Protein AF-A0A3M2BSC8-F1 (afdb_monomer_lite)

Secondary structure (DSSP, 8-state):
-EEES-EE-S-SEEEEEEEE-TT-EEES-EE-SEEEEEEEEEEE---EES---EE--STT-EEEEEEEEE--TT-GGGSGGGS-EEES--STTTS-SSEES-SSSEEE--S----TTS-TT--PPPHHHHHHHTT-S--TT--HHHHHHHHHHHHHHHHH-GGGS-TT-HHHHHHHHHTTSHHHHHHHHHHHHHHHHSPPHHHHHHHHHHHHHHHHHHHHHHHHHHT----SSHHHHHTSHHHHHHHHHHHHHHHHHHHHHHHHHHHHHHHHHHHHHHHHHHHH----SHHHHHHHHHHHHHHHHHTTPPP-HHHHHHHHHHHTS-HHHH-THHHHHHHHS-HHHHGGG----TTSPS-----TTSS------EEEEETTTTEEEEE-SS---EEEEEE-TTS-EEEEEEE-----

Foldseek 3Di:
DEQALEEAAAEQAGAEDEDEQAPYANANYEQFQYQESYEYQLYANAEHELRNYFYDPDVNSHVHFPEEQDHDPLDPCSDLQGYAYAHQDPPCGGNTDHYVVPPSNYHHDHDDHQHSPRPRQPDARTPQLLCVLQVNHPPPNAFPQRNLQVLLVLLLSCVSPVVNQDPPGSSVVSNVVCPPPLSNLLSVLVVLLVVLLDDDPVLVVLLVVLVVLLVVLVVVLVVLVVPDDDDPDPVCVVPDPSVVVNVVSVVVNVVSVVSNVVSVVVSLVSSLVSLVVSLVSLVPRDDDAQQSVLSSVLSNQVSCVSNPNPDDPVNLVSLVVLLQADCSRNNCSNVVSLVVDDPQSNVVSPDSDPPDDRRDDPDPVSPPPCFDFDWDQDPVVRDIDTDHRDQDFDKDFDADPVRHTPDIDTRHGDDD

Sequence (416 aa):
IIVCSNTTEDASRGFHFIFNSDGSTFSENQMNPSMWGLLLHWARIGDQVRTANRWSTSIGAFQMFAAQLVSNPQDPTTSSNFSQFLIHSPQPQFFPSNINPPMGWFNPDYGAANGCFGNIFTGSLTEGEQQLVSGSLNLSGLSGADLWDLERRMLLKLMRNPELMPPGSDAEAFYNARLGTVMYQLASVEQDWEQTMLPGAADQSAIDNYQNSIFGLLDQLAAIDANTPQPASFQEALDSLQVGARAAVLSQLRSTRNSLDAVLAGMYAQRTADLAAVQSTLDGINPSTVYETNRKQLFQMLSDWGAGQEPDSADLAFVRSLAAQCPSEGGDAVDFARNLLPVCEQGQYLSDDPSEPCNRSFSAAEVESPGKVSVHPNPTTSQLQVDFPAATSGTLRLLSISGVVLRSWQVKESLR

Structure (mmCIF, N/CA/C/O backbone):
data_AF-A0A3M2BSC8-F1
#
_entry.id   AF-A0A3M2BSC8-F1
#
loop_
_atom_site.group_PDB
_atom_site.id
_atom_site.type_symbol
_atom_site.label_atom_id
_atom_site.label_alt_id
_atom_site.label_comp_id
_atom_site.label_asym_id
_atom_site.label_entity_id
_atom_site.label_seq_id
_atom_site.pdbx_PDB_ins_code
_atom_site.Cartn_x
_atom_site.Cartn_y
_atom_site.Cartn_z
_atom_site.occupancy
_atom_site.B_iso_or_equiv
_atom_site.auth_seq_id
_atom_site.auth_comp_id
_atom_site.auth_asym_id
_atom_site.auth_atom_id
_atom_site.pdbx_PDB_model_num
ATOM 1 N N . ILE A 1 1 ? -0.300 2.431 0.089 1.00 64.62 1 ILE A N 1
ATOM 2 C CA . ILE A 1 1 ? -0.441 3.111 1.411 1.00 64.62 1 ILE A CA 1
ATOM 3 C C . ILE A 1 1 ? -1.825 3.745 1.460 1.00 64.62 1 ILE A C 1
ATOM 5 O O . ILE A 1 1 ? -2.168 4.437 0.517 1.00 64.62 1 ILE A O 1
ATOM 9 N N . ILE A 1 2 ? -2.634 3.523 2.499 1.00 73.12 2 ILE A N 1
ATOM 10 C CA . ILE A 1 2 ? -3.946 4.186 2.624 1.00 73.12 2 ILE A CA 1
ATOM 11 C C . ILE A 1 2 ? -3.833 5.291 3.675 1.00 73.12 2 ILE A C 1
ATOM 13 O O . ILE A 1 2 ? -3.663 5.016 4.859 1.00 73.12 2 ILE A O 1
ATOM 17 N N . VAL A 1 3 ? -3.918 6.543 3.236 1.00 82.50 3 VAL A N 1
ATOM 18 C CA . VAL A 1 3 ? -3.994 7.735 4.083 1.00 82.50 3 VAL A CA 1
ATOM 19 C C . VAL A 1 3 ? -5.435 8.219 4.030 1.00 82.50 3 VAL A C 1
ATOM 21 O O . VAL A 1 3 ? -5.836 8.872 3.061 1.00 82.50 3 VAL A O 1
ATOM 24 N N . CYS A 1 4 ? -6.225 7.854 5.043 1.00 85.50 4 CYS A N 1
ATOM 25 C CA . CYS A 1 4 ? -7.655 8.136 5.036 1.00 85.50 4 CYS A CA 1
ATOM 26 C C . CYS A 1 4 ? -8.237 8.713 6.325 1.00 85.50 4 CYS A C 1
ATOM 28 O O . CYS A 1 4 ? -7.816 8.334 7.416 1.00 85.50 4 CYS A O 1
ATOM 30 N N . SER A 1 5 ? -9.214 9.614 6.170 1.00 86.81 5 SER A N 1
ATOM 31 C CA . SER A 1 5 ? -9.931 10.302 7.257 1.00 86.81 5 SER A CA 1
ATOM 32 C C . SER A 1 5 ? -9.013 10.988 8.279 1.00 86.81 5 SER A C 1
ATOM 34 O O . SER A 1 5 ? -9.340 11.068 9.463 1.00 86.81 5 SER A O 1
ATOM 36 N N . ASN A 1 6 ? -7.856 11.489 7.838 1.00 88.31 6 ASN A N 1
ATOM 37 C CA . ASN A 1 6 ? -6.927 12.223 8.696 1.00 88.31 6 ASN A CA 1
ATOM 38 C C . ASN A 1 6 ? -7.187 13.728 8.634 1.00 88.31 6 ASN A C 1
ATOM 40 O O . ASN A 1 6 ? -7.681 14.242 7.633 1.00 88.31 6 ASN A O 1
ATOM 44 N N . THR A 1 7 ? -6.759 14.446 9.671 1.00 91.38 7 THR A N 1
ATOM 45 C CA . THR A 1 7 ? -6.824 15.911 9.727 1.00 91.38 7 THR A CA 1
ATOM 46 C C . THR A 1 7 ? -5.446 16.482 10.029 1.00 91.38 7 THR A C 1
ATOM 48 O O . THR A 1 7 ? -4.773 16.009 10.943 1.00 91.38 7 THR A O 1
ATOM 51 N N . THR A 1 8 ? -5.039 17.518 9.294 1.00 92.94 8 THR A N 1
ATOM 52 C CA . THR A 1 8 ? -3.775 18.242 9.515 1.00 92.94 8 THR A CA 1
ATOM 53 C C . THR A 1 8 ? -4.043 19.720 9.745 1.00 92.94 8 THR A C 1
ATOM 55 O O . THR A 1 8 ? -4.752 20.322 8.940 1.00 92.94 8 THR A O 1
ATOM 58 N N . GLU A 1 9 ? -3.444 20.314 10.776 1.00 91.94 9 GLU A N 1
ATOM 59 C CA . GLU A 1 9 ? -3.586 21.730 11.146 1.00 91.94 9 GLU A CA 1
ATOM 60 C C . GLU A 1 9 ? -2.279 22.263 11.751 1.00 91.94 9 GLU A C 1
ATOM 62 O O . GLU A 1 9 ? -1.529 21.499 12.358 1.00 91.94 9 GLU A O 1
ATOM 67 N N . ASP A 1 10 ? -1.994 23.552 11.549 1.00 87.94 10 ASP A N 1
ATOM 68 C CA . ASP A 1 10 ? -0.842 24.299 12.081 1.00 87.94 10 ASP A CA 1
ATOM 69 C C . ASP A 1 10 ? 0.533 23.653 11.815 1.00 87.94 10 ASP A C 1
ATOM 71 O O . ASP A 1 10 ? 1.520 23.890 12.515 1.00 87.94 10 ASP A O 1
ATOM 75 N N . ALA A 1 11 ? 0.620 22.850 10.756 1.00 83.62 11 ALA A N 1
ATOM 76 C CA . ALA A 1 11 ? 1.841 22.169 10.353 1.00 83.62 11 ALA A CA 1
ATOM 77 C C . ALA A 1 11 ? 2.659 23.002 9.355 1.00 83.62 11 ALA A C 1
ATOM 79 O O . ALA A 1 11 ? 2.115 23.736 8.523 1.00 83.62 11 ALA A O 1
ATOM 80 N N . SER A 1 12 ? 3.987 22.827 9.375 1.00 87.12 12 SER A N 1
ATOM 81 C CA . SER A 1 12 ? 4.833 23.303 8.274 1.00 87.12 12 SER A CA 1
ATOM 82 C C . SER A 1 12 ? 4.471 22.555 6.987 1.00 87.12 12 SER A C 1
ATOM 84 O O . SER A 1 12 ? 4.116 23.171 5.992 1.00 87.12 12 SER A O 1
ATOM 86 N N . ARG A 1 13 ? 4.441 21.222 7.018 1.00 88.00 13 ARG A N 1
ATOM 87 C CA . ARG A 1 13 ? 3.981 20.387 5.902 1.00 88.00 13 ARG A CA 1
ATOM 88 C C . ARG A 1 13 ? 2.780 19.580 6.408 1.00 88.00 13 ARG A C 1
ATOM 90 O O . ARG A 1 13 ? 2.963 18.806 7.340 1.00 88.00 13 ARG A O 1
ATOM 97 N N . GLY A 1 14 ? 1.580 19.815 5.869 1.00 92.38 14 GLY A N 1
ATOM 98 C CA . GLY A 1 14 ? 0.343 19.125 6.256 1.00 92.38 14 GLY A CA 1
ATOM 99 C C . GLY A 1 14 ? 0.422 17.639 5.923 1.00 92.38 14 GLY A C 1
ATOM 100 O O . GLY A 1 14 ? 0.785 16.829 6.770 1.00 92.38 14 GLY A O 1
ATOM 101 N N . PHE A 1 15 ? 0.151 17.288 4.669 1.00 93.62 15 PHE A N 1
ATOM 102 C CA . PHE A 1 15 ? 0.493 15.979 4.116 1.00 93.62 15 PHE A CA 1
ATOM 103 C C . PHE A 1 15 ? 1.732 16.099 3.239 1.00 93.62 15 PHE A C 1
ATOM 105 O O . PHE A 1 15 ? 1.804 16.972 2.375 1.00 93.62 15 PHE A O 1
ATOM 112 N N . HIS A 1 16 ? 2.711 15.225 3.460 1.00 92.12 16 HIS A N 1
ATOM 113 C CA . HIS A 1 16 ? 3.976 15.252 2.739 1.00 92.12 16 HIS A CA 1
ATOM 114 C C . HIS A 1 16 ? 4.312 13.863 2.218 1.00 92.12 16 HIS A C 1
ATOM 116 O O . HIS A 1 16 ? 4.537 12.945 3.003 1.00 92.12 16 HIS A O 1
ATOM 122 N N . PHE A 1 17 ? 4.357 13.733 0.898 1.00 88.75 17 PHE A N 1
ATOM 123 C CA . PHE A 1 17 ? 4.850 12.539 0.232 1.00 88.75 17 PHE A CA 1
ATOM 124 C C . PHE A 1 17 ? 6.218 12.844 -0.357 1.00 88.75 17 PHE A C 1
ATOM 126 O O . PHE A 1 17 ? 6.405 13.875 -1.010 1.00 88.75 17 PHE A O 1
ATOM 133 N N . ILE A 1 18 ? 7.152 11.932 -0.119 1.00 81.50 18 ILE A N 1
ATOM 134 C CA . ILE A 1 18 ? 8.508 11.963 -0.656 1.00 81.50 18 ILE A CA 1
ATOM 135 C C . ILE A 1 18 ? 8.716 10.652 -1.402 1.00 81.50 18 ILE A C 1
ATOM 137 O O . ILE A 1 18 ? 8.161 9.623 -1.004 1.00 81.50 18 ILE A O 1
ATOM 141 N N . PHE A 1 19 ? 9.518 10.692 -2.461 1.00 76.25 19 PHE A N 1
ATOM 142 C CA . PHE A 1 19 ? 9.871 9.515 -3.247 1.00 76.25 19 PHE A CA 1
ATOM 143 C C . PHE A 1 19 ? 8.644 8.793 -3.815 1.00 76.25 19 PHE A C 1
ATOM 145 O O . PHE A 1 19 ? 7.550 9.333 -4.005 1.00 76.25 19 PHE A O 1
ATOM 152 N N . ASN A 1 20 ? 8.835 7.529 -4.139 1.00 70.00 20 ASN A N 1
ATOM 153 C CA . ASN A 1 20 ? 7.878 6.769 -4.882 1.00 70.00 20 ASN A CA 1
ATOM 154 C C . ASN A 1 20 ? 6.788 6.180 -3.970 1.00 70.00 20 ASN A C 1
ATOM 156 O O . ASN A 1 20 ? 6.938 5.105 -3.400 1.00 70.00 20 ASN A O 1
ATOM 160 N N . SER A 1 21 ? 5.668 6.888 -3.870 1.00 74.31 21 SER A N 1
ATOM 161 C CA . SER A 1 21 ? 4.485 6.515 -3.085 1.00 74.31 21 SER A CA 1
ATOM 162 C C . SER A 1 21 ? 3.306 6.092 -3.973 1.00 74.31 21 SER A C 1
ATOM 164 O O . SER A 1 21 ? 2.151 6.189 -3.569 1.00 74.31 21 SER A O 1
ATOM 166 N N . ASP A 1 22 ? 3.568 5.672 -5.206 1.00 70.94 22 ASP A N 1
ATOM 167 C CA . ASP A 1 22 ? 2.539 5.271 -6.166 1.00 70.94 22 ASP A CA 1
ATOM 168 C C . ASP A 1 22 ? 1.701 4.091 -5.645 1.00 70.94 22 ASP A C 1
ATOM 170 O O . ASP A 1 22 ? 2.202 3.236 -4.912 1.00 70.94 22 ASP A O 1
ATOM 174 N N . GLY A 1 23 ? 0.415 4.048 -5.994 1.00 63.88 23 GLY A N 1
ATOM 175 C CA . GLY A 1 23 ? -0.541 3.125 -5.366 1.00 63.88 23 GLY A CA 1
ATOM 176 C C . GLY A 1 23 ? -0.952 3.542 -3.946 1.00 63.88 23 GLY A C 1
ATOM 177 O O . GLY A 1 23 ? -1.459 2.732 -3.162 1.00 63.88 23 GLY A O 1
ATOM 178 N N . SER A 1 24 ? -0.726 4.806 -3.580 1.00 75.44 24 SER A N 1
ATOM 179 C CA . SER A 1 24 ? -1.302 5.372 -2.366 1.00 75.44 24 SER A CA 1
ATOM 180 C C . SER A 1 24 ? -2.746 5.795 -2.594 1.00 75.44 24 SER A C 1
ATOM 182 O O . SER A 1 24 ? -3.083 6.380 -3.618 1.00 75.44 24 SER A O 1
ATOM 184 N N . THR A 1 25 ? -3.598 5.565 -1.603 1.00 79.25 25 THR A N 1
ATOM 185 C CA . THR A 1 25 ? -4.943 6.135 -1.546 1.00 79.25 25 THR A CA 1
ATOM 186 C C . THR A 1 25 ? -4.925 7.275 -0.548 1.00 79.25 25 THR A C 1
ATOM 188 O O . THR A 1 25 ? -4.817 7.045 0.654 1.00 79.25 25 THR A O 1
ATOM 191 N N . PHE A 1 26 ? -5.021 8.505 -1.035 1.00 89.19 26 PHE A N 1
ATOM 192 C CA . PHE A 1 26 ? -5.149 9.703 -0.219 1.00 89.19 26 PHE A CA 1
ATOM 193 C C . PHE A 1 26 ? -6.604 10.164 -0.286 1.00 89.19 26 PHE A C 1
ATOM 195 O O . PHE A 1 26 ? -6.993 10.815 -1.256 1.00 89.19 26 PHE A O 1
ATOM 202 N N . SER A 1 27 ? -7.423 9.784 0.704 1.00 88.00 27 SER A N 1
ATOM 203 C CA . SER A 1 27 ? -8.881 9.970 0.662 1.00 88.00 27 SER A CA 1
ATOM 204 C C . SER A 1 27 ? -9.504 10.494 1.953 1.00 88.00 27 SER A C 1
ATOM 206 O O . SER A 1 27 ? -9.012 10.259 3.043 1.00 88.00 27 SER A O 1
ATOM 208 N N . GLU A 1 28 ? -10.601 11.237 1.838 1.00 89.38 28 GLU A N 1
ATOM 209 C CA . GLU A 1 28 ? -11.368 11.839 2.936 1.00 89.38 28 GLU A CA 1
ATOM 210 C C . GLU A 1 28 ? -10.539 12.628 3.964 1.00 89.38 28 GLU A C 1
ATOM 212 O O . GLU A 1 28 ? -10.963 12.812 5.103 1.00 89.38 28 GLU A O 1
ATOM 217 N N . ASN A 1 29 ? -9.359 13.117 3.586 1.00 93.69 29 ASN A N 1
ATOM 218 C CA . ASN A 1 29 ? -8.507 13.861 4.502 1.00 93.69 29 ASN A CA 1
ATOM 219 C C . ASN A 1 29 ? -8.933 15.327 4.568 1.00 93.69 29 ASN A C 1
ATOM 221 O O . ASN A 1 29 ? -9.388 15.896 3.576 1.00 93.69 29 ASN A O 1
ATOM 225 N N . GLN A 1 30 ? -8.743 15.959 5.722 1.00 93.69 30 GLN A N 1
ATOM 226 C CA . GLN A 1 30 ? -9.036 17.365 5.949 1.00 93.69 30 GLN A CA 1
ATOM 227 C C . GLN A 1 30 ? -7.744 18.170 6.142 1.00 93.69 30 GLN A C 1
ATOM 229 O O . GLN A 1 30 ? -7.010 18.000 7.114 1.00 93.69 30 GLN A O 1
ATOM 234 N N . MET A 1 31 ? -7.488 19.085 5.211 1.00 95.69 31 MET A N 1
ATOM 235 C CA . MET A 1 31 ? -6.341 19.991 5.212 1.00 95.69 31 MET A CA 1
ATOM 236 C C . MET A 1 31 ? -6.767 21.357 5.758 1.00 95.69 31 MET A C 1
ATOM 238 O O . MET A 1 31 ? -7.305 22.193 5.027 1.00 95.69 31 MET A O 1
ATOM 242 N N . ASN A 1 32 ? -6.544 21.567 7.057 1.00 93.56 32 ASN A N 1
ATOM 243 C CA . ASN A 1 32 ? -6.751 22.839 7.753 1.00 93.56 32 ASN A CA 1
ATOM 244 C C . ASN A 1 32 ? -5.533 23.778 7.548 1.00 93.56 32 ASN A C 1
ATOM 246 O O . ASN A 1 32 ? -4.574 23.400 6.858 1.00 93.56 32 ASN A O 1
ATOM 250 N N . PRO A 1 33 ? -5.567 25.025 8.071 1.00 94.31 33 PRO A N 1
ATOM 251 C CA . PRO A 1 33 ? -4.486 25.981 7.863 1.00 94.31 33 PRO A CA 1
ATOM 252 C C . PRO A 1 33 ? -3.095 25.428 8.198 1.00 94.31 33 PRO A C 1
ATOM 254 O O . PRO A 1 33 ? -2.916 24.739 9.196 1.00 94.31 33 PRO A O 1
ATOM 257 N N . SER A 1 34 ? -2.125 25.685 7.323 1.00 93.62 34 SER A N 1
ATOM 258 C CA . SER A 1 34 ? -0.756 25.142 7.367 1.00 93.62 34 SER A CA 1
ATOM 259 C C . SER A 1 34 ? 0.159 25.934 6.422 1.00 93.62 34 SER A C 1
ATOM 261 O O . SER A 1 34 ? -0.299 26.818 5.697 1.00 93.62 34 SER A O 1
ATOM 263 N N . MET A 1 35 ? 1.470 25.676 6.406 1.00 93.06 35 MET A N 1
ATOM 264 C CA . MET A 1 35 ? 2.340 26.313 5.405 1.00 93.06 35 MET A CA 1
ATOM 265 C C . MET A 1 35 ? 2.158 25.666 4.019 1.00 93.06 35 MET A C 1
ATOM 267 O O . MET A 1 35 ? 1.913 26.393 3.054 1.00 93.06 35 MET A O 1
ATOM 271 N N . TRP A 1 36 ? 2.142 24.331 3.943 1.00 96.19 36 TRP A N 1
ATOM 272 C CA . TRP A 1 36 ? 1.654 23.557 2.791 1.00 96.19 36 TRP A CA 1
ATOM 273 C C . TRP A 1 36 ? 0.536 22.602 3.207 1.00 96.19 36 TRP A C 1
ATOM 275 O O . TRP A 1 36 ? 0.724 21.856 4.165 1.00 96.19 36 TRP A O 1
ATOM 285 N N . GLY A 1 37 ? -0.578 22.564 2.469 1.00 95.44 37 GLY A N 1
ATOM 286 C CA . GLY A 1 37 ? -1.652 21.590 2.723 1.00 95.44 37 GLY A CA 1
ATOM 287 C C . GLY A 1 37 ? -1.268 20.171 2.291 1.00 95.44 37 GLY A C 1
ATOM 288 O O . GLY A 1 37 ? -1.287 19.241 3.093 1.00 95.44 37 GLY A O 1
ATOM 289 N N . LEU A 1 38 ? -0.851 20.028 1.035 1.00 96.25 38 LEU A N 1
ATOM 290 C CA . LEU A 1 38 ? -0.298 18.824 0.424 1.00 96.25 38 LEU A CA 1
ATOM 291 C C . LEU A 1 38 ? 1.000 19.186 -0.297 1.00 96.25 38 LEU A C 1
ATOM 293 O O . LEU A 1 38 ? 1.018 20.088 -1.136 1.00 96.25 38 LEU A O 1
ATOM 297 N N . LEU A 1 39 ? 2.069 18.456 -0.006 1.00 94.94 39 LEU A N 1
ATOM 298 C CA . LEU A 1 39 ? 3.351 18.570 -0.683 1.00 94.94 39 LEU A CA 1
ATOM 299 C C . LEU A 1 39 ? 3.750 17.205 -1.253 1.00 94.94 39 LEU A C 1
ATOM 301 O O . LEU A 1 39 ? 3.908 16.243 -0.505 1.00 94.94 39 LEU A O 1
ATOM 305 N N . LEU A 1 40 ? 3.922 17.132 -2.572 1.00 93.25 40 LEU A N 1
ATOM 306 C CA . LEU A 1 40 ? 4.581 16.021 -3.256 1.00 93.25 40 LEU A CA 1
ATOM 307 C C . LEU A 1 40 ? 6.000 16.473 -3.603 1.00 93.25 40 LEU A C 1
ATOM 309 O O . LEU A 1 40 ? 6.185 17.265 -4.528 1.00 93.25 40 LEU A O 1
ATOM 313 N N . HIS A 1 41 ? 6.995 16.023 -2.843 1.00 88.94 41 HIS A N 1
ATOM 314 C CA . HIS A 1 41 ? 8.392 16.394 -3.052 1.00 88.94 41 HIS A CA 1
ATOM 315 C C . HIS A 1 41 ? 9.150 15.238 -3.700 1.00 88.94 41 HIS A C 1
ATOM 317 O O . HIS A 1 41 ? 9.401 14.221 -3.060 1.00 88.94 41 HIS A O 1
ATOM 323 N N . TRP A 1 42 ? 9.466 15.377 -4.992 1.00 84.44 42 TRP A N 1
ATOM 324 C CA . TRP A 1 42 ? 10.066 14.313 -5.813 1.00 84.44 42 TRP A CA 1
ATOM 325 C C . TRP A 1 42 ? 9.306 13.000 -5.693 1.00 84.44 42 TRP A C 1
ATOM 327 O O . TRP A 1 42 ? 9.886 11.918 -5.634 1.00 84.44 42 TRP A O 1
ATOM 337 N N . ALA A 1 43 ? 7.986 13.135 -5.615 1.00 83.62 43 ALA A N 1
ATOM 338 C CA . ALA A 1 43 ? 7.099 12.045 -5.315 1.00 83.62 43 ALA A CA 1
ATOM 339 C C . ALA A 1 43 ? 6.091 11.823 -6.428 1.00 83.62 43 ALA A C 1
ATOM 341 O O . ALA A 1 43 ? 5.660 12.762 -7.098 1.00 83.62 43 ALA A O 1
ATOM 342 N N . ARG A 1 44 ? 5.684 10.564 -6.558 1.00 84.50 44 ARG A N 1
ATOM 343 C CA . ARG A 1 44 ? 4.467 10.158 -7.259 1.00 84.50 44 ARG A CA 1
ATOM 344 C C . ARG A 1 44 ? 3.607 9.370 -6.287 1.00 84.50 44 ARG A C 1
ATOM 346 O O . ARG A 1 44 ? 4.148 8.551 -5.554 1.00 84.50 44 ARG A O 1
ATOM 353 N N . ILE A 1 45 ? 2.305 9.636 -6.244 1.00 84.75 45 ILE A N 1
ATOM 354 C CA . ILE A 1 45 ? 1.352 8.941 -5.359 1.00 84.75 45 ILE A CA 1
ATOM 355 C C . ILE A 1 45 ? 0.308 8.121 -6.118 1.00 84.75 45 ILE A C 1
ATOM 357 O O . ILE A 1 45 ? -0.537 7.478 -5.496 1.00 84.75 45 ILE A O 1
ATOM 361 N N . GLY A 1 46 ? 0.380 8.119 -7.449 1.00 81.62 46 GLY A N 1
ATOM 362 C CA . GLY A 1 46 ? -0.667 7.577 -8.303 1.00 81.62 46 GLY A CA 1
ATOM 363 C C . GLY A 1 46 ? -1.900 8.474 -8.320 1.00 81.62 46 GLY A C 1
ATOM 364 O O . GLY A 1 46 ? -1.998 9.462 -7.580 1.00 81.62 46 GLY A O 1
ATOM 365 N N . ASP A 1 47 ? -2.855 8.149 -9.181 1.00 82.56 47 ASP A N 1
ATOM 366 C CA . ASP A 1 47 ? -4.038 8.987 -9.338 1.00 82.56 47 ASP A CA 1
ATOM 367 C C . ASP A 1 47 ? -4.997 8.873 -8.163 1.00 82.56 47 ASP A C 1
ATOM 369 O O . ASP A 1 47 ? -5.251 7.808 -7.603 1.00 82.56 47 ASP A O 1
ATOM 373 N N . GLN A 1 48 ? -5.587 10.011 -7.834 1.00 86.31 48 GLN A N 1
ATOM 374 C CA . GLN A 1 48 ? -6.507 10.180 -6.730 1.00 86.31 48 GLN A CA 1
ATOM 375 C C . GLN A 1 48 ? -7.887 10.471 -7.309 1.00 86.31 48 GLN A C 1
ATOM 377 O O . GLN A 1 48 ? -8.247 11.617 -7.597 1.00 86.31 48 GLN A O 1
ATOM 382 N N . VAL A 1 49 ? -8.663 9.408 -7.518 1.00 84.69 49 VAL A N 1
ATOM 383 C CA . VAL A 1 49 ? -9.973 9.494 -8.169 1.00 84.69 49 VAL A CA 1
ATOM 384 C C . VAL A 1 49 ? -11.072 9.711 -7.143 1.00 84.69 49 VAL A C 1
ATOM 386 O O . VAL A 1 49 ? -11.386 8.832 -6.344 1.00 84.69 49 VAL A O 1
ATOM 389 N N . ARG A 1 50 ? -11.682 10.897 -7.190 1.00 84.19 50 ARG A N 1
ATOM 390 C CA . ARG A 1 50 ? -12.875 11.304 -6.433 1.00 84.19 50 ARG A CA 1
ATOM 391 C C . ARG A 1 50 ? -12.758 11.107 -4.927 1.00 84.19 50 ARG A C 1
ATOM 393 O O . ARG A 1 50 ? -13.768 10.979 -4.247 1.00 84.19 50 ARG A O 1
ATOM 400 N N . THR A 1 51 ? -11.548 11.187 -4.398 1.00 85.25 51 THR A N 1
ATOM 401 C CA . THR A 1 51 ? -11.162 10.808 -3.034 1.00 85.25 51 THR A CA 1
ATOM 402 C C . THR A 1 51 ? -11.716 11.697 -1.909 1.00 85.25 51 THR A C 1
ATOM 404 O O . THR A 1 51 ? -11.220 11.665 -0.796 1.00 85.25 51 THR A O 1
ATOM 407 N N . ALA A 1 52 ? -12.711 12.554 -2.155 1.00 88.44 52 ALA A N 1
ATOM 408 C CA . ALA A 1 52 ? -13.385 13.374 -1.133 1.00 88.44 52 ALA A CA 1
ATOM 409 C C . ALA A 1 52 ? -12.503 14.204 -0.168 1.00 88.44 52 ALA A C 1
ATOM 411 O O . ALA A 1 52 ? -13.003 14.682 0.853 1.00 88.44 52 ALA A O 1
ATOM 412 N N . ASN A 1 53 ? -11.229 14.436 -0.493 1.00 92.56 53 ASN A N 1
ATOM 413 C CA . ASN A 1 53 ? -10.342 15.272 0.311 1.00 92.56 53 ASN A CA 1
ATOM 414 C C . ASN A 1 53 ? -10.890 16.698 0.434 1.00 92.56 53 ASN A C 1
ATOM 416 O O . ASN A 1 53 ? -11.413 17.259 -0.534 1.00 92.56 53 ASN A O 1
ATOM 420 N N . ARG A 1 54 ? -10.759 17.278 1.629 1.00 93.88 54 ARG A N 1
ATOM 421 C CA . ARG A 1 54 ? -11.306 18.584 1.984 1.00 93.88 54 ARG A CA 1
ATOM 422 C C . ARG A 1 54 ? -10.226 19.600 2.302 1.00 93.88 54 ARG A C 1
ATOM 424 O O . ARG A 1 54 ? -9.361 19.351 3.132 1.00 93.88 54 ARG A O 1
ATOM 431 N N . TRP A 1 55 ? -10.338 20.778 1.712 1.00 95.44 55 TRP A N 1
ATOM 432 C CA . TRP A 1 55 ? -9.404 21.884 1.872 1.00 95.44 55 TRP A CA 1
ATOM 433 C C . TRP A 1 55 ? -10.041 23.005 2.679 1.00 95.44 55 TRP A C 1
ATOM 435 O O . TRP A 1 55 ? -11.225 23.312 2.517 1.00 95.44 55 TRP A O 1
ATOM 445 N N . SER A 1 56 ? -9.244 23.647 3.529 1.00 94.06 56 SER A N 1
ATOM 446 C CA . SER A 1 56 ? -9.659 24.865 4.210 1.00 94.06 56 SER A CA 1
ATOM 447 C C . SER A 1 56 ? -10.053 25.937 3.197 1.00 94.06 56 SER A C 1
ATOM 449 O O . SER A 1 56 ? -9.289 26.285 2.296 1.00 94.06 56 SER A O 1
ATOM 451 N N . THR A 1 57 ? -11.254 26.485 3.368 1.00 91.81 57 THR A N 1
ATOM 452 C CA . THR A 1 57 ? -11.783 27.576 2.540 1.00 91.81 57 THR A CA 1
ATOM 453 C C . THR A 1 57 ? -11.427 28.955 3.092 1.00 91.81 57 THR A C 1
ATOM 455 O O . THR A 1 57 ? -11.821 29.972 2.519 1.00 91.81 57 THR A O 1
ATOM 458 N N . SER A 1 58 ? -10.730 29.014 4.229 1.00 91.25 58 SER A N 1
ATOM 459 C CA . SER A 1 58 ? -10.318 30.274 4.840 1.00 91.25 58 SER A CA 1
ATOM 460 C C . SER A 1 58 ? -9.271 30.967 3.969 1.00 91.25 58 SER A C 1
ATOM 462 O O . SER A 1 58 ? -8.298 30.359 3.523 1.00 91.25 58 SER A O 1
ATOM 464 N N . ILE A 1 59 ? -9.453 32.266 3.735 1.00 85.12 59 ILE A N 1
ATOM 465 C CA . ILE A 1 59 ? -8.476 33.076 2.999 1.00 85.12 59 ILE A CA 1
ATOM 466 C C . ILE A 1 59 ? -7.150 33.056 3.762 1.00 85.12 59 ILE A C 1
ATOM 468 O O . ILE A 1 59 ? -7.123 33.317 4.962 1.00 85.12 59 ILE A O 1
ATOM 472 N N . GLY A 1 60 ? -6.055 32.754 3.063 1.00 86.06 60 GLY A N 1
ATOM 473 C CA . GLY A 1 60 ? -4.732 32.663 3.681 1.00 86.06 60 GLY A CA 1
ATOM 474 C C . GLY A 1 60 ? -4.554 31.452 4.598 1.00 86.06 60 GLY A C 1
ATOM 475 O O . GLY A 1 60 ? -3.610 31.439 5.380 1.00 86.06 60 GLY A O 1
ATOM 476 N N . ALA A 1 61 ? -5.427 30.438 4.507 1.00 89.81 61 ALA A N 1
ATOM 477 C CA . ALA A 1 61 ? -5.250 29.181 5.234 1.00 89.81 61 ALA A CA 1
ATOM 478 C C . ALA A 1 61 ? -3.886 28.539 4.952 1.00 89.81 61 ALA A C 1
ATOM 480 O O . ALA A 1 61 ? -3.298 27.940 5.844 1.00 89.81 61 ALA A O 1
ATOM 481 N N . PHE A 1 62 ? -3.378 28.689 3.729 1.00 94.00 62 PHE A N 1
ATOM 482 C CA . PHE A 1 62 ? -2.094 28.135 3.325 1.00 94.00 62 PHE A CA 1
ATOM 483 C C . PHE A 1 62 ? -1.080 29.252 3.104 1.00 94.00 62 PHE A C 1
ATOM 485 O O . PHE A 1 62 ? -1.294 30.110 2.245 1.00 94.00 62 PHE A O 1
ATOM 492 N N . GLN A 1 63 ? 0.010 29.253 3.880 1.00 92.44 63 GLN A N 1
ATOM 493 C CA . GLN A 1 63 ? 1.026 30.313 3.789 1.00 92.44 63 GLN A CA 1
ATOM 494 C C . GLN A 1 63 ? 1.783 30.269 2.456 1.00 92.44 63 GLN A C 1
ATOM 496 O O . GLN A 1 63 ? 2.141 31.319 1.930 1.00 92.44 63 GLN A O 1
ATOM 501 N N . MET A 1 64 ? 2.012 29.065 1.917 1.00 94.38 64 MET A N 1
ATOM 502 C CA . MET A 1 64 ? 2.709 28.849 0.647 1.00 94.38 64 MET A CA 1
ATOM 503 C C . MET A 1 64 ? 1.750 28.344 -0.431 1.00 94.38 64 MET A C 1
ATOM 505 O O . MET A 1 64 ? 1.415 29.102 -1.337 1.00 94.38 64 MET A O 1
ATOM 509 N N . PHE A 1 65 ? 1.279 27.097 -0.334 1.00 95.62 65 PHE A N 1
ATOM 510 C CA . PHE A 1 65 ? 0.359 26.482 -1.303 1.00 95.62 65 PHE A CA 1
ATOM 511 C C . PHE A 1 65 ? -0.627 25.557 -0.591 1.00 95.62 65 PHE A C 1
ATOM 513 O O . PHE A 1 65 ? -0.240 24.876 0.360 1.00 95.62 65 PHE A O 1
ATOM 520 N N . ALA A 1 66 ? -1.877 25.466 -1.063 1.00 95.94 66 ALA A N 1
ATOM 521 C CA . ALA A 1 66 ? -2.720 24.364 -0.597 1.00 95.94 66 ALA A CA 1
ATOM 522 C C . ALA A 1 66 ? -2.162 23.049 -1.127 1.00 95.94 66 ALA A C 1
ATOM 524 O O . ALA A 1 66 ? -1.976 22.130 -0.348 1.00 95.94 66 ALA A O 1
ATOM 525 N N . ALA A 1 67 ? -1.800 22.984 -2.409 1.00 96.44 67 ALA A N 1
ATOM 526 C CA . ALA A 1 67 ? -1.162 21.814 -2.996 1.00 96.44 67 ALA A CA 1
ATOM 527 C C . ALA A 1 67 ? 0.070 22.223 -3.809 1.00 96.44 67 ALA A C 1
ATOM 529 O O . ALA A 1 67 ? -0.020 23.087 -4.685 1.00 96.44 67 ALA A O 1
ATOM 530 N N . GLN A 1 68 ? 1.212 21.588 -3.545 1.00 96.38 68 GLN A N 1
ATOM 531 C CA . GLN A 1 68 ? 2.431 21.754 -4.330 1.00 96.38 68 GLN A CA 1
ATOM 532 C C . GLN A 1 68 ? 3.036 20.406 -4.731 1.00 96.38 68 GLN A C 1
ATOM 534 O O . GLN A 1 68 ? 3.212 19.525 -3.897 1.00 96.38 68 GLN A O 1
ATOM 539 N N . LEU A 1 69 ? 3.407 20.287 -6.001 1.00 94.00 69 LEU A N 1
ATOM 540 C CA . LEU A 1 69 ? 4.204 19.208 -6.559 1.00 94.00 69 LEU A CA 1
ATOM 541 C C . LEU A 1 69 ? 5.538 19.790 -7.020 1.00 94.00 69 LEU A C 1
ATOM 543 O O . LEU A 1 69 ? 5.595 20.730 -7.815 1.00 94.00 69 LEU A O 1
ATOM 547 N N . VAL A 1 70 ? 6.618 19.228 -6.492 1.00 91.69 70 VAL A N 1
ATOM 548 C CA . VAL A 1 70 ? 7.995 19.526 -6.875 1.00 91.69 70 VAL A CA 1
ATOM 549 C C . VAL A 1 70 ? 8.528 18.296 -7.597 1.00 91.69 70 VAL A C 1
ATOM 551 O O . VAL A 1 70 ? 8.851 17.295 -6.964 1.00 91.69 70 VAL A O 1
ATOM 554 N N . SER A 1 71 ? 8.592 18.357 -8.925 1.00 84.69 71 SER A N 1
ATOM 555 C CA . SER A 1 71 ? 9.077 17.256 -9.760 1.00 84.69 71 SER A CA 1
ATOM 556 C C . SER A 1 71 ? 10.594 17.110 -9.655 1.00 84.69 71 SER A C 1
ATOM 558 O O . SER A 1 71 ? 11.318 18.108 -9.611 1.00 84.69 71 SER A O 1
ATOM 560 N N . ASN A 1 72 ? 11.076 15.872 -9.649 1.00 79.88 72 ASN A N 1
ATOM 561 C CA . ASN A 1 72 ? 12.484 15.539 -9.793 1.00 79.88 72 ASN A CA 1
ATOM 562 C C . ASN A 1 72 ? 12.883 15.675 -11.275 1.00 79.88 72 ASN A C 1
ATOM 564 O O . ASN A 1 72 ? 12.364 14.937 -12.111 1.00 79.88 72 ASN A O 1
ATOM 568 N N . PRO A 1 73 ? 13.820 16.571 -11.633 1.00 74.44 73 PRO A N 1
ATOM 569 C CA . P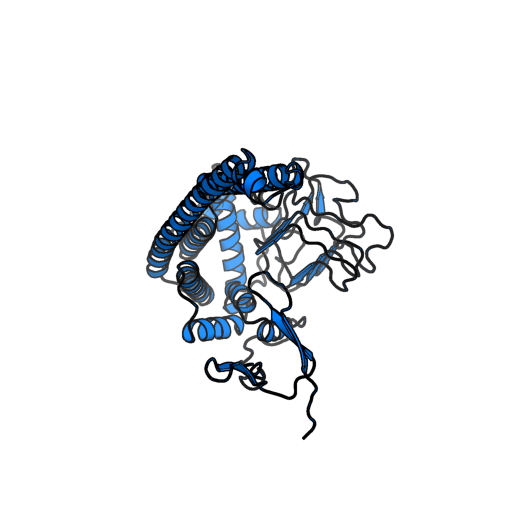RO A 1 73 ? 14.259 16.746 -13.019 1.00 74.44 73 PRO A CA 1
ATOM 570 C C . PRO A 1 73 ? 14.871 15.489 -13.651 1.00 74.44 73 PRO A C 1
ATOM 572 O O . PRO A 1 73 ? 14.947 15.405 -14.874 1.00 74.44 73 PRO A O 1
ATOM 575 N N . GLN A 1 74 ? 15.344 14.546 -12.833 1.00 71.62 74 GLN A N 1
ATOM 576 C CA . GLN A 1 74 ? 15.938 13.288 -13.286 1.00 71.62 74 GLN A CA 1
ATOM 577 C C . GLN A 1 74 ? 14.904 12.168 -13.467 1.00 71.62 74 GLN A C 1
ATOM 579 O O . GLN A 1 74 ? 15.219 11.164 -14.097 1.00 71.62 74 GLN A O 1
ATOM 584 N N . ASP A 1 75 ? 13.680 12.344 -12.962 1.00 70.38 75 ASP A N 1
ATOM 585 C CA . ASP A 1 75 ? 12.610 11.351 -13.045 1.00 70.38 75 ASP A CA 1
ATOM 586 C C . ASP A 1 75 ? 11.331 11.977 -13.643 1.00 70.38 75 ASP A C 1
ATOM 588 O O . ASP A 1 75 ? 10.564 12.634 -12.923 1.00 70.38 75 ASP A O 1
ATOM 592 N N . PRO A 1 76 ? 11.047 11.758 -14.947 1.00 78.06 76 PRO A N 1
ATOM 593 C CA . PRO A 1 76 ? 9.850 12.288 -15.604 1.00 78.06 76 PRO A CA 1
ATOM 594 C C . PRO A 1 76 ? 8.530 11.777 -14.995 1.00 78.06 76 PRO A C 1
ATOM 596 O O . PRO A 1 76 ? 7.474 12.381 -15.223 1.00 78.06 76 PRO A O 1
ATOM 599 N N . THR A 1 77 ? 8.570 10.701 -14.200 1.00 76.56 77 THR A N 1
ATOM 600 C CA . THR A 1 77 ? 7.397 10.113 -13.540 1.00 76.56 77 THR A CA 1
ATOM 601 C C . THR A 1 77 ? 6.980 10.849 -12.268 1.00 76.56 77 THR A C 1
ATOM 603 O O . THR A 1 77 ? 5.893 10.618 -11.757 1.00 76.56 77 THR A O 1
ATOM 606 N N . THR A 1 78 ? 7.777 11.805 -11.787 1.00 79.56 78 THR A N 1
ATOM 607 C CA . THR A 1 78 ? 7.408 12.693 -10.665 1.00 79.56 78 THR A CA 1
ATOM 608 C C . THR A 1 78 ? 6.643 13.946 -11.112 1.00 79.56 78 THR A C 1
ATOM 610 O O . THR A 1 78 ? 6.534 14.922 -10.371 1.00 79.56 78 THR A O 1
ATOM 613 N N . SER A 1 79 ? 6.143 13.960 -12.351 1.00 84.38 79 SER A N 1
ATOM 614 C CA . SER A 1 79 ? 5.315 15.042 -12.890 1.00 84.38 79 SER A CA 1
ATOM 615 C C . SER A 1 79 ? 3.842 14.897 -12.489 1.00 84.38 79 SER A C 1
ATOM 617 O O . SER A 1 79 ? 3.387 13.833 -12.068 1.00 84.38 79 SER A O 1
ATOM 619 N N . SER A 1 80 ? 3.056 15.963 -12.671 1.00 84.56 80 SER A N 1
ATOM 620 C CA . SER A 1 80 ? 1.613 15.964 -12.374 1.00 84.56 80 SER A CA 1
ATOM 621 C C . SER A 1 80 ? 0.825 14.867 -13.092 1.00 84.56 80 SER A C 1
ATOM 623 O O . SER A 1 80 ? -0.245 14.497 -12.621 1.00 84.56 80 SER A O 1
ATOM 625 N N . ASN A 1 81 ? 1.346 14.330 -14.199 1.00 82.56 81 ASN A N 1
ATOM 626 C CA . ASN A 1 81 ? 0.695 13.298 -15.008 1.00 82.56 81 ASN A CA 1
ATOM 627 C C . ASN A 1 81 ? 0.619 11.924 -14.323 1.00 82.56 81 ASN A C 1
ATOM 629 O O . ASN A 1 81 ? -0.152 11.084 -14.771 1.00 82.56 81 ASN A O 1
ATOM 633 N N . PHE A 1 82 ? 1.391 11.706 -13.256 1.00 80.44 82 PHE A N 1
ATOM 634 C CA . PHE A 1 82 ? 1.451 10.446 -12.500 1.00 80.44 82 PHE A CA 1
ATOM 635 C C . PHE A 1 82 ? 0.938 10.599 -11.060 1.00 80.44 82 PHE A C 1
ATOM 637 O O . PHE A 1 82 ? 1.236 9.795 -10.175 1.00 80.44 82 PHE A O 1
ATOM 644 N N . SER A 1 83 ? 0.243 11.696 -10.767 1.00 89.12 83 SER A N 1
ATOM 645 C CA . SER A 1 83 ? -0.355 11.973 -9.455 1.00 89.12 83 SER A CA 1
ATOM 646 C C . SER A 1 83 ? -1.587 12.858 -9.608 1.00 89.12 83 SER A C 1
ATOM 648 O O . SER A 1 83 ? -1.752 13.826 -8.862 1.00 89.12 83 SER A O 1
ATOM 650 N N . GLN A 1 84 ? -2.413 12.589 -10.625 1.00 88.81 84 GLN A N 1
ATOM 651 C CA . GLN A 1 84 ? -3.553 13.445 -10.934 1.00 88.81 84 GLN A CA 1
ATOM 652 C C . GLN A 1 84 ? -4.658 13.284 -9.893 1.00 88.81 84 GLN A C 1
ATOM 654 O O . GLN A 1 84 ? -4.999 12.182 -9.477 1.00 88.81 84 GLN A O 1
ATOM 659 N N . PHE A 1 85 ? -5.276 14.396 -9.511 1.00 89.94 85 PHE A N 1
ATOM 660 C CA . PHE A 1 85 ? -6.478 14.413 -8.691 1.00 89.94 85 PHE A CA 1
ATOM 661 C C . PHE A 1 85 ? -7.699 14.629 -9.580 1.00 89.94 85 PHE A C 1
ATOM 663 O O . PHE A 1 85 ? -7.892 15.719 -10.124 1.00 89.94 85 PHE A O 1
ATOM 670 N N . LEU A 1 86 ? -8.545 13.606 -9.695 1.00 87.56 86 LEU A N 1
ATOM 671 C CA . LEU A 1 86 ? -9.826 13.683 -10.395 1.00 87.56 86 LEU A CA 1
ATOM 672 C C . LEU A 1 86 ? -10.923 14.033 -9.384 1.00 87.56 86 LEU A C 1
ATOM 674 O O . LEU A 1 86 ? -11.428 13.175 -8.664 1.00 87.56 86 LEU A O 1
ATOM 678 N N . ILE A 1 87 ? -11.261 15.314 -9.251 1.00 88.38 87 ILE A N 1
ATOM 679 C CA . ILE A 1 87 ? -12.122 15.799 -8.167 1.00 88.38 87 ILE A CA 1
ATOM 680 C C . ILE A 1 87 ? -13.600 15.687 -8.549 1.00 88.38 87 ILE A C 1
ATOM 682 O O . ILE A 1 87 ? -14.051 16.278 -9.527 1.00 88.38 87 ILE A O 1
ATOM 686 N N . HIS A 1 88 ? -14.382 15.026 -7.695 1.00 82.38 88 HIS A N 1
ATOM 687 C CA . HIS A 1 88 ? -15.827 14.835 -7.871 1.00 82.38 88 HIS A CA 1
ATOM 688 C C . HIS A 1 88 ? -16.663 16.131 -7.891 1.00 82.38 88 HIS A C 1
ATOM 690 O O . HIS A 1 88 ? -17.791 16.136 -8.387 1.00 82.38 88 HIS A O 1
ATOM 696 N N . SER A 1 89 ? -16.138 17.228 -7.334 1.00 83.75 89 SER A N 1
ATOM 697 C CA . SER A 1 89 ? -16.821 18.516 -7.202 1.00 83.75 89 SER A CA 1
ATOM 698 C C . SER A 1 89 ? -15.827 19.682 -7.283 1.00 83.75 89 SER A C 1
ATOM 700 O O . SER A 1 89 ? -14.841 19.681 -6.548 1.00 83.75 89 SER A O 1
ATOM 702 N N . PRO A 1 90 ? -16.085 20.724 -8.098 1.00 85.94 90 PRO A N 1
ATOM 703 C CA . PRO A 1 90 ? -15.231 21.911 -8.180 1.00 85.94 90 PRO A CA 1
ATOM 704 C C . PRO A 1 90 ? -15.472 22.911 -7.034 1.00 85.94 90 PRO A C 1
ATOM 706 O O . PRO A 1 90 ? -15.017 24.051 -7.103 1.00 85.94 90 PRO A O 1
ATOM 709 N N . GLN A 1 91 ? -16.241 22.547 -6.000 1.00 88.38 91 GLN A N 1
ATOM 710 C CA . GLN A 1 91 ? -16.466 23.438 -4.862 1.00 88.38 91 GLN A CA 1
ATOM 711 C C . GLN A 1 91 ? -15.144 23.731 -4.128 1.00 88.38 91 GLN A C 1
ATOM 713 O O . GLN A 1 91 ? -14.323 22.824 -3.997 1.00 88.38 91 GLN A O 1
ATOM 718 N N . PRO A 1 92 ? -14.955 24.942 -3.564 1.00 86.50 92 PRO A N 1
ATOM 719 C CA . PRO A 1 92 ? -13.694 25.343 -2.923 1.00 86.50 92 PRO A CA 1
ATOM 720 C C . PRO A 1 92 ? -13.228 24.439 -1.777 1.00 86.50 92 PRO A C 1
ATOM 722 O O . PRO A 1 92 ? -12.050 24.403 -1.452 1.00 86.50 92 PRO A O 1
ATOM 725 N N . GLN A 1 93 ? -14.150 23.708 -1.151 1.00 90.31 93 GLN A N 1
ATOM 726 C CA . GLN A 1 93 ? -13.816 22.740 -0.110 1.00 90.31 93 GLN A CA 1
ATOM 727 C C . GLN A 1 93 ? -13.234 21.434 -0.662 1.00 90.31 93 GLN A C 1
ATOM 729 O O . GLN A 1 93 ? -12.621 20.712 0.098 1.00 90.31 93 GLN A O 1
ATOM 734 N N . PHE A 1 94 ? -13.423 21.102 -1.941 1.00 89.25 94 PHE A N 1
ATOM 735 C CA . PHE A 1 94 ? -12.913 19.873 -2.570 1.00 89.25 94 PHE A CA 1
ATOM 736 C C . PHE A 1 94 ? -11.836 20.161 -3.623 1.00 89.25 94 PHE A C 1
ATOM 738 O O . PHE A 1 94 ? -11.043 19.282 -3.952 1.00 89.25 94 PHE A O 1
ATOM 745 N N . PHE A 1 95 ? -11.780 21.400 -4.113 1.00 92.44 95 PHE A N 1
ATOM 746 C CA . PHE A 1 95 ? -10.783 21.886 -5.054 1.00 92.44 95 PHE A CA 1
ATOM 747 C C . PHE A 1 95 ? -9.827 22.859 -4.339 1.00 92.44 95 PHE A C 1
ATOM 749 O O . PHE A 1 95 ? -10.285 23.913 -3.892 1.00 92.44 95 PHE A O 1
ATOM 756 N N . PRO A 1 96 ? -8.523 22.540 -4.210 1.00 92.94 96 PRO A N 1
ATOM 757 C CA . PRO A 1 96 ? -7.592 23.357 -3.440 1.00 92.94 96 PRO A CA 1
ATOM 758 C C . PRO A 1 96 ? -7.464 24.777 -3.995 1.00 92.94 96 PRO A C 1
ATOM 760 O O . PRO A 1 96 ? -7.459 25.002 -5.206 1.00 92.94 96 PRO A O 1
ATOM 763 N N . SER A 1 97 ? -7.293 25.749 -3.101 1.00 87.25 97 SER A N 1
ATOM 764 C CA . SER A 1 97 ? -6.905 27.107 -3.494 1.00 87.25 97 SER A CA 1
ATOM 765 C C . SER A 1 97 ? -5.384 27.192 -3.658 1.00 87.25 97 SER A C 1
ATOM 767 O O . SER A 1 97 ? -4.660 26.594 -2.883 1.00 87.25 97 SER A O 1
ATOM 769 N N . ASN A 1 98 ? -4.865 27.945 -4.634 1.00 92.25 98 ASN A N 1
ATOM 770 C CA . ASN A 1 98 ? -3.413 28.139 -4.814 1.00 92.25 98 ASN A CA 1
ATOM 771 C C . ASN A 1 98 ? -2.615 26.816 -4.990 1.00 92.25 98 ASN A C 1
ATOM 773 O O . ASN A 1 98 ? -2.007 26.294 -4.051 1.00 92.25 98 ASN A O 1
ATOM 777 N N . ILE A 1 99 ? -2.645 26.283 -6.217 1.00 94.75 99 ILE A N 1
ATOM 778 C CA . ILE A 1 99 ? -2.068 24.991 -6.627 1.00 94.75 99 ILE A CA 1
ATOM 779 C C . ILE A 1 99 ? -0.816 25.220 -7.484 1.00 94.75 99 ILE A C 1
ATOM 781 O O . ILE A 1 99 ? -0.823 26.082 -8.366 1.00 94.75 99 ILE A O 1
ATOM 785 N N . ASN A 1 100 ? 0.225 24.409 -7.289 1.00 94.50 100 ASN A N 1
ATOM 786 C CA . ASN A 1 100 ? 1.407 24.381 -8.151 1.00 94.50 100 ASN A CA 1
ATOM 787 C C . ASN A 1 100 ? 1.810 22.932 -8.510 1.00 94.50 100 ASN A C 1
ATOM 789 O O . ASN A 1 100 ? 2.192 22.208 -7.597 1.00 94.50 100 ASN A O 1
ATOM 793 N N . PRO A 1 101 ? 1.779 22.498 -9.786 1.00 91.44 101 PRO A N 1
ATOM 794 C CA . PRO A 1 101 ? 1.464 23.285 -10.977 1.00 91.44 101 PRO A CA 1
ATOM 795 C C . PRO A 1 101 ? -0.037 23.620 -11.088 1.00 91.44 101 PRO A C 1
ATOM 797 O O . PRO A 1 101 ? -0.879 22.815 -10.695 1.00 91.44 101 PRO A O 1
ATOM 800 N N . PRO A 1 102 ? -0.398 24.792 -11.644 1.00 86.56 102 PRO A N 1
ATOM 801 C CA . PRO A 1 102 ? -1.782 25.278 -11.653 1.00 86.56 102 PRO A CA 1
ATOM 802 C C . PRO A 1 102 ? -2.697 24.574 -12.667 1.00 86.56 102 PRO A C 1
ATOM 804 O O . PRO A 1 102 ? -3.911 24.749 -12.607 1.00 86.56 102 PRO A O 1
ATOM 807 N N . MET A 1 103 ? -2.144 23.815 -13.619 1.00 83.94 103 MET A N 1
ATOM 808 C CA . MET A 1 103 ? -2.900 23.111 -14.661 1.00 83.94 103 MET A CA 1
ATOM 809 C C . MET A 1 103 ? -2.478 21.645 -14.740 1.00 83.94 103 MET A C 1
ATOM 811 O O . MET A 1 103 ? -1.318 21.321 -14.496 1.00 83.94 103 MET A O 1
ATOM 815 N N . GLY A 1 104 ? -3.420 20.770 -15.101 1.00 81.62 104 GLY A N 1
ATOM 816 C CA . GLY A 1 104 ? -3.168 19.352 -15.378 1.00 81.62 104 GLY A CA 1
ATOM 817 C C . GLY A 1 104 ? -3.003 18.457 -14.147 1.00 81.62 104 GLY A C 1
ATOM 818 O O . GLY A 1 104 ? -3.015 17.241 -14.298 1.00 81.62 104 GLY A O 1
ATOM 819 N N . TRP A 1 105 ? -2.893 19.028 -12.942 1.00 91.62 105 TRP A N 1
ATOM 820 C CA . TRP A 1 105 ? -2.736 18.254 -11.708 1.00 91.62 105 TRP A CA 1
ATOM 821 C C . TRP A 1 105 ? -4.063 17.955 -10.997 1.00 91.62 105 TRP A C 1
ATOM 823 O O . TRP A 1 105 ? -4.297 16.824 -10.587 1.00 91.62 105 TRP A O 1
ATOM 833 N N . PHE A 1 106 ? -4.956 18.942 -10.906 1.00 93.25 106 PHE A N 1
ATOM 834 C CA . PHE A 1 106 ? -6.300 18.799 -10.342 1.00 93.25 106 PHE A CA 1
ATOM 835 C C . PHE A 1 106 ? -7.336 19.048 -11.438 1.00 93.25 106 PHE A C 1
ATOM 837 O O . PHE A 1 106 ? -7.457 20.169 -11.932 1.00 93.25 106 PHE A O 1
ATOM 844 N N . ASN A 1 107 ? -8.090 18.014 -11.810 1.00 89.00 107 ASN A N 1
ATOM 845 C CA . ASN A 1 107 ? -9.079 18.062 -12.884 1.00 89.00 107 ASN A CA 1
ATOM 846 C C . ASN A 1 107 ? -10.463 17.664 -12.348 1.00 89.00 107 ASN A C 1
ATOM 848 O O . ASN A 1 107 ? -10.559 16.726 -11.558 1.00 89.00 107 ASN A O 1
ATOM 852 N N . PRO A 1 108 ? -11.552 18.348 -12.736 1.00 85.50 108 PRO A N 1
ATOM 853 C CA . PRO A 1 108 ? -12.893 17.935 -12.345 1.00 85.50 108 PRO A CA 1
ATOM 854 C C . PRO A 1 108 ? -13.295 16.641 -13.067 1.00 85.50 108 PRO A C 1
ATOM 856 O O . PRO A 1 108 ? -13.180 16.542 -14.286 1.00 85.50 108 PRO A O 1
ATOM 859 N N . ASP A 1 109 ? -13.827 15.684 -12.315 1.00 82.88 109 ASP A N 1
ATOM 860 C CA . ASP A 1 109 ? -14.401 14.437 -12.818 1.00 82.88 109 ASP A CA 1
ATOM 861 C C . ASP A 1 109 ? -15.675 14.114 -12.029 1.00 82.88 109 ASP A C 1
ATOM 863 O O . ASP A 1 109 ? -15.633 13.582 -10.919 1.00 82.88 109 ASP A O 1
ATOM 867 N N . TYR A 1 110 ? -16.824 14.500 -12.580 1.00 77.50 110 TYR A N 1
ATOM 868 C CA . TYR A 1 110 ? -18.097 14.472 -11.866 1.00 77.50 110 TYR A CA 1
ATOM 869 C C . TYR A 1 110 ? -18.577 13.048 -11.565 1.00 77.50 110 TYR A C 1
ATOM 871 O O . TYR A 1 110 ? -18.742 12.219 -12.460 1.00 77.50 110 TYR A O 1
ATOM 879 N N . GLY A 1 111 ? -18.924 12.797 -10.303 1.00 70.88 111 GLY A N 1
ATOM 880 C CA . GLY A 1 111 ? -19.613 11.580 -9.885 1.00 70.88 111 GLY A CA 1
ATOM 881 C C . GLY A 1 111 ? -19.624 11.399 -8.373 1.00 70.88 111 GLY A C 1
ATOM 882 O O . GLY A 1 111 ? -19.399 12.352 -7.627 1.00 70.88 111 GLY A O 1
ATOM 883 N N . ALA A 1 112 ? -19.927 10.184 -7.913 1.00 72.25 112 ALA A N 1
ATOM 884 C CA . ALA A 1 112 ? -19.890 9.875 -6.488 1.00 72.25 112 ALA A CA 1
ATOM 885 C C . ALA A 1 112 ? -18.455 9.984 -5.959 1.00 72.25 112 ALA A C 1
ATOM 887 O O . ALA A 1 112 ? -17.509 9.571 -6.630 1.00 72.25 112 ALA A O 1
ATOM 888 N N . ALA A 1 113 ? -18.311 10.546 -4.761 1.00 76.50 113 ALA A N 1
ATOM 889 C CA . ALA A 1 113 ? -17.047 10.511 -4.054 1.00 76.50 113 ALA A CA 1
ATOM 890 C C . ALA A 1 113 ? -16.668 9.063 -3.713 1.00 76.50 113 ALA A C 1
ATOM 892 O O . ALA A 1 113 ? -17.507 8.295 -3.239 1.00 76.50 113 ALA A O 1
ATOM 893 N N . ASN A 1 114 ? -15.399 8.730 -3.912 1.00 71.25 114 ASN A N 1
ATOM 894 C CA . ASN A 1 114 ? -14.797 7.524 -3.379 1.00 71.25 114 ASN A CA 1
ATOM 895 C C . ASN A 1 114 ? -14.367 7.828 -1.947 1.00 71.25 114 ASN A C 1
ATOM 897 O O . ASN A 1 114 ? -13.547 8.716 -1.713 1.00 71.25 114 ASN A O 1
ATOM 901 N N . GLY A 1 115 ? -14.985 7.136 -0.993 1.00 65.94 115 GLY A N 1
ATOM 902 C CA . GLY A 1 115 ? -14.556 7.193 0.397 1.00 65.94 115 GLY A CA 1
ATOM 903 C C . GLY A 1 115 ? -13.334 6.320 0.654 1.00 65.94 115 GLY A C 1
ATOM 904 O O . GLY A 1 115 ? -12.815 5.696 -0.270 1.00 65.94 115 GLY A O 1
ATOM 905 N N . CYS A 1 116 ? -12.918 6.200 1.917 1.00 65.31 116 CYS A N 1
ATOM 906 C CA . CYS A 1 116 ? -11.769 5.367 2.320 1.00 65.31 116 CYS A CA 1
ATOM 907 C C . CYS A 1 116 ? -11.776 3.937 1.776 1.00 65.31 116 CYS A C 1
ATOM 909 O O . CYS A 1 116 ? -10.722 3.323 1.634 1.00 65.31 116 CYS A O 1
ATOM 911 N N . PHE A 1 117 ? -12.969 3.420 1.491 1.00 59.28 117 PHE A N 1
ATOM 912 C CA . PHE A 1 117 ? -13.205 2.053 1.047 1.00 59.28 117 PHE A CA 1
ATOM 913 C C . PHE A 1 117 ? -14.066 1.997 -0.227 1.00 59.28 117 PHE A C 1
ATOM 915 O O . PHE A 1 117 ? -14.557 0.934 -0.599 1.00 59.28 117 PHE A O 1
ATOM 922 N N . GLY A 1 118 ? -14.291 3.139 -0.892 1.00 50.94 118 GLY A N 1
ATOM 923 C CA . GLY A 1 118 ? -14.960 3.177 -2.194 1.00 50.94 118 GLY A CA 1
ATOM 924 C C . GLY A 1 118 ? -14.008 2.696 -3.284 1.00 50.94 118 GLY A C 1
ATOM 925 O O . GLY A 1 118 ? -12.835 3.047 -3.227 1.00 50.94 118 GLY A O 1
ATOM 926 N N . ASN A 1 119 ? -14.509 1.895 -4.238 1.00 46.59 119 ASN A N 1
ATOM 927 C CA . ASN A 1 119 ? -13.761 1.277 -5.345 1.00 46.59 119 ASN A CA 1
ATOM 928 C C . ASN A 1 119 ? -12.553 2.119 -5.791 1.00 46.59 119 ASN A C 1
ATOM 930 O O . ASN A 1 119 ? -12.679 3.070 -6.561 1.00 46.59 119 ASN A O 1
ATOM 934 N N . ILE A 1 120 ? -11.379 1.725 -5.297 1.00 50.16 120 ILE A N 1
ATOM 935 C CA . ILE A 1 120 ? -10.121 2.488 -5.334 1.00 50.16 120 ILE A CA 1
ATOM 936 C C . ILE A 1 120 ? -9.540 2.546 -6.764 1.00 50.16 120 ILE A C 1
ATOM 938 O O . ILE A 1 120 ? -8.524 3.184 -7.010 1.00 50.16 120 ILE A O 1
ATOM 942 N N . PHE A 1 121 ? -10.199 1.913 -7.740 1.00 50.97 121 PHE A N 1
ATOM 943 C CA . PHE A 1 121 ? -9.601 1.633 -9.039 1.00 50.97 121 PHE A CA 1
ATOM 944 C C . PHE A 1 121 ? -10.499 1.870 -10.260 1.00 50.97 121 PHE A C 1
ATOM 946 O O . PHE A 1 121 ? -10.059 1.582 -11.362 1.00 50.97 121 PHE A O 1
ATOM 953 N N . THR A 1 122 ? -11.688 2.478 -10.152 1.00 53.97 122 THR A N 1
ATOM 954 C CA . THR A 1 122 ? -12.411 2.888 -11.377 1.00 53.97 122 THR A CA 1
ATOM 955 C C . THR A 1 122 ? -11.715 4.106 -11.994 1.00 53.97 122 THR A C 1
ATOM 957 O O . THR A 1 122 ? -12.068 5.247 -11.695 1.00 53.97 122 THR A O 1
ATOM 960 N N . GLY A 1 123 ? -10.677 3.882 -12.792 1.00 59.97 123 GLY A N 1
ATOM 961 C CA . GLY A 1 123 ? -9.824 4.941 -13.317 1.00 59.97 123 GLY A CA 1
ATOM 962 C C . GLY A 1 123 ? -9.511 4.703 -14.779 1.00 59.97 123 GLY A C 1
ATOM 963 O O . GLY A 1 123 ? -8.953 3.675 -15.131 1.00 59.97 123 GLY A O 1
ATOM 964 N N . SER A 1 124 ? -9.834 5.670 -15.631 1.00 70.69 124 SER A N 1
ATOM 965 C CA . SER A 1 124 ? -9.272 5.755 -16.978 1.00 70.69 124 SER A CA 1
ATOM 966 C C . SER A 1 124 ? -7.739 5.757 -16.942 1.00 70.69 124 SER A C 1
ATOM 968 O O . SER A 1 124 ? -7.131 6.114 -15.931 1.00 70.69 124 SER A O 1
ATOM 970 N N . LEU A 1 125 ? -7.108 5.430 -18.069 1.00 79.31 125 LEU A N 1
ATOM 971 C CA . LEU A 1 125 ? -5.673 5.657 -18.241 1.00 79.31 125 LEU A CA 1
ATOM 972 C C . LEU A 1 125 ? -5.386 7.159 -18.329 1.00 79.31 125 LEU A C 1
ATOM 974 O O . LEU A 1 125 ? -6.049 7.855 -19.105 1.00 79.31 125 LEU A O 1
ATOM 978 N N . THR A 1 126 ? -4.405 7.652 -17.575 1.00 74.56 126 THR A N 1
ATOM 979 C CA . THR A 1 126 ? -3.918 9.033 -17.703 1.00 74.56 126 THR A CA 1
ATOM 980 C C . THR A 1 126 ? -3.201 9.236 -19.024 1.00 74.56 126 THR A C 1
ATOM 982 O O . THR A 1 126 ? -2.860 8.286 -19.722 1.00 74.56 126 THR A O 1
ATOM 985 N N . GLU A 1 127 ? -2.908 10.487 -19.365 1.00 76.94 127 GLU A N 1
ATOM 986 C CA . GLU A 1 127 ? -2.083 10.785 -20.533 1.00 76.94 127 GLU A CA 1
ATOM 987 C C . GLU A 1 127 ? -0.701 10.111 -20.448 1.00 76.94 127 GLU A C 1
ATOM 989 O O . GLU A 1 127 ? -0.247 9.529 -21.430 1.00 76.94 127 GLU A O 1
ATOM 994 N N . GLY A 1 128 ? -0.056 10.116 -19.275 1.00 78.44 128 GLY A N 1
ATOM 995 C CA . GLY A 1 128 ? 1.244 9.464 -19.084 1.00 78.44 128 GLY A CA 1
ATOM 996 C C . GLY A 1 128 ? 1.172 7.944 -19.249 1.00 78.44 128 GLY A C 1
ATOM 997 O O . GLY A 1 128 ? 2.028 7.347 -19.896 1.00 78.44 128 GLY A O 1
ATOM 998 N N . GLU A 1 129 ? 0.118 7.318 -18.730 1.00 85.12 129 GLU A N 1
ATOM 999 C CA . GLU A 1 129 ? -0.111 5.876 -18.865 1.00 85.12 129 GLU A CA 1
ATOM 1000 C C . GLU A 1 129 ? -0.512 5.481 -20.288 1.00 85.12 129 GLU A C 1
ATOM 1002 O O . GLU A 1 129 ? -0.047 4.463 -20.790 1.00 85.12 129 GLU A O 1
ATOM 1007 N N . GLN A 1 130 ? -1.322 6.295 -20.972 1.00 87.69 130 GLN A N 1
ATOM 1008 C CA . GLN A 1 130 ? -1.647 6.111 -22.389 1.00 87.69 130 GLN A CA 1
ATOM 1009 C C . GLN A 1 130 ? -0.380 6.169 -23.246 1.00 87.69 130 GLN A C 1
ATOM 1011 O O . GLN A 1 130 ? -0.178 5.329 -24.124 1.00 87.69 130 GLN A O 1
ATOM 1016 N N . GLN A 1 131 ? 0.508 7.125 -22.968 1.00 86.88 131 GLN A N 1
ATOM 1017 C CA . GLN A 1 131 ? 1.802 7.227 -23.638 1.00 86.88 131 GLN A CA 1
ATOM 1018 C C . GLN A 1 131 ? 2.720 6.043 -23.300 1.00 86.88 131 GLN A C 1
ATOM 1020 O O . GLN A 1 131 ? 3.469 5.588 -24.162 1.00 86.88 131 GLN A O 1
ATOM 1025 N N . LEU A 1 132 ? 2.662 5.519 -22.072 1.00 90.69 132 LEU A N 1
ATOM 1026 C CA . LEU A 1 132 ? 3.411 4.328 -21.672 1.00 90.69 132 LEU A CA 1
ATOM 1027 C C . LEU A 1 132 ? 2.936 3.086 -22.439 1.00 90.69 132 LEU A C 1
ATOM 1029 O O . LEU A 1 132 ? 3.760 2.405 -23.048 1.00 90.69 132 LEU A O 1
ATOM 1033 N N . VAL A 1 133 ? 1.627 2.804 -22.462 1.00 93.44 133 VAL A N 1
ATOM 1034 C CA . VAL A 1 133 ? 1.095 1.600 -23.132 1.00 93.44 133 VAL A CA 1
ATOM 1035 C C . VAL A 1 133 ? 1.205 1.665 -24.654 1.00 93.44 133 VAL A C 1
ATOM 1037 O O . VAL A 1 133 ? 1.440 0.638 -25.283 1.00 93.44 133 VAL A O 1
ATOM 1040 N N . SER A 1 134 ? 1.106 2.860 -25.246 1.00 92.31 134 SER A N 1
ATOM 1041 C CA . SER A 1 134 ? 1.321 3.072 -26.688 1.00 92.31 134 SER A CA 1
ATOM 1042 C C . SER A 1 134 ? 2.803 3.130 -27.084 1.00 92.31 134 SER A C 1
ATOM 1044 O O . SER A 1 134 ? 3.132 3.145 -28.270 1.00 92.31 134 SER A O 1
ATOM 1046 N N . GLY A 1 135 ? 3.718 3.168 -26.107 1.00 90.00 135 GLY A N 1
ATOM 1047 C CA . GLY A 1 135 ? 5.161 3.265 -26.336 1.00 90.00 135 GLY A CA 1
ATOM 1048 C C . GLY A 1 135 ? 5.641 4.642 -26.810 1.00 90.00 135 GLY A C 1
ATOM 1049 O O . GLY A 1 135 ? 6.760 4.756 -27.308 1.00 90.00 135 GLY A O 1
ATOM 1050 N N . SER A 1 136 ? 4.821 5.690 -26.680 1.00 89.56 136 SER A N 1
ATOM 1051 C CA . SER A 1 136 ? 5.178 7.061 -27.065 1.00 89.56 136 SER A CA 1
ATOM 1052 C C . SER A 1 136 ? 5.817 7.879 -25.936 1.00 89.56 136 SER A C 1
ATOM 1054 O O . SER A 1 136 ? 6.276 8.995 -26.182 1.00 89.56 136 SER A O 1
ATOM 1056 N N . LEU A 1 137 ? 5.814 7.374 -24.698 1.00 87.00 137 LEU A N 1
ATOM 1057 C CA . LEU A 1 137 ? 6.417 8.054 -23.551 1.00 87.00 137 LEU A CA 1
ATOM 1058 C C . LEU A 1 137 ? 7.944 8.105 -23.704 1.00 87.00 137 LEU A C 1
ATOM 1060 O O . LEU A 1 137 ? 8.587 7.086 -23.958 1.00 87.00 137 LEU A O 1
ATOM 1064 N N . ASN A 1 138 ? 8.546 9.285 -23.522 1.00 85.00 138 ASN A N 1
ATOM 1065 C CA . ASN A 1 138 ? 10.001 9.384 -23.501 1.00 85.00 138 ASN A CA 1
ATOM 1066 C C . ASN A 1 138 ? 10.548 8.873 -22.163 1.00 85.00 138 ASN A C 1
ATOM 1068 O O . ASN A 1 138 ? 10.461 9.547 -21.140 1.00 85.00 138 ASN A O 1
ATOM 1072 N N . LEU A 1 139 ? 11.146 7.690 -22.213 1.00 85.69 139 LEU A N 1
ATOM 1073 C CA . LEU A 1 139 ? 11.708 6.982 -21.069 1.00 85.69 139 LEU A CA 1
ATOM 1074 C C . LEU A 1 139 ? 13.223 7.224 -20.900 1.00 85.69 139 LEU A C 1
ATOM 1076 O O . LEU A 1 139 ? 13.870 6.593 -20.064 1.00 85.69 139 LEU A O 1
ATOM 1080 N N . SER A 1 140 ? 13.816 8.129 -21.692 1.00 83.50 140 SER A N 1
ATOM 1081 C CA . SER A 1 140 ? 15.241 8.458 -21.602 1.00 83.50 140 SER A CA 1
ATOM 1082 C C . SER A 1 140 ? 15.586 9.066 -20.239 1.00 83.50 140 SER A C 1
ATOM 1084 O O . SER A 1 140 ? 15.018 10.093 -19.872 1.00 83.50 140 SER A O 1
ATOM 1086 N N . GLY A 1 141 ? 16.557 8.482 -19.535 1.00 78.44 141 GLY A N 1
ATOM 1087 C CA . GLY A 1 141 ? 17.040 8.973 -18.238 1.00 78.44 141 GLY A CA 1
ATOM 1088 C C . GLY A 1 141 ? 16.594 8.137 -17.039 1.00 78.44 141 GLY A C 1
ATOM 1089 O O . GLY A 1 141 ? 17.215 8.245 -15.988 1.00 78.44 141 GLY A O 1
ATOM 1090 N N . LEU A 1 142 ? 15.598 7.262 -17.209 1.00 82.75 142 LEU A N 1
ATOM 1091 C CA . LEU A 1 142 ? 15.196 6.307 -16.178 1.00 82.75 142 LEU A CA 1
ATOM 1092 C C . LEU A 1 142 ? 16.190 5.145 -16.075 1.00 82.75 142 LEU A C 1
ATOM 1094 O O . LEU A 1 142 ? 16.719 4.667 -17.085 1.00 82.75 142 LEU A O 1
ATOM 1098 N N . SER A 1 143 ? 16.436 4.679 -14.849 1.00 87.38 143 SER A N 1
ATOM 1099 C CA . SER A 1 143 ? 17.216 3.464 -14.624 1.00 87.38 143 SER A CA 1
ATOM 1100 C C . SER A 1 143 ? 16.427 2.216 -15.037 1.00 87.38 143 SER A C 1
ATOM 1102 O O . SER A 1 143 ? 15.212 2.253 -15.240 1.00 87.38 143 SER A O 1
ATOM 1104 N N . GLY A 1 144 ? 17.111 1.072 -15.136 1.00 90.00 144 GLY A N 1
ATOM 1105 C CA . GLY A 1 144 ? 16.439 -0.201 -15.403 1.00 90.00 144 GLY A CA 1
ATOM 1106 C C . GLY A 1 144 ? 15.412 -0.572 -14.327 1.00 90.00 144 GLY A C 1
ATOM 1107 O O . GLY A 1 144 ? 14.379 -1.144 -14.664 1.00 90.00 144 GLY A O 1
ATOM 1108 N N . ALA A 1 145 ? 15.673 -0.219 -13.064 1.00 88.44 145 ALA A N 1
ATOM 1109 C CA . ALA A 1 145 ? 14.740 -0.443 -11.964 1.00 88.44 145 ALA A CA 1
ATOM 1110 C C . ALA A 1 145 ? 13.502 0.463 -12.087 1.00 88.44 145 ALA A C 1
ATOM 1112 O O . ALA A 1 145 ? 12.380 -0.032 -12.022 1.00 88.44 145 ALA A O 1
ATOM 1113 N N . ASP A 1 146 ? 13.695 1.755 -12.382 1.00 82.19 146 ASP A N 1
ATOM 1114 C CA . ASP A 1 146 ? 12.586 2.712 -12.523 1.00 82.19 146 ASP A CA 1
ATOM 1115 C C . ASP A 1 146 ? 11.633 2.326 -13.662 1.00 82.19 146 ASP A C 1
ATOM 1117 O O . ASP A 1 146 ? 10.411 2.425 -13.524 1.00 82.19 146 ASP A O 1
ATOM 1121 N N . LEU A 1 147 ? 12.194 1.868 -14.789 1.00 90.31 147 LEU A N 1
ATOM 1122 C CA . LEU A 1 147 ? 11.422 1.373 -15.929 1.00 90.31 147 LEU A CA 1
ATOM 1123 C C . LEU A 1 147 ? 10.627 0.126 -15.565 1.00 90.31 147 LEU A C 1
ATOM 1125 O O . LEU A 1 147 ? 9.438 0.042 -15.873 1.00 90.31 147 LEU A O 1
ATOM 1129 N N . TRP A 1 148 ? 11.276 -0.827 -14.898 1.00 93.75 148 TRP A N 1
ATOM 1130 C CA . TRP A 1 148 ? 10.629 -2.062 -14.484 1.00 93.75 148 TRP A CA 1
ATOM 1131 C C . TRP A 1 148 ? 9.484 -1.793 -13.501 1.00 93.75 148 TRP A C 1
ATOM 1133 O O . TRP A 1 148 ? 8.389 -2.322 -13.686 1.00 93.75 148 TRP A O 1
ATOM 1143 N N . ASP A 1 149 ? 9.682 -0.911 -12.519 1.00 88.31 149 ASP A N 1
ATOM 1144 C CA . ASP A 1 149 ? 8.641 -0.529 -11.560 1.00 88.31 149 ASP A CA 1
ATOM 1145 C C . ASP A 1 149 ? 7.473 0.204 -12.222 1.00 88.31 149 ASP A C 1
ATOM 1147 O O . ASP A 1 149 ? 6.312 -0.047 -11.889 1.00 88.31 149 ASP A O 1
ATOM 1151 N N . LEU A 1 150 ? 7.762 1.098 -13.173 1.00 86.25 150 LEU A N 1
ATOM 1152 C CA . LEU A 1 150 ? 6.740 1.809 -13.938 1.00 86.25 150 LEU A CA 1
ATOM 1153 C C . LEU A 1 150 ? 5.861 0.829 -14.734 1.00 86.25 150 LEU A C 1
ATOM 1155 O O . LEU A 1 150 ? 4.633 0.891 -14.652 1.00 86.25 150 LEU A O 1
ATOM 1159 N N . GLU A 1 151 ? 6.475 -0.099 -15.469 1.00 92.88 151 GLU A N 1
ATOM 1160 C CA . GLU A 1 151 ? 5.742 -1.096 -16.253 1.00 92.88 151 GLU A CA 1
ATOM 1161 C C . GLU A 1 151 ? 4.968 -2.085 -15.370 1.00 92.88 151 GLU A C 1
ATOM 1163 O O . GLU A 1 151 ? 3.806 -2.386 -15.658 1.00 92.88 151 GLU A O 1
ATOM 1168 N N . ARG A 1 152 ? 5.568 -2.553 -14.267 1.00 93.38 152 ARG A N 1
ATOM 1169 C CA . ARG A 1 152 ? 4.935 -3.464 -13.300 1.00 93.38 152 ARG A CA 1
ATOM 1170 C C . ARG A 1 152 ? 3.649 -2.876 -12.720 1.00 93.38 152 ARG A C 1
ATOM 1172 O O . ARG A 1 152 ? 2.654 -3.583 -12.566 1.00 93.38 152 ARG A O 1
ATOM 1179 N N . ARG A 1 153 ? 3.641 -1.585 -12.393 1.00 85.75 153 ARG A N 1
ATOM 1180 C CA . ARG A 1 153 ? 2.455 -0.911 -11.838 1.00 85.75 153 ARG A CA 1
ATOM 1181 C C . ARG A 1 153 ? 1.368 -0.704 -12.863 1.00 85.75 153 ARG A C 1
ATOM 1183 O O . ARG A 1 153 ? 0.199 -0.905 -12.547 1.00 85.75 153 ARG A O 1
ATOM 1190 N N . MET A 1 154 ? 1.753 -0.361 -14.090 1.00 89.88 154 MET A N 1
ATOM 1191 C CA . MET A 1 154 ? 0.811 -0.321 -15.199 1.00 89.88 154 MET A CA 1
ATOM 1192 C C . MET A 1 154 ? 0.139 -1.691 -15.367 1.00 89.88 154 MET A C 1
ATOM 1194 O O . MET A 1 154 ? -1.082 -1.780 -15.455 1.00 89.88 154 MET A O 1
ATOM 1198 N N . LEU A 1 155 ? 0.924 -2.770 -15.297 1.00 93.38 155 LEU A N 1
ATOM 1199 C CA . LEU A 1 155 ? 0.427 -4.145 -15.258 1.00 93.38 155 LEU A CA 1
ATOM 1200 C C . LEU A 1 155 ? -0.576 -4.376 -14.125 1.00 93.38 155 LEU A C 1
ATOM 1202 O O . LEU A 1 155 ? -1.684 -4.825 -14.400 1.00 93.38 155 LEU A O 1
ATOM 1206 N N . LEU A 1 156 ? -0.242 -4.021 -12.882 1.00 89.31 156 LEU A N 1
ATOM 1207 C CA . LEU A 1 156 ? -1.164 -4.141 -11.747 1.00 89.31 156 LEU A CA 1
ATOM 1208 C C . LEU A 1 156 ? -2.468 -3.365 -11.952 1.00 89.31 156 LEU A C 1
ATOM 1210 O O . LEU A 1 156 ? -3.541 -3.883 -11.641 1.00 89.31 156 LEU A O 1
ATOM 1214 N N . LYS A 1 157 ? -2.397 -2.141 -12.489 1.00 86.31 157 LYS A N 1
ATOM 1215 C CA . LYS A 1 157 ? -3.582 -1.330 -12.796 1.00 86.31 157 LYS A CA 1
ATOM 1216 C C . LYS A 1 157 ? -4.474 -2.036 -13.814 1.00 86.31 157 LYS A C 1
ATOM 1218 O O . LYS A 1 157 ? -5.682 -2.105 -13.604 1.00 86.31 157 LYS A O 1
ATOM 1223 N N . LEU A 1 158 ? -3.891 -2.601 -14.870 1.00 91.19 158 LEU A N 1
ATOM 1224 C CA . LEU A 1 158 ? -4.628 -3.361 -15.880 1.00 91.19 158 LEU A CA 1
ATOM 1225 C C . LEU A 1 158 ? -5.200 -4.677 -15.323 1.00 91.19 158 LEU A C 1
ATOM 1227 O O . LEU A 1 158 ? -6.337 -5.021 -15.628 1.00 91.19 158 LEU A O 1
ATOM 1231 N N . MET A 1 159 ? -4.468 -5.384 -14.454 1.00 90.19 159 MET A N 1
ATOM 1232 C CA . MET A 1 159 ? -4.950 -6.609 -13.794 1.00 90.19 159 MET A CA 1
ATOM 1233 C C . MET A 1 159 ? -6.161 -6.357 -12.890 1.00 90.19 159 MET A C 1
ATOM 1235 O O . MET A 1 159 ? -7.041 -7.209 -12.777 1.00 90.19 159 MET A O 1
ATOM 1239 N N . ARG A 1 160 ? -6.208 -5.192 -12.237 1.00 85.00 160 ARG A N 1
ATOM 1240 C CA . ARG A 1 160 ? -7.310 -4.794 -11.348 1.00 85.00 160 ARG A CA 1
ATOM 1241 C C . ARG A 1 160 ? -8.522 -4.258 -12.109 1.00 85.00 160 ARG A C 1
ATOM 1243 O O . ARG A 1 160 ? -9.625 -4.349 -11.584 1.00 85.00 160 ARG A O 1
ATOM 1250 N N . ASN A 1 161 ? -8.318 -3.750 -13.328 1.00 84.69 161 ASN A N 1
ATOM 1251 C CA . ASN A 1 161 ? -9.342 -3.069 -14.126 1.00 84.69 161 ASN A CA 1
ATOM 1252 C C . ASN A 1 161 ? -9.363 -3.589 -15.573 1.00 84.69 161 ASN A C 1
ATOM 1254 O O . ASN A 1 161 ? -8.868 -2.916 -16.488 1.00 84.69 161 ASN A O 1
ATOM 1258 N N . PRO A 1 162 ? -9.919 -4.792 -15.814 1.00 89.38 162 PRO A N 1
ATOM 1259 C CA . PRO A 1 162 ? -9.963 -5.391 -17.147 1.00 89.38 162 PRO A CA 1
ATOM 1260 C C . PRO A 1 162 ? -10.672 -4.529 -18.202 1.00 89.38 162 PRO A C 1
ATOM 1262 O O . PRO A 1 162 ? -10.383 -4.644 -19.390 1.00 89.38 162 PRO A O 1
ATOM 1265 N N . GLU A 1 163 ? -11.575 -3.636 -17.795 1.00 86.62 163 GLU A N 1
ATOM 1266 C CA . GLU A 1 163 ? -12.262 -2.689 -18.674 1.00 86.62 163 GLU A CA 1
ATOM 1267 C C . GLU A 1 163 ? -11.326 -1.673 -19.348 1.00 86.62 163 GLU A C 1
ATOM 1269 O O . GLU A 1 163 ? -11.693 -1.093 -20.370 1.00 86.62 163 GLU A O 1
ATOM 1274 N N . LEU A 1 164 ? -10.115 -1.478 -18.814 1.00 88.50 164 LEU A N 1
ATOM 1275 C CA . LEU A 1 164 ? -9.077 -0.632 -19.413 1.00 88.50 164 LEU A CA 1
ATOM 1276 C C . LEU A 1 164 ? -8.338 -1.318 -20.563 1.00 88.50 164 LEU A C 1
ATOM 1278 O O . LEU A 1 164 ? -7.553 -0.669 -21.250 1.00 88.50 164 LEU A O 1
ATOM 1282 N N . MET A 1 165 ? -8.610 -2.604 -20.797 1.00 93.69 165 MET A N 1
ATOM 1283 C CA . MET A 1 165 ? -8.068 -3.397 -21.898 1.00 93.69 165 MET A CA 1
ATOM 1284 C C . MET A 1 165 ? -9.177 -3.809 -22.877 1.00 93.69 165 MET A C 1
ATOM 1286 O O . MET A 1 165 ? -9.431 -5.003 -23.055 1.00 93.69 165 MET A O 1
ATOM 1290 N N . PRO A 1 166 ? -9.881 -2.863 -23.531 1.00 92.88 166 PRO A N 1
ATOM 1291 C CA . PRO A 1 166 ? -10.825 -3.241 -24.569 1.00 92.88 166 PRO A CA 1
ATOM 1292 C C . PRO A 1 166 ? -10.080 -3.961 -25.711 1.00 92.88 166 PRO A C 1
ATOM 1294 O O . PRO A 1 166 ? -8.934 -3.597 -26.007 1.00 92.88 166 PRO A O 1
ATOM 1297 N N . PRO A 1 167 ? -10.713 -4.947 -26.374 1.00 95.06 167 PRO A N 1
ATOM 1298 C CA . PRO A 1 167 ? -10.069 -5.713 -27.436 1.00 95.06 167 PRO A CA 1
ATOM 1299 C C . PRO A 1 167 ? -9.471 -4.826 -28.536 1.00 95.06 167 PRO A C 1
ATOM 1301 O O . PRO A 1 167 ? -10.149 -3.951 -29.078 1.00 95.06 167 PRO A O 1
ATOM 1304 N N . GLY A 1 168 ? -8.211 -5.076 -28.884 1.00 93.56 168 GLY A N 1
ATOM 1305 C CA . GLY A 1 168 ? -7.429 -4.341 -29.875 1.00 93.56 168 GLY A CA 1
ATOM 1306 C C . GLY A 1 168 ? -6.786 -3.044 -29.375 1.00 93.56 168 GLY A C 1
ATOM 1307 O O . GLY A 1 168 ? -6.232 -2.312 -30.191 1.00 93.56 168 GLY A O 1
ATOM 1308 N N . SER A 1 169 ? -6.867 -2.728 -28.079 1.00 95.38 169 SER A N 1
ATOM 1309 C CA . SER A 1 169 ? -6.235 -1.529 -27.512 1.00 95.38 169 SER A CA 1
ATOM 1310 C C . SER A 1 169 ? -4.735 -1.695 -27.258 1.00 95.38 169 SER A C 1
ATOM 1312 O O . SER A 1 169 ? -4.243 -2.801 -27.030 1.00 95.38 169 SER A O 1
ATOM 1314 N N . ASP A 1 170 ? -4.016 -0.570 -27.202 1.00 96.19 170 ASP A N 1
ATOM 1315 C CA . ASP A 1 170 ? -2.601 -0.541 -26.808 1.00 96.19 170 ASP A CA 1
ATOM 1316 C C . ASP A 1 170 ? -2.394 -1.097 -25.391 1.00 96.19 170 ASP A C 1
ATOM 1318 O O . ASP A 1 170 ? -1.396 -1.758 -25.121 1.00 96.19 170 ASP A O 1
ATOM 1322 N N . ALA A 1 171 ? -3.366 -0.896 -24.494 1.00 94.94 171 ALA A N 1
ATOM 1323 C CA . ALA A 1 171 ? -3.343 -1.453 -23.144 1.00 94.94 171 ALA A CA 1
ATOM 1324 C C . ALA A 1 171 ? -3.424 -2.989 -23.141 1.00 94.94 171 ALA A C 1
ATOM 1326 O O . ALA A 1 171 ? -2.649 -3.642 -22.442 1.00 94.94 171 ALA A O 1
ATOM 1327 N N . GLU A 1 172 ? -4.309 -3.578 -23.956 1.00 96.19 172 GLU A N 1
ATOM 1328 C CA . GLU A 1 172 ? -4.378 -5.035 -24.128 1.00 96.19 172 GLU A CA 1
ATOM 1329 C C . GLU A 1 172 ? -3.073 -5.581 -24.735 1.00 96.19 172 GLU A C 1
ATOM 1331 O O . GLU A 1 172 ? -2.534 -6.587 -24.265 1.00 96.19 172 GLU A O 1
ATOM 1336 N N . ALA A 1 173 ? -2.519 -4.905 -25.747 1.00 97.25 173 ALA A N 1
ATOM 1337 C CA . ALA A 1 173 ? -1.250 -5.291 -26.361 1.00 97.25 173 ALA A CA 1
ATOM 1338 C C . ALA A 1 173 ? -0.076 -5.206 -25.368 1.00 97.25 173 ALA A C 1
ATOM 1340 O O . ALA A 1 173 ? 0.743 -6.129 -25.297 1.00 97.25 173 ALA A O 1
ATOM 1341 N N . PHE A 1 174 ? -0.018 -4.134 -24.570 1.00 96.88 174 PHE A N 1
ATOM 1342 C CA . PHE A 1 174 ? 0.963 -3.951 -23.505 1.00 96.88 174 PHE A CA 1
ATOM 1343 C C . PHE A 1 174 ? 0.897 -5.103 -22.500 1.00 96.88 174 PHE A C 1
ATOM 1345 O O . PHE A 1 174 ? 1.927 -5.729 -22.245 1.00 96.88 174 PHE A O 1
ATOM 1352 N N . TYR A 1 175 ? -0.298 -5.423 -21.993 1.00 97.00 175 TYR A N 1
ATOM 1353 C CA . TYR A 1 175 ? -0.531 -6.514 -21.043 1.00 97.00 175 TYR A CA 1
ATOM 1354 C C . TYR A 1 175 ? -0.105 -7.874 -21.607 1.00 97.00 175 TYR A C 1
ATOM 1356 O O . TYR A 1 175 ? 0.708 -8.579 -21.005 1.00 97.00 175 TYR A O 1
ATOM 1364 N N . ASN A 1 176 ? -0.592 -8.215 -22.804 1.00 96.75 176 ASN A N 1
ATOM 1365 C CA . ASN A 1 176 ? -0.324 -9.500 -23.447 1.00 96.75 176 ASN A CA 1
ATOM 1366 C C . ASN A 1 176 ? 1.169 -9.725 -23.712 1.00 96.75 176 ASN A C 1
ATOM 1368 O O . ASN A 1 176 ? 1.654 -10.849 -23.587 1.00 96.75 176 ASN A O 1
ATOM 1372 N N . ALA A 1 177 ? 1.918 -8.665 -24.025 1.00 96.69 177 ALA A N 1
ATOM 1373 C CA . ALA A 1 177 ? 3.358 -8.746 -24.255 1.00 96.69 177 ALA A CA 1
ATOM 1374 C C . ALA A 1 177 ? 4.173 -9.096 -22.995 1.00 96.69 177 ALA A C 1
ATOM 1376 O O . ALA A 1 177 ? 5.318 -9.528 -23.124 1.00 96.69 177 ALA A O 1
ATOM 1377 N N . ARG A 1 178 ? 3.614 -8.925 -21.788 1.00 96.31 178 ARG A N 1
ATOM 1378 C CA . ARG A 1 178 ? 4.292 -9.262 -20.526 1.00 96.31 178 ARG A CA 1
ATOM 1379 C C . ARG A 1 178 ? 3.844 -10.595 -19.930 1.00 96.31 178 ARG A C 1
ATOM 1381 O O . ARG A 1 178 ? 4.455 -11.040 -18.957 1.00 96.31 178 ARG A O 1
ATOM 1388 N N . LEU A 1 179 ? 2.844 -11.268 -20.501 1.00 95.25 179 LEU A N 1
ATOM 1389 C CA . LEU A 1 179 ? 2.405 -12.582 -20.026 1.00 95.25 179 LEU A CA 1
ATOM 1390 C C . LEU A 1 179 ? 3.577 -13.572 -19.964 1.00 95.25 179 LEU A C 1
ATOM 1392 O O . LEU A 1 179 ? 4.355 -13.709 -20.905 1.00 95.25 179 LEU A O 1
ATOM 1396 N N . GLY A 1 180 ? 3.704 -14.267 -18.832 1.00 91.94 180 GLY A N 1
ATOM 1397 C CA . GLY A 1 180 ? 4.760 -15.258 -18.602 1.00 91.94 180 GLY A CA 1
ATOM 1398 C C . GLY A 1 180 ? 6.146 -14.687 -18.271 1.00 91.94 180 GLY A C 1
ATOM 1399 O O . GLY A 1 180 ? 7.060 -15.465 -18.012 1.00 91.94 180 GLY A O 1
ATOM 1400 N N . THR A 1 181 ? 6.320 -13.362 -18.245 1.00 96.50 181 THR A N 1
ATOM 1401 C CA . THR A 1 181 ? 7.559 -12.734 -17.754 1.00 96.50 181 THR A CA 1
ATOM 1402 C C . THR A 1 181 ? 7.640 -12.778 -16.225 1.00 96.50 181 THR A C 1
ATOM 1404 O O . THR A 1 181 ? 6.620 -12.888 -15.542 1.00 96.50 181 THR A O 1
ATOM 1407 N N . VAL A 1 182 ? 8.848 -12.624 -15.670 1.00 97.00 182 VAL A N 1
ATOM 1408 C CA . VAL A 1 182 ? 9.057 -12.491 -14.214 1.00 97.00 182 VAL A CA 1
ATOM 1409 C C . VAL A 1 182 ? 8.299 -11.282 -13.655 1.00 97.00 182 VAL A C 1
ATOM 1411 O O . VAL A 1 182 ? 7.698 -11.380 -12.588 1.00 97.00 182 VAL A O 1
ATOM 1414 N N . MET A 1 183 ? 8.249 -10.171 -14.399 1.00 96.50 183 MET A N 1
ATOM 1415 C CA . MET A 1 183 ? 7.464 -8.986 -14.037 1.00 96.50 183 MET A CA 1
ATOM 1416 C C . MET A 1 183 ? 5.982 -9.321 -13.849 1.00 96.50 183 MET A C 1
ATOM 1418 O O . MET A 1 183 ? 5.395 -8.943 -12.839 1.00 96.50 183 MET A O 1
ATOM 1422 N N . TYR A 1 184 ? 5.384 -10.061 -14.789 1.00 96.56 184 TYR A N 1
ATOM 1423 C CA . TYR A 1 184 ? 3.989 -10.486 -14.678 1.00 96.56 184 TYR A CA 1
ATOM 1424 C C . TYR A 1 184 ? 3.766 -11.419 -13.488 1.00 96.56 184 TYR A C 1
ATOM 1426 O O . TYR A 1 184 ? 2.800 -11.252 -12.751 1.00 96.56 184 TYR A O 1
ATOM 1434 N N . GLN A 1 185 ? 4.670 -12.377 -13.271 1.00 96.81 185 GLN A N 1
ATOM 1435 C CA . GLN A 1 185 ? 4.581 -13.298 -12.138 1.00 96.81 185 GLN A CA 1
ATOM 1436 C C . GLN A 1 185 ? 4.634 -12.550 -10.798 1.00 96.81 185 GLN A C 1
ATOM 1438 O O . GLN A 1 185 ? 3.796 -12.794 -9.935 1.00 96.81 185 GLN A O 1
ATOM 1443 N N . LEU A 1 186 ? 5.565 -11.603 -10.639 1.00 96.56 186 LEU A N 1
ATOM 1444 C CA . LEU A 1 186 ? 5.673 -10.784 -9.428 1.00 96.56 186 LEU A CA 1
ATOM 1445 C C . LEU A 1 186 ? 4.486 -9.823 -9.263 1.00 96.56 186 LEU A C 1
ATOM 1447 O O . LEU A 1 186 ? 4.013 -9.643 -8.146 1.00 96.56 186 LEU A O 1
ATOM 1451 N N . ALA A 1 187 ? 3.965 -9.246 -10.350 1.00 94.81 187 ALA A N 1
ATOM 1452 C CA . ALA A 1 187 ? 2.748 -8.434 -10.303 1.00 94.81 187 ALA A CA 1
ATOM 1453 C C . ALA A 1 187 ? 1.519 -9.264 -9.885 1.00 94.81 187 ALA A C 1
ATOM 1455 O O . ALA A 1 187 ? 0.730 -8.810 -9.062 1.00 94.81 187 ALA A O 1
ATOM 1456 N N . SER A 1 188 ? 1.379 -10.495 -10.385 1.00 94.25 188 SER A N 1
ATOM 1457 C CA . SER A 1 188 ? 0.308 -11.411 -9.967 1.00 94.25 188 SER A CA 1
ATOM 1458 C C . SER A 1 188 ? 0.394 -11.730 -8.481 1.00 94.25 188 SER A C 1
ATOM 1460 O O . SER A 1 188 ? -0.591 -11.582 -7.769 1.00 94.25 188 SER A O 1
ATOM 1462 N N . VAL A 1 189 ? 1.589 -12.080 -8.000 1.00 95.31 189 VAL A N 1
ATOM 1463 C CA . VAL A 1 189 ? 1.838 -12.336 -6.576 1.00 95.31 189 VAL A CA 1
ATOM 1464 C C . VAL A 1 189 ? 1.457 -11.133 -5.715 1.00 95.31 189 VAL A C 1
ATOM 1466 O O . VAL A 1 189 ? 0.852 -11.302 -4.663 1.00 95.31 189 VAL A O 1
ATOM 1469 N N . GLU A 1 190 ? 1.792 -9.918 -6.145 1.00 93.38 190 GLU A N 1
ATOM 1470 C CA . GLU A 1 190 ? 1.441 -8.696 -5.419 1.00 93.38 190 GLU A CA 1
ATOM 1471 C C . GLU A 1 190 ? -0.069 -8.457 -5.374 1.00 93.38 190 GLU A C 1
ATOM 1473 O O . GLU A 1 190 ? -0.598 -8.090 -4.326 1.00 93.38 190 GLU A O 1
ATOM 1478 N N . GLN A 1 191 ? -0.781 -8.711 -6.474 1.00 90.25 191 GLN A N 1
ATOM 1479 C CA . GLN A 1 191 ? -2.241 -8.657 -6.480 1.00 90.25 191 GLN A CA 1
ATOM 1480 C C . GLN A 1 191 ? -2.848 -9.695 -5.526 1.00 90.25 191 GLN A C 1
ATOM 1482 O O . GLN A 1 191 ? -3.729 -9.342 -4.741 1.00 90.25 191 GLN A O 1
ATOM 1487 N N . ASP A 1 192 ? -2.371 -10.938 -5.567 1.00 90.38 192 ASP A N 1
ATOM 1488 C CA . ASP A 1 192 ? -2.861 -12.024 -4.715 1.00 90.38 192 ASP A CA 1
ATOM 1489 C C . ASP A 1 192 ? -2.581 -11.730 -3.232 1.00 90.38 192 ASP A C 1
ATOM 1491 O O . ASP A 1 192 ? -3.456 -11.886 -2.375 1.00 90.38 192 ASP A O 1
ATOM 1495 N N . TRP A 1 193 ? -1.384 -11.222 -2.921 1.00 92.25 193 TRP A N 1
ATOM 1496 C CA . TRP A 1 193 ? -1.002 -10.809 -1.572 1.00 92.25 193 TRP A CA 1
ATOM 1497 C C . TRP A 1 193 ? -1.882 -9.662 -1.063 1.00 92.25 193 TRP A C 1
ATOM 1499 O O . TRP A 1 193 ? -2.410 -9.740 0.045 1.00 92.25 193 TRP A O 1
ATOM 1509 N N . GLU A 1 194 ? -2.107 -8.618 -1.868 1.00 85.38 194 GLU A N 1
ATOM 1510 C CA . GLU A 1 194 ? -2.974 -7.499 -1.481 1.00 85.38 194 GLU A CA 1
ATOM 1511 C C . GLU A 1 194 ? -4.417 -7.950 -1.226 1.00 85.38 194 GLU A C 1
ATOM 1513 O O . GLU A 1 194 ? -5.017 -7.544 -0.229 1.00 85.38 194 GLU A O 1
ATOM 1518 N N . GLN A 1 195 ? -4.966 -8.816 -2.083 1.00 82.62 195 GLN A N 1
ATOM 1519 C CA . GLN A 1 195 ? -6.308 -9.374 -1.893 1.00 82.62 195 GLN A CA 1
ATOM 1520 C C . GLN A 1 195 ? -6.402 -10.204 -0.610 1.00 82.62 195 GLN A C 1
ATOM 1522 O O . GLN A 1 195 ? -7.392 -10.102 0.109 1.00 82.62 195 GLN A O 1
ATOM 1527 N N . THR A 1 196 ? -5.350 -10.954 -0.282 1.00 85.62 196 THR A N 1
ATOM 1528 C CA . THR A 1 196 ? -5.263 -11.777 0.934 1.00 85.62 196 THR A CA 1
ATOM 1529 C C . THR A 1 196 ? -5.232 -10.941 2.222 1.00 85.62 196 THR A C 1
ATOM 1531 O O . THR A 1 196 ? -5.687 -11.373 3.288 1.00 85.62 196 THR A O 1
ATOM 1534 N N . MET A 1 197 ? -4.701 -9.718 2.153 1.00 80.94 197 MET A N 1
ATOM 1535 C CA . MET A 1 197 ? -4.635 -8.821 3.310 1.00 80.94 197 MET A CA 1
ATOM 1536 C C . MET A 1 197 ? -5.962 -8.123 3.613 1.00 80.94 197 MET A C 1
ATOM 1538 O O . MET A 1 197 ? -6.160 -7.661 4.743 1.00 80.94 197 MET A O 1
ATOM 1542 N N . LEU A 1 198 ? -6.887 -8.077 2.653 1.00 77.31 198 LEU A N 1
ATOM 1543 C CA . LEU A 1 198 ? -8.186 -7.431 2.804 1.00 77.31 198 LEU A CA 1
ATOM 1544 C C . LEU A 1 198 ? -9.275 -8.436 3.220 1.00 77.31 198 LEU A C 1
ATOM 1546 O O . LEU A 1 198 ? -9.278 -9.579 2.767 1.00 77.31 198 LEU A O 1
ATOM 1550 N N . PRO A 1 199 ? -10.230 -8.037 4.078 1.00 68.75 199 PRO A N 1
ATOM 1551 C CA . PRO A 1 199 ? -11.396 -8.861 4.363 1.00 68.75 199 PRO A CA 1
ATOM 1552 C C . PRO A 1 199 ? -12.262 -9.016 3.108 1.00 68.75 199 PRO A C 1
ATOM 1554 O O . PRO A 1 199 ? -12.551 -8.042 2.410 1.00 68.75 199 PRO A O 1
ATOM 1557 N N . GLY A 1 200 ? -12.733 -10.237 2.848 1.00 73.94 200 GLY A N 1
ATOM 1558 C CA . GLY A 1 200 ? -13.727 -10.474 1.806 1.00 73.94 200 GLY A CA 1
ATOM 1559 C C . GLY A 1 200 ? -15.035 -9.736 2.112 1.00 73.94 200 GLY A C 1
ATOM 1560 O O . GLY A 1 200 ? -15.390 -9.527 3.271 1.00 73.94 200 GLY A O 1
ATOM 1561 N N . ALA A 1 201 ? -15.801 -9.369 1.079 1.00 74.75 201 ALA A N 1
ATOM 1562 C CA . ALA A 1 201 ? -17.033 -8.586 1.249 1.00 74.75 201 ALA A CA 1
ATOM 1563 C C . ALA A 1 201 ? -18.061 -9.249 2.190 1.00 74.75 201 ALA A C 1
ATOM 1565 O O . ALA A 1 201 ? -18.762 -8.562 2.935 1.00 74.75 201 ALA A O 1
ATOM 1566 N N . ALA A 1 202 ? -18.141 -10.584 2.176 1.00 77.75 202 ALA A N 1
ATOM 1567 C CA . ALA A 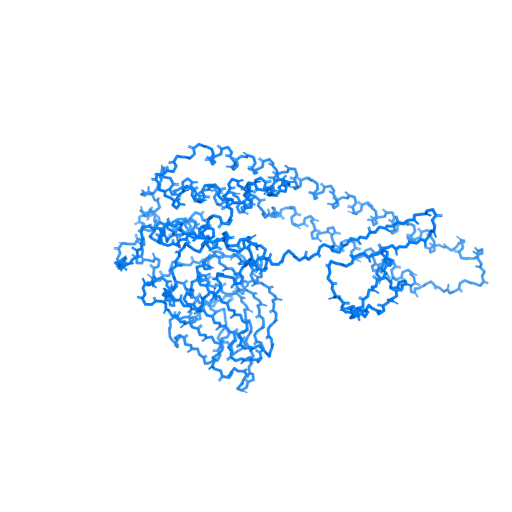1 202 ? -19.017 -11.340 3.068 1.00 77.75 202 ALA A CA 1
ATOM 1568 C C . ALA A 1 202 ? -18.561 -11.254 4.535 1.00 77.75 202 ALA A C 1
ATOM 1570 O O . ALA A 1 202 ? -19.385 -10.994 5.413 1.00 77.75 202 ALA A O 1
ATOM 1571 N N . ASP A 1 203 ? -17.260 -11.411 4.787 1.00 77.75 203 ASP A N 1
ATOM 1572 C CA . ASP A 1 203 ? -16.683 -11.327 6.129 1.00 77.75 203 ASP A CA 1
ATOM 1573 C C . ASP A 1 203 ? -16.769 -9.905 6.681 1.00 77.75 203 ASP A C 1
ATOM 1575 O O . ASP A 1 203 ? -17.179 -9.717 7.824 1.00 77.75 203 ASP A O 1
ATOM 1579 N N . GLN A 1 204 ? -16.478 -8.893 5.856 1.00 78.19 204 GLN A N 1
ATOM 1580 C CA . GLN A 1 204 ? -16.634 -7.493 6.243 1.00 78.19 204 GLN A CA 1
ATOM 1581 C C . GLN A 1 204 ? -18.089 -7.183 6.612 1.00 78.19 204 GLN A C 1
ATOM 1583 O O . GLN A 1 204 ? -18.350 -6.625 7.674 1.00 78.19 204 GLN A O 1
ATOM 1588 N N . SER A 1 205 ? -19.055 -7.622 5.794 1.00 76.00 205 SER A N 1
ATOM 1589 C CA . SER A 1 205 ? -20.476 -7.455 6.113 1.00 76.00 205 SER A CA 1
ATOM 1590 C C . SER A 1 205 ? -20.858 -8.163 7.418 1.00 76.00 205 SER A C 1
ATOM 1592 O O . SER A 1 205 ? -21.627 -7.622 8.215 1.00 76.00 205 SER A O 1
ATOM 1594 N N . ALA A 1 206 ? -20.313 -9.354 7.676 1.00 80.25 206 ALA A N 1
ATOM 1595 C CA . ALA A 1 206 ? -20.530 -10.063 8.932 1.00 80.25 206 ALA A CA 1
ATOM 1596 C C . ALA A 1 206 ? -19.944 -9.299 10.133 1.00 80.25 206 ALA A C 1
ATOM 1598 O O . ALA A 1 206 ? -20.637 -9.142 11.141 1.00 80.25 206 ALA A O 1
ATOM 1599 N N . ILE A 1 207 ? -18.717 -8.780 10.021 1.00 75.75 207 ILE A N 1
ATOM 1600 C CA . ILE A 1 207 ? -18.075 -7.948 11.049 1.00 75.75 207 ILE A CA 1
ATOM 1601 C C . ILE A 1 207 ? -18.935 -6.721 11.351 1.00 75.75 207 ILE A C 1
ATOM 1603 O O . ILE A 1 207 ? -19.284 -6.508 12.514 1.00 75.75 207 ILE A O 1
ATOM 1607 N N . ASP A 1 208 ? -19.332 -5.964 10.328 1.00 74.19 208 ASP A N 1
ATOM 1608 C CA . ASP A 1 208 ? -20.137 -4.749 10.485 1.00 74.19 208 ASP A CA 1
ATOM 1609 C C . ASP A 1 208 ? -21.472 -5.063 11.177 1.00 74.19 208 ASP A C 1
ATOM 1611 O O . ASP A 1 208 ? -21.882 -4.384 12.122 1.00 74.19 208 ASP A O 1
ATOM 1615 N N . ASN A 1 209 ? -22.141 -6.146 10.766 1.00 78.56 209 ASN A N 1
ATOM 1616 C CA . ASN A 1 209 ? -23.397 -6.592 11.367 1.00 78.56 209 ASN A CA 1
ATOM 1617 C C . ASN A 1 209 ? -23.235 -6.973 12.847 1.00 78.56 209 ASN A C 1
ATOM 1619 O O . ASN A 1 209 ? -24.070 -6.596 13.681 1.00 78.56 209 ASN A O 1
ATOM 1623 N N . TYR A 1 210 ? -22.170 -7.698 13.203 1.00 83.62 210 TYR A N 1
ATOM 1624 C CA . TYR A 1 210 ? -21.907 -8.075 14.591 1.00 83.62 210 TYR A CA 1
ATOM 1625 C C . TYR A 1 210 ? -21.487 -6.881 15.447 1.00 83.62 210 TYR A C 1
ATOM 1627 O O . TYR A 1 210 ? -21.952 -6.771 16.581 1.00 83.62 210 TYR A O 1
ATOM 1635 N N . GLN A 1 211 ? -20.677 -5.961 14.921 1.00 77.06 211 GLN A N 1
ATOM 1636 C CA . GLN A 1 211 ? -20.309 -4.727 15.615 1.00 77.06 211 GLN A CA 1
ATOM 1637 C C . GLN A 1 211 ? -21.540 -3.854 15.882 1.00 77.06 211 GLN A C 1
ATOM 1639 O O . GLN A 1 211 ? -21.774 -3.471 17.028 1.00 77.06 211 GLN A O 1
ATOM 1644 N N . ASN A 1 212 ? -22.391 -3.636 14.876 1.00 75.94 212 ASN A N 1
ATOM 1645 C CA . ASN A 1 212 ? -23.653 -2.907 15.036 1.00 75.94 212 ASN A CA 1
ATOM 1646 C C . ASN A 1 212 ? -24.576 -3.575 16.066 1.00 75.94 212 ASN A C 1
ATOM 1648 O O . ASN A 1 212 ? -25.178 -2.899 16.901 1.00 75.94 212 ASN A O 1
ATOM 1652 N N . SER A 1 213 ? -24.641 -4.909 16.066 1.00 82.62 213 SER A N 1
ATOM 1653 C CA . SER A 1 213 ? -25.407 -5.667 17.063 1.00 82.62 213 SER A CA 1
ATOM 1654 C C . SER A 1 213 ? -24.831 -5.516 18.474 1.00 82.62 213 SER A C 1
ATOM 1656 O O . SER A 1 213 ? -25.586 -5.381 19.433 1.00 82.62 213 SER A O 1
ATOM 1658 N N . ILE A 1 214 ? -23.502 -5.513 18.621 1.00 80.81 214 ILE A N 1
ATOM 1659 C CA . ILE A 1 214 ? -22.820 -5.267 19.899 1.00 80.81 214 ILE A CA 1
ATOM 1660 C C . ILE A 1 214 ? -23.153 -3.866 20.418 1.00 80.81 214 ILE A C 1
ATOM 1662 O O . ILE A 1 214 ? -23.540 -3.745 21.578 1.00 80.81 214 ILE A O 1
ATOM 1666 N N . PHE A 1 215 ? -23.055 -2.831 19.579 1.00 76.25 215 PHE A N 1
ATOM 1667 C CA . PHE A 1 215 ? -23.408 -1.464 19.973 1.00 76.25 215 PHE A CA 1
ATOM 1668 C C . PHE A 1 215 ? -24.877 -1.356 20.384 1.00 76.25 215 PHE A C 1
ATOM 1670 O O . PHE A 1 215 ? -25.163 -0.876 21.478 1.00 76.25 215 PHE A O 1
ATOM 1677 N N . GLY A 1 216 ? -25.798 -1.921 19.598 1.00 77.69 216 GLY A N 1
ATOM 1678 C CA . GLY A 1 216 ? -27.219 -1.940 19.950 1.00 77.69 216 GLY A CA 1
ATOM 1679 C C . GLY A 1 216 ? -27.514 -2.659 21.274 1.00 77.69 216 GLY A C 1
ATOM 1680 O O . GLY A 1 216 ? -28.376 -2.223 22.036 1.00 77.69 216 GLY A O 1
ATOM 1681 N N . LEU A 1 217 ? -26.787 -3.735 21.597 1.00 83.50 217 LEU A N 1
ATOM 1682 C CA . LEU A 1 217 ? -26.917 -4.435 22.883 1.00 83.50 217 LEU A CA 1
ATOM 1683 C C . LEU A 1 217 ? -26.339 -3.627 24.053 1.00 83.50 217 LEU A C 1
ATOM 1685 O O . LEU A 1 217 ? -26.893 -3.665 25.152 1.00 83.50 217 LEU A O 1
ATOM 1689 N N . LEU A 1 218 ? -25.250 -2.885 23.836 1.00 81.12 218 LEU A N 1
ATOM 1690 C CA . LEU A 1 218 ? -24.692 -1.975 24.839 1.00 81.12 218 LEU A CA 1
ATOM 1691 C C . LEU A 1 218 ? -25.638 -0.797 25.114 1.00 81.12 218 LEU A C 1
ATOM 1693 O O . LEU A 1 218 ? -25.840 -0.451 26.278 1.00 81.12 218 LEU A O 1
ATOM 1697 N N . ASP A 1 219 ? -26.286 -0.253 24.084 1.00 82.94 219 ASP A N 1
ATOM 1698 C CA . ASP A 1 219 ? -27.304 0.793 24.232 1.00 82.94 219 ASP A CA 1
ATOM 1699 C C . ASP A 1 219 ? -28.535 0.282 24.990 1.00 82.94 219 ASP A C 1
ATOM 1701 O O . ASP A 1 219 ? -29.056 0.965 25.873 1.00 82.94 219 ASP A O 1
ATOM 1705 N N . GLN A 1 220 ? -28.979 -0.949 24.714 1.00 83.94 220 GLN A N 1
ATOM 1706 C CA . GLN A 1 220 ? -30.050 -1.590 25.485 1.00 83.94 220 GLN A CA 1
ATOM 1707 C C . GLN A 1 220 ? -29.666 -1.774 26.954 1.00 83.94 220 GLN A C 1
ATOM 1709 O O . GLN A 1 220 ? -30.488 -1.529 27.837 1.00 83.94 220 GLN A O 1
ATOM 1714 N N . LEU A 1 221 ? -28.422 -2.175 27.232 1.00 85.31 221 LEU A N 1
ATOM 1715 C CA . LEU A 1 221 ? -27.924 -2.308 28.598 1.00 85.31 221 LEU A CA 1
ATOM 1716 C C . LEU A 1 221 ? -27.914 -0.952 29.321 1.00 85.31 221 LEU A C 1
ATOM 1718 O O . LEU A 1 221 ? -28.401 -0.857 30.446 1.00 85.31 221 LEU A O 1
ATOM 1722 N N . ALA A 1 222 ? -27.438 0.102 28.653 1.00 81.06 222 ALA A N 1
ATOM 1723 C CA . ALA A 1 222 ? -27.456 1.462 29.181 1.00 81.06 222 ALA A CA 1
ATOM 1724 C C . ALA A 1 222 ? -28.887 1.972 29.420 1.00 81.06 222 ALA A C 1
ATOM 1726 O O . ALA A 1 222 ? -29.154 2.610 30.436 1.00 81.06 222 ALA A O 1
ATOM 1727 N N . ALA A 1 223 ? -29.828 1.655 28.528 1.00 83.94 223 ALA A N 1
ATOM 1728 C CA . ALA A 1 223 ? -31.234 2.005 28.690 1.00 83.94 223 ALA A CA 1
ATOM 1729 C C . ALA A 1 223 ? -31.888 1.263 29.867 1.00 83.94 223 ALA A C 1
ATOM 1731 O O . ALA A 1 223 ? -32.694 1.859 30.583 1.00 83.94 223 ALA A O 1
ATOM 1732 N N . ILE A 1 224 ? -31.547 -0.011 30.097 1.00 84.19 224 ILE A N 1
ATOM 1733 C CA . ILE A 1 224 ? -31.988 -0.751 31.289 1.00 84.19 224 ILE A CA 1
ATOM 1734 C C . ILE A 1 224 ? -31.454 -0.055 32.543 1.00 84.19 224 ILE A C 1
ATOM 1736 O O . ILE A 1 224 ? -32.234 0.242 33.447 1.00 84.19 224 ILE A O 1
ATOM 1740 N N . ASP A 1 225 ? -30.162 0.273 32.573 1.00 81.00 225 ASP A N 1
ATOM 1741 C CA . ASP A 1 225 ? -29.523 0.917 33.723 1.00 81.00 225 ASP A CA 1
ATOM 1742 C C . ASP A 1 225 ? -30.109 2.314 34.006 1.00 81.00 225 ASP A C 1
ATOM 1744 O O . ASP A 1 225 ? -30.394 2.644 35.155 1.00 81.00 225 ASP A O 1
ATOM 1748 N N . ALA A 1 226 ? -30.367 3.115 32.968 1.00 80.62 226 ALA A N 1
ATOM 1749 C CA . ALA A 1 226 ? -30.947 4.453 33.096 1.00 80.62 226 ALA A CA 1
ATOM 1750 C C . ALA A 1 226 ? -32.412 4.440 33.570 1.00 80.62 226 ALA A C 1
ATOM 1752 O O . ALA A 1 226 ? -32.845 5.357 34.265 1.00 80.62 226 ALA A O 1
ATOM 1753 N N . ASN A 1 227 ? -33.172 3.403 33.208 1.00 75.81 227 ASN A N 1
ATOM 1754 C CA . ASN A 1 227 ? -34.573 3.234 33.601 1.00 75.81 227 ASN A CA 1
ATOM 1755 C C . ASN A 1 227 ? -34.742 2.363 34.856 1.00 75.81 227 ASN A C 1
ATOM 1757 O O . ASN A 1 227 ? -35.864 1.973 35.187 1.00 75.81 227 ASN A O 1
ATOM 1761 N N . THR A 1 228 ? -33.650 2.030 35.550 1.00 69.81 228 THR A N 1
ATOM 1762 C CA . THR A 1 228 ? -33.692 1.296 36.818 1.00 69.81 228 THR A CA 1
ATOM 1763 C C . THR A 1 228 ? -33.863 2.293 37.968 1.00 69.81 228 THR A C 1
ATOM 1765 O O . THR A 1 228 ? -32.906 2.991 38.314 1.00 69.81 228 THR A O 1
ATOM 1768 N N . PRO A 1 229 ? -35.063 2.420 38.572 1.00 66.06 229 PRO A N 1
ATOM 1769 C CA . PRO A 1 229 ? -35.216 3.219 39.781 1.00 66.06 229 PRO A CA 1
ATOM 1770 C C . PRO A 1 229 ? -34.335 2.639 40.894 1.00 66.06 229 PRO A C 1
ATOM 1772 O O . PRO A 1 229 ? -34.203 1.422 41.005 1.00 66.06 229 PRO A O 1
ATOM 1775 N N . GLN A 1 230 ? -33.738 3.503 41.722 1.00 67.81 230 GLN A N 1
ATOM 1776 C CA . GLN A 1 230 ? -32.954 3.070 42.883 1.00 67.81 230 GLN A CA 1
ATOM 1777 C C . GLN A 1 230 ? -33.843 2.207 43.794 1.00 67.81 230 GLN A C 1
ATOM 1779 O O . GLN A 1 230 ? -34.813 2.732 44.350 1.00 67.81 230 GLN A O 1
ATOM 1784 N N . PRO A 1 231 ? -33.564 0.899 43.927 1.00 68.94 231 PRO A N 1
ATOM 1785 C CA . PRO A 1 231 ? -34.403 0.019 44.723 1.00 68.94 231 PRO A CA 1
ATOM 1786 C C . PRO A 1 231 ? -34.293 0.410 46.201 1.00 68.94 231 PRO A C 1
ATOM 1788 O O . PRO A 1 231 ? -33.205 0.725 46.687 1.00 68.94 231 PRO A O 1
ATOM 1791 N N . ALA A 1 232 ? -35.411 0.393 46.934 1.00 73.56 232 ALA A N 1
ATOM 1792 C CA . ALA A 1 232 ? -35.427 0.793 48.344 1.00 73.56 232 ALA A CA 1
ATOM 1793 C C . ALA A 1 232 ? -34.754 -0.253 49.254 1.00 73.56 232 ALA A C 1
ATOM 1795 O O . ALA A 1 232 ? -34.407 0.040 50.400 1.00 73.56 232 ALA A O 1
ATOM 1796 N N . SER A 1 233 ? -34.533 -1.469 48.742 1.00 75.06 233 SER A N 1
ATOM 1797 C CA . SER A 1 233 ? -33.791 -2.537 49.408 1.00 75.06 233 SER A CA 1
ATOM 1798 C C . SER A 1 233 ? -33.049 -3.441 48.414 1.00 75.06 233 SER A C 1
ATOM 1800 O O . SER A 1 233 ? -33.398 -3.536 47.239 1.00 75.06 233 SER A O 1
ATOM 1802 N N . PHE A 1 234 ? -32.042 -4.171 48.900 1.00 68.81 234 PHE A N 1
ATOM 1803 C CA . PHE A 1 234 ? -31.311 -5.170 48.109 1.00 68.81 234 PHE A CA 1
ATOM 1804 C C . PHE A 1 234 ? -32.208 -6.323 47.614 1.00 68.81 234 PHE A C 1
ATOM 1806 O O . PHE A 1 234 ? -31.983 -6.856 46.531 1.00 68.81 234 PHE A O 1
ATOM 1813 N N . GLN A 1 235 ? -33.247 -6.684 48.376 1.00 68.88 235 GLN A N 1
ATOM 1814 C CA . GLN A 1 235 ? -34.180 -7.752 48.006 1.00 68.88 235 GLN A CA 1
ATOM 1815 C C . GLN A 1 235 ? -35.086 -7.334 46.834 1.00 68.88 235 GLN A C 1
ATOM 1817 O O . GLN A 1 235 ? -35.239 -8.093 45.885 1.00 68.88 235 GLN A O 1
ATOM 1822 N N . GLU A 1 236 ? -35.594 -6.096 46.833 1.00 68.81 236 GLU A N 1
ATOM 1823 C CA . GLU A 1 236 ? -36.330 -5.537 45.684 1.00 68.81 236 GLU A CA 1
ATOM 1824 C C . GLU A 1 236 ? -35.445 -5.381 44.441 1.00 68.81 236 GLU A C 1
ATOM 1826 O O . GLU A 1 236 ? -35.926 -5.527 43.319 1.00 68.81 236 GLU A O 1
ATOM 1831 N N . ALA A 1 237 ? -34.146 -5.120 44.628 1.00 66.56 237 ALA A N 1
ATOM 1832 C CA . ALA A 1 237 ? -33.188 -5.095 43.529 1.00 66.56 237 ALA A CA 1
ATOM 1833 C C . ALA A 1 237 ? -33.073 -6.473 42.852 1.00 66.56 237 ALA A C 1
ATOM 1835 O O . ALA A 1 237 ? -33.086 -6.555 41.623 1.00 66.56 237 ALA A O 1
ATOM 1836 N N . LEU A 1 238 ? -32.991 -7.545 43.651 1.00 63.78 238 LEU A N 1
ATOM 1837 C CA . LEU A 1 238 ? -32.858 -8.930 43.186 1.00 63.78 238 LEU A CA 1
ATOM 1838 C C . LEU A 1 238 ? -34.130 -9.478 42.527 1.00 63.78 238 LEU A C 1
ATOM 1840 O O . LEU A 1 238 ? -34.024 -10.174 41.520 1.00 63.78 238 LEU A O 1
ATOM 1844 N N . ASP A 1 239 ? -35.307 -9.143 43.058 1.00 63.81 239 ASP A N 1
ATOM 1845 C CA . ASP A 1 239 ? -36.602 -9.605 42.533 1.00 63.81 239 ASP A CA 1
ATOM 1846 C C . ASP A 1 239 ? -37.093 -8.781 41.325 1.00 63.81 239 ASP A C 1
ATOM 1848 O O . ASP A 1 239 ? -38.130 -9.080 40.724 1.00 63.81 239 ASP A O 1
ATOM 1852 N N . SER A 1 240 ? -36.352 -7.740 40.930 1.00 67.06 240 SER A N 1
ATOM 1853 C CA . SER A 1 240 ? -36.726 -6.905 39.793 1.00 67.06 240 SER A CA 1
ATOM 1854 C C . SER A 1 240 ? -36.593 -7.665 38.463 1.00 67.06 240 SER A C 1
ATOM 1856 O O . SER A 1 240 ? -35.558 -8.251 38.137 1.00 67.06 240 SER A O 1
ATOM 1858 N N . LEU A 1 241 ? -37.627 -7.569 37.616 1.00 66.06 241 LEU A N 1
ATOM 1859 C CA . LEU A 1 241 ? -37.609 -7.994 36.202 1.00 66.06 241 LEU A CA 1
ATOM 1860 C C . LEU A 1 241 ? -36.391 -7.449 35.424 1.00 66.06 241 LEU A C 1
ATOM 1862 O O . LEU A 1 241 ? -35.992 -8.015 34.404 1.00 66.06 241 LEU A O 1
ATOM 1866 N N . GLN A 1 242 ? -35.780 -6.370 35.918 1.00 71.50 242 GLN A N 1
ATOM 1867 C CA . GLN A 1 242 ? -34.616 -5.723 35.329 1.00 71.50 242 GLN A CA 1
ATOM 1868 C C . GLN A 1 242 ? -33.333 -6.551 35.479 1.00 71.50 242 GLN A C 1
ATOM 1870 O O . GLN A 1 242 ? -32.542 -6.563 34.541 1.00 71.50 242 GLN A O 1
ATOM 1875 N N . VAL A 1 243 ? -33.148 -7.333 36.555 1.00 75.69 243 VAL A N 1
ATOM 1876 C CA . VAL A 1 243 ? -32.003 -8.266 36.675 1.00 75.69 243 VAL A CA 1
ATOM 1877 C C . VAL A 1 243 ? -32.068 -9.357 35.600 1.00 75.69 243 VAL A C 1
ATOM 1879 O O . VAL A 1 243 ? -31.060 -9.655 34.957 1.00 75.69 243 VAL A O 1
ATOM 1882 N N . GLY A 1 244 ? -33.261 -9.906 35.346 1.00 80.88 244 GLY A N 1
ATOM 1883 C CA . GLY A 1 244 ? -33.489 -10.887 34.279 1.00 80.88 244 GLY A CA 1
ATOM 1884 C C . GLY A 1 244 ? -33.263 -10.305 32.878 1.00 80.88 244 GLY A C 1
ATOM 1885 O O . GLY A 1 244 ? -32.576 -10.920 32.061 1.00 80.88 244 GLY A O 1
ATOM 1886 N N . ALA A 1 245 ? -33.768 -9.093 32.618 1.00 83.06 245 ALA A N 1
ATOM 1887 C CA . ALA A 1 245 ? -33.538 -8.382 31.357 1.00 83.06 245 ALA A CA 1
ATOM 1888 C C . ALA A 1 245 ? -32.043 -8.108 31.119 1.00 83.06 245 ALA A C 1
ATOM 1890 O O . ALA A 1 245 ? -31.530 -8.338 30.023 1.00 83.06 245 ALA A O 1
ATOM 1891 N N . ARG A 1 246 ? -31.315 -7.700 32.166 1.00 86.88 246 ARG A N 1
ATOM 1892 C CA . ARG A 1 246 ? -29.867 -7.460 32.115 1.00 86.88 246 ARG A CA 1
ATOM 1893 C C . ARG A 1 246 ? -29.096 -8.741 31.806 1.00 86.88 246 ARG A C 1
ATOM 1895 O O . ARG A 1 246 ? -28.228 -8.746 30.936 1.00 86.88 246 ARG A O 1
ATOM 1902 N N . ALA A 1 247 ? -29.437 -9.839 32.481 1.00 88.38 247 ALA A N 1
ATOM 1903 C CA . ALA A 1 247 ? -28.828 -11.143 32.238 1.00 88.38 247 ALA A CA 1
ATOM 1904 C C . ALA A 1 247 ? -29.063 -11.629 30.796 1.00 88.38 247 ALA A C 1
ATOM 1906 O O . ALA A 1 247 ? -28.138 -12.153 30.173 1.00 88.38 247 ALA A O 1
ATOM 1907 N N . ALA A 1 248 ? -30.260 -11.404 30.242 1.00 90.69 248 ALA A N 1
ATOM 1908 C CA . ALA A 1 248 ? -30.581 -11.749 28.859 1.00 90.69 248 ALA A CA 1
ATOM 1909 C C . ALA A 1 248 ? -29.735 -10.951 27.850 1.00 90.69 248 ALA A C 1
ATOM 1911 O O . ALA A 1 248 ? -29.109 -11.552 26.976 1.00 90.69 248 ALA A O 1
ATOM 1912 N N . VAL A 1 249 ? -29.638 -9.623 28.010 1.00 91.88 249 VAL A N 1
ATOM 1913 C CA . VAL A 1 249 ? -28.811 -8.764 27.139 1.00 91.88 249 VAL A CA 1
ATOM 1914 C C . VAL A 1 249 ? -27.332 -9.144 27.230 1.00 91.88 249 VAL A C 1
ATOM 1916 O O . VAL A 1 249 ? -26.669 -9.275 26.205 1.00 91.88 249 VAL A O 1
ATOM 1919 N N . LEU A 1 250 ? -26.808 -9.402 28.434 1.00 93.62 250 LEU A N 1
ATOM 1920 C CA . LEU A 1 250 ? -25.417 -9.837 28.619 1.00 93.62 250 LEU A CA 1
ATOM 1921 C C . LEU A 1 250 ? -25.143 -11.216 27.997 1.00 93.62 250 LEU A C 1
ATOM 1923 O O . LEU A 1 250 ? -24.069 -11.436 27.435 1.00 93.62 250 LEU A O 1
ATOM 1927 N N . SER A 1 251 ? -26.104 -12.141 28.071 1.00 96.12 251 SER A N 1
ATOM 1928 C CA . SER A 1 251 ? -26.010 -13.444 27.405 1.00 96.12 251 SER A CA 1
ATOM 1929 C C . SER A 1 251 ? -25.981 -13.287 25.884 1.00 96.12 251 SER A C 1
ATOM 1931 O O . SER A 1 251 ? -25.144 -13.901 25.220 1.00 96.12 251 SER A O 1
ATOM 1933 N N . GLN A 1 252 ? -26.844 -12.427 25.334 1.00 94.94 252 GLN A N 1
ATOM 1934 C CA . GLN A 1 252 ? -26.863 -12.126 23.905 1.00 94.94 252 GLN A CA 1
ATOM 1935 C C . GLN A 1 252 ? -25.551 -11.470 23.464 1.00 94.94 252 GLN A C 1
ATOM 1937 O O . GLN A 1 252 ? -24.958 -11.900 22.482 1.00 94.94 252 GLN A O 1
ATOM 1942 N N . LEU A 1 253 ? -25.042 -10.503 24.232 1.00 93.44 253 LEU A N 1
ATOM 1943 C CA . LEU A 1 253 ? -23.769 -9.834 23.964 1.00 93.44 253 LEU A CA 1
ATOM 1944 C C . LEU A 1 253 ? -22.608 -10.832 23.901 1.00 93.44 253 LEU A C 1
ATOM 1946 O O . LEU A 1 253 ? -21.783 -10.763 22.991 1.00 93.44 253 LEU A O 1
ATOM 1950 N N . ARG A 1 254 ? -22.565 -11.790 24.835 1.00 96.38 254 ARG A N 1
ATOM 1951 C CA . ARG A 1 254 ? -21.571 -12.870 24.823 1.00 96.38 254 ARG A CA 1
ATOM 1952 C C . ARG A 1 254 ? -21.698 -13.734 23.568 1.00 96.38 254 ARG A C 1
ATOM 1954 O O . ARG A 1 254 ? -20.689 -14.008 22.931 1.00 96.38 254 ARG A O 1
ATOM 1961 N N . SER A 1 255 ? -22.912 -14.141 23.195 1.00 96.56 255 SER A N 1
ATOM 1962 C CA . SER A 1 255 ? -23.143 -14.949 21.989 1.00 96.56 255 SER A CA 1
ATOM 1963 C C . SER A 1 255 ? -22.734 -14.214 20.709 1.00 96.56 255 SER A C 1
ATOM 1965 O O . SER A 1 255 ? -22.096 -14.802 19.836 1.00 96.56 255 SER A O 1
ATOM 1967 N N . THR A 1 256 ? -23.065 -12.924 20.604 1.00 91.94 256 THR A N 1
ATOM 1968 C CA . THR A 1 256 ? -22.684 -12.076 19.468 1.00 91.94 256 THR A CA 1
ATOM 1969 C C . THR A 1 256 ? -21.167 -11.923 19.386 1.00 91.94 256 THR A C 1
ATOM 1971 O O . THR A 1 256 ? -20.606 -12.071 18.305 1.00 91.94 256 THR A O 1
ATOM 1974 N N . ARG A 1 257 ? -20.478 -11.712 20.519 1.00 93.94 257 ARG A N 1
ATOM 1975 C CA . ARG A 1 257 ? -19.007 -11.676 20.543 1.00 93.94 257 ARG A CA 1
ATOM 1976 C C . ARG A 1 257 ? -18.376 -12.996 20.127 1.00 93.94 257 ARG A C 1
ATOM 1978 O O . ARG A 1 257 ? -17.514 -12.979 19.266 1.00 93.94 257 ARG A O 1
ATOM 1985 N N . ASN A 1 258 ? -18.855 -14.124 20.646 1.00 96.00 258 ASN A N 1
ATOM 1986 C CA . ASN A 1 258 ? -18.346 -15.434 20.232 1.00 96.00 258 ASN A CA 1
ATOM 1987 C C . ASN A 1 258 ? -18.512 -15.664 18.718 1.00 96.00 258 ASN A C 1
ATOM 1989 O O . ASN A 1 258 ? -17.678 -16.316 18.098 1.00 96.00 258 ASN A O 1
ATOM 1993 N N . SER A 1 259 ? -19.587 -15.134 18.126 1.00 95.19 259 SER A N 1
ATOM 1994 C CA . SER A 1 259 ? -19.827 -15.224 16.680 1.00 95.19 259 SER A CA 1
ATOM 1995 C C . SER A 1 259 ? -18.865 -14.333 15.888 1.00 95.19 259 SER A C 1
ATOM 1997 O O . SER A 1 259 ? -18.334 -14.773 14.873 1.00 95.19 259 SER A O 1
ATOM 1999 N N . LEU A 1 260 ? -18.589 -13.118 16.377 1.00 89.62 260 LEU A N 1
ATOM 2000 C CA . LEU A 1 260 ? -17.559 -12.241 15.813 1.00 89.62 260 LEU A CA 1
ATOM 2001 C C . LEU A 1 260 ? -16.169 -12.888 15.895 1.00 89.62 260 LEU A C 1
ATOM 2003 O O . LEU A 1 260 ? -15.465 -12.940 14.892 1.00 89.62 260 LEU A O 1
ATOM 2007 N N . ASP A 1 261 ? -15.803 -13.433 17.055 1.00 93.31 261 ASP A N 1
ATOM 2008 C CA . ASP A 1 261 ? -14.518 -14.106 17.263 1.00 93.31 261 ASP A CA 1
ATOM 2009 C C . ASP A 1 261 ? -14.357 -15.312 16.324 1.00 93.31 261 ASP A C 1
ATOM 2011 O O . ASP A 1 261 ? -13.270 -15.549 15.802 1.00 93.31 261 ASP A O 1
ATOM 2015 N N . ALA A 1 262 ? -15.440 -16.051 16.054 1.00 93.88 262 ALA A N 1
ATOM 2016 C CA . ALA A 1 262 ? -15.430 -17.158 15.101 1.00 93.88 262 ALA A CA 1
ATOM 2017 C C . ALA A 1 262 ? -15.189 -16.694 13.653 1.00 93.88 262 ALA A C 1
ATOM 2019 O O . ALA A 1 262 ? -14.429 -17.343 12.936 1.00 93.88 262 ALA A O 1
ATOM 2020 N N . VAL A 1 263 ? -15.789 -15.570 13.233 1.00 89.19 263 VAL A N 1
ATOM 2021 C CA . VAL A 1 263 ? -15.517 -14.966 11.913 1.00 89.19 263 VAL A CA 1
ATOM 2022 C C . VAL A 1 263 ? -14.060 -14.526 11.821 1.00 89.19 263 VAL A C 1
ATOM 2024 O O . VAL A 1 263 ? -13.373 -14.901 10.876 1.00 89.19 263 VAL A O 1
ATOM 2027 N N . LEU A 1 264 ? -13.554 -13.812 12.831 1.00 86.81 264 LEU A N 1
ATOM 2028 C CA . LEU A 1 264 ? -12.160 -13.366 12.860 1.00 86.81 264 LEU A CA 1
ATOM 2029 C C . LEU A 1 264 ? -11.187 -14.552 12.809 1.00 86.81 264 LEU A C 1
ATOM 2031 O O . LEU A 1 264 ? -10.243 -14.535 12.025 1.00 86.81 264 LEU A O 1
ATOM 2035 N N . ALA A 1 265 ? -11.431 -15.609 13.589 1.00 91.06 265 ALA A N 1
ATOM 2036 C CA . ALA A 1 265 ? -10.610 -16.820 13.565 1.00 91.06 265 ALA A CA 1
ATOM 2037 C C . ALA A 1 265 ? -10.627 -17.513 12.191 1.00 91.06 265 ALA A C 1
ATOM 2039 O O . ALA A 1 265 ? -9.580 -17.959 11.719 1.00 91.06 265 ALA A O 1
ATOM 2040 N N . GLY A 1 266 ? -11.792 -17.572 11.535 1.00 90.56 266 GLY A N 1
ATOM 2041 C CA . GLY A 1 266 ? -11.923 -18.084 10.170 1.00 90.56 266 GLY A CA 1
ATOM 2042 C C . GLY A 1 266 ? -11.119 -17.263 9.162 1.00 90.56 266 GLY A C 1
ATOM 2043 O O . GLY A 1 266 ? -10.376 -17.834 8.366 1.00 90.56 266 GLY A O 1
ATOM 2044 N N . MET A 1 267 ? -11.188 -15.934 9.253 1.00 87.44 267 MET A N 1
ATOM 2045 C CA . MET A 1 267 ? -10.413 -15.030 8.401 1.00 87.44 267 MET A CA 1
ATOM 2046 C C . MET A 1 267 ? -8.905 -15.196 8.592 1.00 87.44 267 MET A C 1
ATOM 2048 O O . MET A 1 267 ? -8.171 -15.229 7.609 1.00 87.44 267 MET A O 1
ATOM 2052 N N . TYR A 1 268 ? -8.429 -15.324 9.836 1.00 87.81 268 TYR A N 1
ATOM 2053 C CA . TYR A 1 268 ? -7.008 -15.572 10.096 1.00 87.81 268 TYR A CA 1
ATOM 2054 C C . TYR A 1 268 ? -6.549 -16.898 9.485 1.00 87.81 268 TYR A C 1
ATOM 2056 O O . TYR A 1 268 ? -5.508 -16.935 8.836 1.00 87.81 268 TYR A O 1
ATOM 2064 N N . ALA A 1 269 ? -7.336 -17.968 9.634 1.00 90.31 269 ALA A N 1
ATOM 2065 C CA . ALA A 1 269 ? -7.011 -19.265 9.044 1.00 90.31 269 ALA A CA 1
ATOM 2066 C C . ALA A 1 269 ? -6.967 -19.212 7.507 1.00 90.31 269 ALA A C 1
ATOM 2068 O O . ALA A 1 269 ? -6.047 -19.767 6.904 1.00 90.31 269 ALA A O 1
ATOM 2069 N N . GLN A 1 270 ? -7.929 -18.522 6.885 1.00 89.31 270 GLN A N 1
ATOM 2070 C CA . GLN A 1 270 ? -7.975 -18.338 5.434 1.00 89.31 270 GLN A CA 1
ATOM 2071 C C . GLN A 1 270 ? -6.774 -17.524 4.942 1.00 89.31 270 GLN A C 1
ATOM 2073 O O . GLN A 1 270 ? -6.056 -17.976 4.056 1.00 89.31 270 GLN A O 1
ATOM 2078 N N . ARG A 1 271 ? -6.478 -16.393 5.595 1.00 89.50 271 ARG A N 1
ATOM 2079 C CA . ARG A 1 271 ? -5.305 -15.566 5.291 1.00 89.50 271 ARG A CA 1
ATOM 2080 C C . ARG A 1 271 ? -4.013 -16.374 5.346 1.00 89.50 271 ARG A C 1
ATOM 2082 O O . ARG A 1 271 ? -3.208 -16.289 4.429 1.00 89.50 271 ARG A O 1
ATOM 2089 N N . THR A 1 272 ? -3.798 -17.164 6.397 1.00 92.62 272 THR A N 1
ATOM 2090 C CA . THR A 1 272 ? -2.595 -18.001 6.509 1.00 92.62 272 THR A CA 1
ATOM 2091 C C . THR A 1 272 ? -2.492 -19.007 5.356 1.00 92.62 272 THR A C 1
ATOM 2093 O O . THR A 1 272 ? -1.399 -19.219 4.835 1.00 92.62 272 THR A O 1
ATOM 2096 N N . ALA A 1 273 ? -3.607 -19.612 4.934 1.00 92.62 273 ALA A N 1
ATOM 2097 C CA . ALA A 1 273 ? -3.621 -20.543 3.806 1.00 92.62 273 ALA A CA 1
ATOM 2098 C C . ALA A 1 273 ? -3.314 -19.847 2.469 1.00 92.62 273 ALA A C 1
ATOM 2100 O O . ALA A 1 273 ? -2.511 -20.354 1.685 1.00 92.62 273 ALA A O 1
ATOM 2101 N N . ASP A 1 274 ? -3.900 -18.673 2.237 1.00 92.81 274 ASP A N 1
ATOM 2102 C CA . ASP A 1 274 ? -3.682 -17.892 1.019 1.00 92.81 274 ASP A CA 1
ATOM 2103 C C . ASP A 1 274 ? -2.236 -17.377 0.941 1.00 92.81 274 ASP A C 1
ATOM 2105 O O . ASP A 1 274 ? -1.585 -17.511 -0.094 1.00 92.81 274 ASP A O 1
ATOM 2109 N N . LEU A 1 275 ? -1.658 -16.911 2.055 1.00 94.75 275 LEU A N 1
ATOM 2110 C CA . LEU A 1 275 ? -0.249 -16.497 2.106 1.00 94.75 275 LEU A CA 1
ATOM 2111 C C . LEU A 1 275 ? 0.726 -17.656 1.869 1.00 94.75 275 LEU A C 1
ATOM 2113 O O . LEU A 1 275 ? 1.773 -17.453 1.255 1.00 94.75 275 LEU A O 1
ATOM 2117 N N . ALA A 1 276 ? 0.380 -18.880 2.277 1.00 94.88 276 ALA A N 1
ATOM 2118 C CA . ALA A 1 276 ? 1.170 -20.060 1.930 1.00 94.88 276 ALA A CA 1
ATOM 2119 C C . ALA A 1 276 ? 1.136 -20.350 0.414 1.00 94.88 276 ALA A C 1
ATOM 2121 O O . ALA A 1 276 ? 2.143 -20.770 -0.163 1.00 94.88 276 ALA A O 1
ATOM 2122 N N . ALA A 1 277 ? 0.011 -20.088 -0.261 1.00 94.81 277 ALA A N 1
ATOM 2123 C CA . ALA A 1 277 ? -0.084 -20.196 -1.718 1.00 94.81 277 ALA A CA 1
ATOM 2124 C C . ALA A 1 277 ? 0.727 -19.096 -2.434 1.00 94.81 277 ALA A C 1
ATOM 2126 O O . ALA A 1 277 ? 1.424 -19.378 -3.416 1.00 94.81 277 ALA A O 1
ATOM 2127 N N . VAL A 1 278 ? 0.705 -17.867 -1.904 1.00 96.50 278 VAL A N 1
ATOM 2128 C CA . VAL A 1 278 ? 1.552 -16.753 -2.363 1.00 96.50 278 VAL A CA 1
ATOM 2129 C C . VAL A 1 278 ? 3.036 -17.129 -2.252 1.00 96.50 278 VAL A C 1
ATOM 2131 O O . VAL A 1 278 ? 3.773 -16.996 -3.231 1.00 96.50 278 VAL A O 1
ATOM 2134 N N . GLN A 1 279 ? 3.476 -17.683 -1.115 1.00 96.25 279 GLN A N 1
ATOM 2135 C CA . GLN A 1 279 ? 4.851 -18.171 -0.944 1.00 96.25 279 GLN A CA 1
ATOM 2136 C C . GLN A 1 279 ? 5.230 -19.260 -1.943 1.00 96.25 279 GLN A C 1
ATOM 2138 O O . GLN A 1 279 ? 6.267 -19.160 -2.596 1.00 96.25 279 GLN A O 1
ATOM 2143 N N . SER A 1 280 ? 4.370 -20.265 -2.123 1.00 95.88 280 SER A N 1
ATOM 2144 C CA . SER A 1 280 ? 4.626 -21.330 -3.096 1.00 95.88 280 SER A CA 1
ATOM 2145 C C . SER A 1 280 ? 4.799 -20.785 -4.517 1.00 95.88 280 SER A C 1
ATOM 2147 O O . SER A 1 280 ? 5.555 -21.358 -5.303 1.00 95.88 280 SER A O 1
ATOM 2149 N N . THR A 1 281 ? 4.102 -19.699 -4.860 1.00 95.94 281 THR A N 1
ATOM 2150 C CA . THR A 1 281 ? 4.248 -19.031 -6.158 1.00 95.94 281 THR A CA 1
ATOM 2151 C C . THR A 1 281 ? 5.574 -18.279 -6.234 1.00 95.94 281 THR A C 1
ATOM 2153 O O . THR A 1 281 ? 6.315 -18.454 -7.201 1.00 95.94 281 THR A O 1
ATOM 2156 N N . LEU A 1 282 ? 5.917 -17.507 -5.195 1.00 97.25 282 LEU A N 1
ATOM 2157 C CA . LEU A 1 282 ? 7.194 -16.796 -5.081 1.00 97.25 282 LEU A CA 1
ATOM 2158 C C . LEU A 1 282 ? 8.394 -17.733 -5.243 1.00 97.25 282 LEU A C 1
ATOM 2160 O O . LEU A 1 282 ? 9.326 -17.409 -5.981 1.00 97.25 282 LEU A O 1
ATOM 2164 N N . ASP A 1 283 ? 8.368 -18.908 -4.617 1.00 96.38 283 ASP A N 1
ATOM 2165 C CA . ASP A 1 283 ? 9.459 -19.885 -4.678 1.00 96.38 283 ASP A CA 1
ATOM 2166 C C . ASP A 1 283 ? 9.761 -20.351 -6.108 1.00 96.38 283 ASP A C 1
ATOM 2168 O O . ASP A 1 283 ? 10.929 -20.531 -6.459 1.00 96.38 283 ASP A O 1
ATOM 2172 N N . GLY A 1 284 ? 8.733 -20.456 -6.957 1.00 95.44 284 GLY A N 1
ATOM 2173 C CA . GLY A 1 284 ? 8.861 -20.827 -8.368 1.00 95.44 284 GLY A CA 1
ATOM 2174 C C . GLY A 1 284 ? 9.385 -19.717 -9.290 1.00 95.44 284 GLY A C 1
ATOM 2175 O O . GLY A 1 284 ? 9.793 -20.007 -10.418 1.00 95.44 284 GLY A O 1
ATOM 2176 N N . ILE A 1 285 ? 9.397 -18.458 -8.839 1.00 97.56 285 ILE A N 1
ATOM 2177 C CA . ILE A 1 285 ? 9.867 -17.315 -9.634 1.00 97.56 285 ILE A CA 1
ATOM 2178 C C . ILE A 1 285 ? 11.397 -17.282 -9.637 1.00 97.56 285 ILE A C 1
ATOM 2180 O O . ILE A 1 285 ? 12.028 -17.266 -8.579 1.00 97.56 285 ILE A O 1
ATOM 2184 N N . ASN A 1 286 ? 12.000 -17.211 -10.824 1.00 97.00 286 ASN A N 1
ATOM 2185 C CA . ASN A 1 286 ? 13.449 -17.102 -11.003 1.00 97.00 286 ASN A CA 1
ATOM 2186 C C . ASN A 1 286 ? 13.814 -15.674 -11.439 1.00 97.00 286 ASN A C 1
ATOM 2188 O O . ASN A 1 286 ? 13.768 -15.395 -12.639 1.00 97.00 286 ASN A O 1
ATOM 2192 N N . PRO A 1 287 ? 14.139 -14.763 -10.500 1.00 96.75 287 PRO A N 1
ATOM 2193 C CA . PRO A 1 287 ? 14.496 -13.392 -10.841 1.00 96.75 287 PRO A CA 1
ATOM 2194 C C . PRO A 1 287 ? 15.821 -13.340 -11.610 1.00 96.75 287 PRO A C 1
ATOM 2196 O O . PRO A 1 287 ? 16.720 -14.154 -11.393 1.00 96.75 287 PRO A O 1
ATOM 2199 N N . SER A 1 288 ? 15.936 -12.367 -12.508 1.00 95.25 288 SER A N 1
ATOM 2200 C CA . SER A 1 288 ? 17.107 -12.158 -13.366 1.00 95.25 288 SER A CA 1
ATOM 2201 C C . SER A 1 288 ? 17.877 -10.878 -13.035 1.00 95.25 288 SER A C 1
ATOM 2203 O O . SER A 1 288 ? 19.037 -10.731 -13.425 1.00 95.25 288 SER A O 1
ATOM 2205 N N . THR A 1 289 ? 17.255 -9.967 -12.287 1.00 96.75 289 THR A N 1
ATOM 2206 C CA . THR A 1 289 ? 17.823 -8.675 -11.890 1.00 96.75 289 THR A CA 1
ATOM 2207 C C . THR A 1 289 ? 17.785 -8.479 -10.372 1.00 96.75 289 THR A C 1
ATOM 2209 O O . THR A 1 289 ? 17.135 -9.227 -9.632 1.00 96.75 289 THR A O 1
ATOM 2212 N N . VAL A 1 290 ? 18.502 -7.458 -9.889 1.00 95.81 290 VAL A N 1
ATOM 2213 C CA . VAL A 1 290 ? 18.562 -7.122 -8.457 1.00 95.81 290 VAL A CA 1
ATOM 2214 C C . VAL A 1 290 ? 17.195 -6.668 -7.941 1.00 95.81 290 VAL A C 1
ATOM 2216 O O . VAL A 1 290 ? 16.720 -7.218 -6.953 1.00 95.81 290 VAL A O 1
ATOM 2219 N N . TYR A 1 291 ? 16.520 -5.749 -8.636 1.00 95.19 291 TYR A N 1
ATOM 2220 C CA . TYR A 1 291 ? 15.190 -5.267 -8.244 1.00 95.19 291 TYR A CA 1
ATOM 2221 C C . TYR A 1 291 ? 14.117 -6.373 -8.258 1.00 95.19 291 TYR A C 1
ATOM 2223 O O . TYR A 1 291 ? 13.282 -6.417 -7.357 1.00 95.19 291 TYR A O 1
ATOM 2231 N N . GLU A 1 292 ? 14.177 -7.340 -9.185 1.00 97.25 292 GLU A N 1
ATOM 2232 C CA . GLU A 1 292 ? 13.292 -8.519 -9.165 1.00 97.25 292 GLU A CA 1
ATOM 2233 C C . GLU A 1 292 ? 13.564 -9.411 -7.946 1.00 97.25 292 GLU A C 1
ATOM 2235 O O . GLU A 1 292 ? 12.635 -9.879 -7.285 1.00 97.25 292 GLU A O 1
ATOM 2240 N N . THR A 1 293 ? 14.845 -9.630 -7.630 1.00 97.19 293 THR A N 1
ATOM 2241 C CA . THR A 1 293 ? 15.268 -10.425 -6.467 1.00 97.19 293 THR A CA 1
ATOM 2242 C C . THR A 1 293 ? 14.813 -9.774 -5.164 1.00 97.19 293 THR A C 1
ATOM 2244 O O . THR A 1 293 ? 14.215 -10.443 -4.322 1.00 97.19 293 THR A O 1
ATOM 2247 N N . ASN A 1 294 ? 15.035 -8.466 -5.026 1.00 96.19 294 ASN A N 1
ATOM 2248 C CA . ASN A 1 294 ? 14.615 -7.688 -3.867 1.00 96.19 294 ASN A CA 1
ATOM 2249 C C . ASN A 1 294 ? 13.096 -7.739 -3.678 1.00 96.19 294 ASN A C 1
ATOM 2251 O O . ASN A 1 294 ? 12.629 -7.997 -2.571 1.00 96.19 294 ASN A O 1
ATOM 2255 N N . ARG A 1 295 ? 12.319 -7.536 -4.752 1.00 95.44 295 ARG A N 1
ATOM 2256 C CA . ARG A 1 295 ? 10.850 -7.584 -4.703 1.00 95.44 295 ARG A CA 1
ATOM 2257 C C . ARG A 1 295 ? 10.353 -8.970 -4.287 1.00 95.44 295 ARG A C 1
ATOM 2259 O O . ARG A 1 295 ? 9.494 -9.062 -3.414 1.00 95.44 295 ARG A O 1
ATOM 2266 N N . LYS A 1 296 ? 10.925 -10.043 -4.854 1.00 96.94 296 LYS A N 1
ATOM 2267 C CA . LYS A 1 296 ? 10.616 -11.429 -4.463 1.00 96.94 296 LYS A CA 1
ATOM 2268 C C . LYS A 1 296 ? 10.858 -11.651 -2.967 1.00 96.94 296 LYS A C 1
ATOM 2270 O O . LYS A 1 296 ? 9.950 -12.091 -2.269 1.00 96.94 296 LYS A O 1
ATOM 2275 N N . GLN A 1 297 ? 12.057 -11.336 -2.479 1.00 95.81 297 GLN A N 1
ATOM 2276 C CA . GLN A 1 297 ? 12.428 -11.550 -1.074 1.00 95.81 297 GLN A CA 1
ATOM 2277 C C . GLN A 1 297 ? 11.576 -10.708 -0.118 1.00 95.81 297 GLN A C 1
ATOM 2279 O O . GLN A 1 297 ? 11.141 -11.205 0.918 1.00 95.81 297 GLN A O 1
ATOM 2284 N N . LEU A 1 298 ? 11.263 -9.465 -0.499 1.00 94.81 298 LEU A N 1
ATOM 2285 C CA . LEU A 1 298 ? 10.369 -8.601 0.262 1.00 94.81 298 LEU A CA 1
ATOM 2286 C C . LEU A 1 298 ? 8.983 -9.235 0.430 1.00 94.81 298 LEU A C 1
ATOM 2288 O O . LEU A 1 298 ? 8.482 -9.303 1.549 1.00 94.81 298 LEU A O 1
ATOM 2292 N N . PHE A 1 299 ? 8.374 -9.743 -0.645 1.00 95.06 299 PHE A N 1
ATOM 2293 C CA . PHE A 1 299 ? 7.068 -10.400 -0.544 1.00 95.06 299 PHE A CA 1
ATOM 2294 C C . PHE A 1 299 ? 7.113 -11.750 0.175 1.00 95.06 299 PHE A C 1
ATOM 2296 O O . PHE A 1 299 ? 6.124 -12.103 0.816 1.00 95.06 299 PHE A O 1
ATOM 2303 N N . GLN A 1 300 ? 8.228 -12.487 0.133 1.00 95.12 300 GLN A N 1
ATOM 2304 C CA . GLN A 1 300 ? 8.397 -13.700 0.944 1.00 95.12 300 GLN A CA 1
ATOM 2305 C C . GLN A 1 300 ? 8.322 -13.354 2.439 1.00 95.12 300 GLN A C 1
ATOM 2307 O O . GLN A 1 300 ? 7.438 -13.862 3.131 1.00 95.12 300 GLN A O 1
ATOM 2312 N N . MET A 1 301 ? 9.137 -12.391 2.886 1.00 94.19 301 MET A N 1
ATOM 2313 C CA . MET A 1 301 ? 9.145 -11.897 4.268 1.00 94.19 301 MET A CA 1
ATOM 2314 C C . MET A 1 301 ? 7.780 -11.329 4.690 1.00 94.19 301 MET A C 1
ATOM 2316 O O . MET A 1 301 ? 7.272 -11.634 5.766 1.00 94.19 301 MET A O 1
ATOM 2320 N N . LEU A 1 302 ? 7.141 -10.515 3.841 1.00 91.75 302 LEU A N 1
ATOM 2321 C CA . LEU A 1 302 ? 5.814 -9.963 4.133 1.00 91.75 302 LEU A CA 1
ATOM 2322 C C . LEU A 1 302 ? 4.725 -11.040 4.208 1.00 91.75 302 LEU A C 1
ATOM 2324 O O . LEU A 1 302 ? 3.747 -10.865 4.935 1.00 91.75 302 LEU A O 1
ATOM 2328 N N . SER A 1 303 ? 4.867 -12.136 3.462 1.00 93.94 303 SER A N 1
ATOM 2329 C CA . SER A 1 303 ? 3.940 -13.269 3.528 1.00 93.94 303 SER A CA 1
ATOM 2330 C C . SER A 1 303 ? 4.118 -14.064 4.820 1.00 93.94 303 SER A C 1
ATOM 2332 O O . SER A 1 303 ? 3.117 -14.377 5.459 1.00 93.94 303 SER A O 1
ATOM 2334 N N . ASP A 1 304 ? 5.359 -14.312 5.257 1.00 91.50 304 ASP A N 1
ATOM 2335 C CA . ASP A 1 304 ? 5.639 -14.922 6.568 1.00 91.50 304 ASP A CA 1
ATOM 2336 C C . ASP A 1 304 ? 5.070 -14.069 7.703 1.00 91.50 304 ASP A C 1
ATOM 2338 O O . ASP A 1 304 ? 4.342 -14.564 8.572 1.00 91.50 304 ASP A O 1
ATOM 2342 N N . TRP A 1 305 ? 5.317 -12.758 7.642 1.00 90.81 305 TRP A N 1
ATOM 2343 C CA . TRP A 1 305 ? 4.814 -11.831 8.645 1.00 90.81 305 TRP A CA 1
ATOM 2344 C C . TRP A 1 305 ? 3.289 -11.758 8.667 1.00 90.81 305 TRP A C 1
ATOM 2346 O O . TRP A 1 305 ? 2.667 -11.878 9.726 1.00 90.81 305 TRP A O 1
ATOM 2356 N N . GLY A 1 306 ? 2.660 -11.648 7.498 1.00 86.69 306 GLY A N 1
ATOM 2357 C CA . GLY A 1 306 ? 1.206 -11.669 7.376 1.00 86.69 306 GLY A CA 1
ATOM 2358 C C . GLY A 1 306 ? 0.562 -12.975 7.859 1.00 86.69 306 GLY A C 1
ATOM 2359 O O . GLY A 1 306 ? -0.588 -12.956 8.306 1.00 86.69 306 GLY A O 1
ATOM 2360 N N . ALA A 1 307 ? 1.300 -14.089 7.810 1.00 87.88 307 ALA A N 1
ATOM 2361 C CA . ALA A 1 307 ? 0.879 -15.395 8.311 1.00 87.88 307 ALA A CA 1
ATOM 2362 C C . ALA A 1 307 ? 1.060 -15.550 9.835 1.00 87.88 307 ALA A C 1
ATOM 2364 O O . ALA A 1 307 ? 0.686 -16.585 10.390 1.00 87.88 307 ALA A O 1
ATOM 2365 N N . GLY A 1 308 ? 1.586 -14.525 10.516 1.00 85.62 308 GLY A N 1
ATOM 2366 C CA . GLY A 1 308 ? 1.760 -14.483 11.967 1.00 85.62 308 GLY A CA 1
ATOM 2367 C C . GLY A 1 308 ? 3.162 -14.851 12.456 1.00 85.62 308 GLY A C 1
ATOM 2368 O O . GLY A 1 308 ? 3.340 -15.013 13.662 1.00 85.62 308 GLY A O 1
ATOM 2369 N N . GLN A 1 309 ? 4.149 -14.986 11.565 1.00 87.81 309 GLN A N 1
ATOM 2370 C CA . GLN A 1 309 ? 5.546 -15.165 11.962 1.00 87.81 309 GLN A CA 1
ATOM 2371 C C . GLN A 1 309 ? 6.173 -13.794 12.233 1.00 87.81 309 GLN A C 1
ATOM 2373 O O . GLN A 1 309 ? 6.227 -12.945 11.353 1.00 87.81 309 GLN A O 1
ATOM 2378 N N . GLU A 1 310 ? 6.608 -13.521 13.461 1.00 85.94 310 GLU A N 1
ATOM 2379 C CA . GLU A 1 310 ? 7.266 -12.240 13.743 1.00 85.94 310 GLU A CA 1
ATOM 2380 C C . GLU A 1 310 ? 8.615 -12.148 13.005 1.00 85.94 310 GLU A C 1
ATOM 2382 O O . GLU A 1 310 ? 9.356 -13.134 13.024 1.00 85.94 310 GLU A O 1
ATOM 2387 N N . PRO A 1 311 ? 8.962 -10.987 12.408 1.00 86.25 311 PRO A N 1
ATOM 2388 C CA . PRO A 1 311 ? 10.245 -10.806 11.737 1.00 86.25 311 PRO A CA 1
ATOM 2389 C C . PRO A 1 311 ? 11.422 -11.100 12.668 1.00 86.25 311 PRO A C 1
ATOM 2391 O O . PRO A 1 311 ? 11.489 -10.577 13.788 1.00 86.25 311 PRO A O 1
ATOM 2394 N N . ASP A 1 312 ? 12.367 -11.909 12.199 1.00 85.69 312 ASP A N 1
ATOM 2395 C CA . ASP A 1 312 ? 13.544 -12.286 12.972 1.00 85.69 312 ASP A CA 1
ATOM 2396 C C . ASP A 1 312 ? 14.754 -11.359 12.715 1.00 85.69 312 ASP A C 1
ATOM 2398 O O . ASP A 1 312 ? 14.667 -10.286 12.105 1.00 85.69 312 ASP A O 1
ATOM 2402 N N . SER A 1 313 ? 15.923 -11.724 13.252 1.00 86.00 313 SER A N 1
ATOM 2403 C CA . SER A 1 313 ? 17.140 -10.929 13.062 1.00 86.00 313 SER A CA 1
ATOM 2404 C C . SER A 1 313 ? 17.687 -10.977 11.633 1.00 86.00 313 SER A C 1
ATOM 2406 O O . SER A 1 313 ? 18.368 -10.029 11.231 1.00 86.00 313 SER A O 1
ATOM 2408 N N . ALA A 1 314 ? 17.412 -12.042 10.876 1.00 87.69 314 ALA A N 1
ATOM 2409 C CA . ALA A 1 314 ? 17.774 -12.157 9.471 1.00 87.69 314 ALA A CA 1
ATOM 2410 C C . ALA A 1 314 ? 16.851 -11.293 8.604 1.00 87.69 314 ALA A C 1
ATOM 2412 O O . ALA A 1 314 ? 17.359 -10.565 7.750 1.00 87.69 314 ALA A O 1
ATOM 2413 N N . ASP A 1 315 ? 15.547 -11.270 8.891 1.00 89.50 315 ASP A N 1
ATOM 2414 C CA . ASP A 1 315 ? 14.583 -10.391 8.217 1.00 89.50 315 ASP A CA 1
ATOM 2415 C C . ASP A 1 315 ? 14.948 -8.919 8.409 1.00 89.50 315 ASP A C 1
ATOM 2417 O O . ASP A 1 315 ? 15.045 -8.147 7.455 1.00 89.50 315 ASP A O 1
ATOM 2421 N N . LEU A 1 316 ? 15.248 -8.519 9.647 1.00 88.50 316 LEU A N 1
ATOM 2422 C CA . LEU A 1 316 ? 15.644 -7.143 9.934 1.00 88.50 316 LEU A CA 1
ATOM 2423 C C . LEU A 1 316 ? 16.981 -6.774 9.269 1.00 88.50 316 LEU A C 1
ATOM 2425 O O . LEU A 1 316 ? 17.166 -5.636 8.830 1.00 88.50 316 LEU A O 1
ATOM 2429 N N . ALA A 1 317 ? 17.926 -7.717 9.183 1.00 89.06 317 ALA A N 1
ATOM 2430 C CA . ALA A 1 317 ? 19.174 -7.508 8.453 1.00 89.06 317 ALA A CA 1
ATOM 2431 C C . ALA A 1 317 ? 18.923 -7.345 6.944 1.00 89.06 317 ALA A C 1
ATOM 2433 O O . ALA A 1 317 ? 19.504 -6.446 6.330 1.00 89.06 317 ALA A O 1
ATOM 2434 N N . PHE A 1 318 ? 18.025 -8.151 6.369 1.00 92.50 318 PHE A N 1
ATOM 2435 C CA . PHE A 1 318 ? 17.577 -8.020 4.985 1.00 92.50 318 PHE A CA 1
ATOM 2436 C C . PHE A 1 318 ? 16.943 -6.647 4.733 1.00 92.50 318 PHE A C 1
ATOM 2438 O O . PHE A 1 318 ? 17.432 -5.917 3.869 1.00 92.50 318 PHE A O 1
ATOM 2445 N N . VAL A 1 319 ? 15.952 -6.233 5.531 1.00 91.50 319 VAL A N 1
ATOM 2446 C CA . VAL A 1 319 ? 15.287 -4.923 5.393 1.00 91.50 319 VAL A CA 1
ATOM 2447 C C . VAL A 1 319 ? 16.293 -3.773 5.453 1.00 91.50 319 VAL A C 1
ATOM 2449 O O . VAL A 1 319 ? 16.259 -2.893 4.598 1.00 91.50 319 VAL A O 1
ATOM 2452 N N . ARG A 1 320 ? 17.237 -3.786 6.404 1.00 90.12 320 ARG A N 1
ATOM 2453 C CA . ARG A 1 320 ? 18.287 -2.754 6.491 1.00 90.12 320 ARG A CA 1
ATOM 2454 C C . ARG A 1 320 ? 19.194 -2.741 5.264 1.00 90.12 320 ARG A C 1
ATOM 2456 O O . ARG A 1 320 ? 19.513 -1.672 4.749 1.00 90.12 320 ARG A O 1
ATOM 2463 N N . SER A 1 321 ? 19.601 -3.919 4.788 1.00 90.62 321 SER A N 1
ATOM 2464 C CA . SER A 1 321 ? 20.435 -4.042 3.587 1.00 90.62 321 SER A CA 1
ATOM 2465 C C . SER A 1 321 ? 19.723 -3.543 2.332 1.00 90.62 321 SER A C 1
ATOM 2467 O O . SER A 1 321 ? 20.345 -2.875 1.512 1.00 90.62 321 SER A O 1
ATOM 2469 N N . LEU A 1 322 ? 18.420 -3.811 2.210 1.00 91.56 322 LEU A N 1
ATOM 2470 C CA . LEU A 1 322 ? 17.588 -3.351 1.107 1.00 91.56 322 LEU A CA 1
ATOM 2471 C C . LEU A 1 322 ? 17.366 -1.836 1.188 1.00 91.56 322 LEU A C 1
ATOM 2473 O O . LEU A 1 322 ? 17.570 -1.136 0.202 1.00 91.56 322 LEU A O 1
ATOM 2477 N N . ALA A 1 323 ? 17.042 -1.309 2.371 1.00 88.44 323 ALA A N 1
ATOM 2478 C CA . ALA A 1 323 ? 16.832 0.121 2.599 1.00 88.44 323 ALA A CA 1
ATOM 2479 C C . ALA A 1 323 ? 18.077 0.977 2.291 1.00 88.44 323 ALA A C 1
ATOM 2481 O O . ALA A 1 323 ? 17.953 2.143 1.899 1.00 88.44 323 ALA A O 1
ATOM 2482 N N . ALA A 1 324 ? 19.273 0.399 2.452 1.00 86.94 324 ALA A N 1
ATOM 2483 C CA . ALA A 1 324 ? 20.545 1.039 2.138 1.00 86.94 324 ALA A CA 1
ATOM 2484 C C . ALA A 1 324 ? 20.848 1.140 0.630 1.00 86.94 324 ALA A C 1
ATOM 2486 O O . ALA A 1 324 ? 21.673 1.979 0.258 1.00 86.94 324 ALA A O 1
ATOM 2487 N N . GLN A 1 325 ? 20.204 0.336 -0.228 1.00 87.88 325 GLN A N 1
ATOM 2488 C CA . GLN A 1 325 ? 20.439 0.354 -1.678 1.00 87.88 325 GLN A CA 1
ATOM 2489 C C . GLN A 1 325 ? 19.961 1.666 -2.326 1.00 87.88 325 GLN A C 1
ATOM 2491 O O . GLN A 1 325 ? 19.164 2.427 -1.767 1.00 87.88 325 GLN A O 1
ATOM 2496 N N . CYS A 1 326 ? 20.446 1.932 -3.541 1.00 85.12 326 CYS A N 1
ATOM 2497 C CA . CYS A 1 326 ? 19.870 2.955 -4.413 1.00 85.12 326 CYS A CA 1
ATOM 2498 C C . CYS A 1 326 ? 18.507 2.492 -4.947 1.00 85.12 326 CYS A C 1
ATOM 2500 O O . CYS A 1 326 ? 18.435 1.374 -5.458 1.00 85.12 326 CYS A O 1
ATOM 2502 N N . PRO A 1 327 ? 17.466 3.347 -4.970 1.00 83.75 327 PRO A N 1
ATOM 2503 C CA . PRO A 1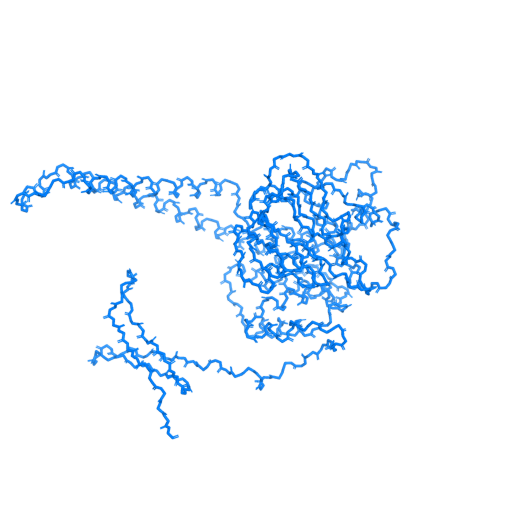 327 ? 16.227 3.043 -5.691 1.00 83.75 327 PRO A CA 1
ATOM 2504 C C . PRO A 1 327 ? 16.462 2.706 -7.174 1.00 83.75 327 PRO A C 1
ATOM 2506 O O . PRO A 1 327 ? 15.841 1.793 -7.701 1.00 83.75 327 PRO A O 1
ATOM 2509 N N . SER A 1 328 ? 17.445 3.343 -7.821 1.00 83.25 328 SER A N 1
ATOM 2510 C CA . SER A 1 328 ? 17.819 3.059 -9.216 1.00 83.25 328 SER A CA 1
ATOM 2511 C C . SER A 1 328 ? 18.436 1.669 -9.453 1.00 83.25 328 SER A C 1
ATOM 2513 O O . SER A 1 328 ? 18.543 1.224 -10.597 1.00 83.25 328 SER A O 1
ATOM 2515 N N . GLU A 1 329 ? 18.850 0.972 -8.391 1.00 88.50 329 GLU A N 1
ATOM 2516 C CA . GLU A 1 329 ? 19.397 -0.391 -8.442 1.00 88.50 329 GLU A CA 1
ATOM 2517 C C . GLU A 1 329 ? 18.408 -1.411 -7.868 1.00 88.50 329 GLU A C 1
ATOM 2519 O O . GLU A 1 329 ? 18.159 -2.458 -8.471 1.00 88.50 329 GLU A O 1
ATOM 2524 N N . GLY A 1 330 ? 17.850 -1.100 -6.697 1.00 87.94 330 GLY A N 1
ATOM 2525 C CA . GLY A 1 330 ? 17.001 -1.994 -5.924 1.00 87.94 330 GLY A CA 1
ATOM 2526 C C . GLY A 1 330 ? 15.502 -1.857 -6.188 1.00 87.94 330 GLY A C 1
ATOM 2527 O O . GLY A 1 330 ? 14.748 -2.693 -5.687 1.00 87.94 330 GLY A O 1
ATOM 2528 N N . GLY A 1 331 ? 15.087 -0.853 -6.965 1.00 88.25 331 GLY A N 1
ATOM 2529 C CA . GLY A 1 331 ? 13.691 -0.544 -7.270 1.00 88.25 331 GLY A CA 1
ATOM 2530 C C . GLY A 1 331 ? 12.913 0.016 -6.081 1.00 88.25 331 GLY A C 1
ATOM 2531 O O . GLY A 1 331 ? 13.460 0.347 -5.027 1.00 88.25 331 GLY A O 1
ATOM 2532 N N . ASP A 1 332 ? 11.596 0.077 -6.232 1.00 84.75 332 ASP A N 1
ATOM 2533 C CA . ASP A 1 332 ? 10.653 0.576 -5.232 1.00 84.75 332 ASP A CA 1
ATOM 2534 C C . ASP A 1 332 ? 10.590 -0.279 -3.951 1.00 84.75 332 ASP A C 1
ATOM 2536 O O . ASP A 1 332 ? 10.114 0.180 -2.910 1.00 84.75 332 ASP A O 1
ATOM 2540 N N . ALA A 1 333 ? 11.135 -1.498 -3.989 1.00 88.88 333 ALA A N 1
ATOM 2541 C CA . ALA A 1 333 ? 11.336 -2.343 -2.817 1.00 88.88 333 AL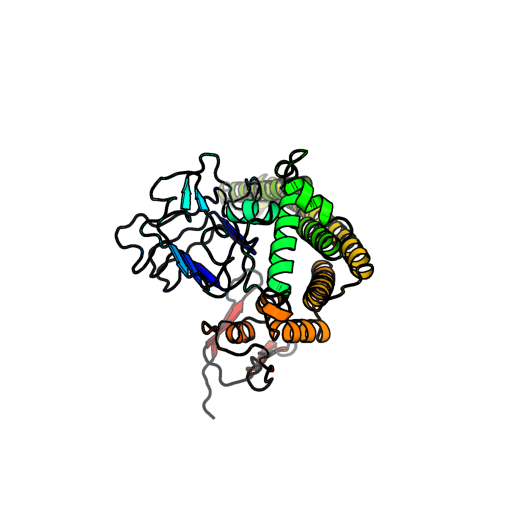A A CA 1
ATOM 2542 C C . ALA A 1 333 ? 12.245 -1.665 -1.773 1.00 88.88 333 ALA A C 1
ATOM 2544 O O . ALA A 1 333 ? 12.083 -1.900 -0.576 1.00 88.88 333 ALA A O 1
ATOM 2545 N N . VAL A 1 334 ? 13.156 -0.784 -2.207 1.00 87.81 334 VAL A N 1
ATOM 2546 C CA . VAL A 1 334 ? 14.008 0.031 -1.327 1.00 87.81 334 VAL A CA 1
ATOM 2547 C C . VAL A 1 334 ? 13.168 0.985 -0.482 1.00 87.81 334 VAL A C 1
ATOM 2549 O O . VAL A 1 334 ? 13.332 1.043 0.737 1.00 87.81 334 VAL A O 1
ATOM 2552 N N . ASP A 1 335 ? 12.239 1.708 -1.107 1.00 80.19 335 ASP A N 1
ATOM 2553 C CA . ASP A 1 335 ? 11.367 2.651 -0.404 1.00 80.19 335 ASP A CA 1
ATOM 2554 C C . ASP A 1 335 ? 10.404 1.915 0.529 1.00 80.19 335 ASP A C 1
ATOM 2556 O O . ASP A 1 335 ? 10.154 2.357 1.653 1.00 80.19 335 ASP A O 1
ATOM 2560 N N . PHE A 1 336 ? 9.926 0.738 0.121 1.00 83.06 336 PHE A N 1
ATOM 2561 C CA . PHE A 1 336 ? 9.142 -0.117 1.004 1.00 83.06 336 PHE A CA 1
ATOM 2562 C C . PHE A 1 336 ? 9.956 -0.550 2.232 1.00 83.06 336 PHE A C 1
ATOM 2564 O O . PHE A 1 336 ? 9.496 -0.390 3.360 1.00 83.06 336 PHE A O 1
ATOM 2571 N N . ALA A 1 337 ? 11.193 -1.018 2.041 1.00 88.00 337 A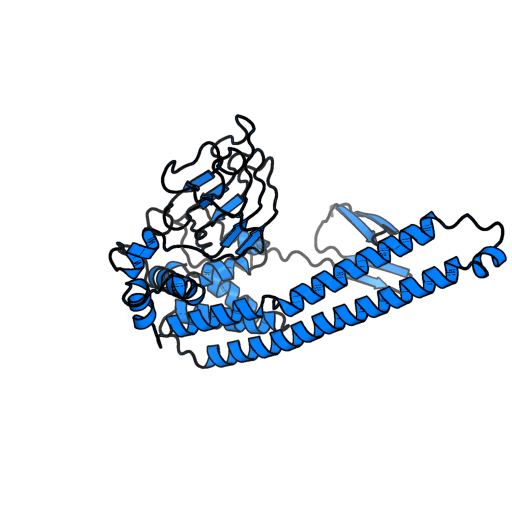LA A N 1
ATOM 2572 C CA . ALA A 1 337 ? 12.072 -1.424 3.134 1.00 88.00 337 ALA A CA 1
ATOM 2573 C C . ALA A 1 337 ? 12.383 -0.272 4.099 1.00 88.00 337 ALA A C 1
ATOM 2575 O O . ALA A 1 337 ? 12.338 -0.465 5.311 1.00 88.00 337 ALA A O 1
ATOM 2576 N N . ARG A 1 338 ? 12.615 0.944 3.587 1.00 84.44 338 ARG A N 1
ATOM 2577 C CA . ARG A 1 338 ? 12.800 2.144 4.420 1.00 84.44 338 ARG A CA 1
ATOM 2578 C C . ARG A 1 338 ? 11.593 2.406 5.316 1.00 84.44 338 ARG A C 1
ATOM 2580 O O . ARG A 1 338 ? 11.780 2.731 6.481 1.00 84.44 338 ARG A O 1
ATOM 2587 N N . ASN A 1 339 ? 10.375 2.202 4.815 1.00 77.62 339 ASN A N 1
ATOM 2588 C CA . ASN A 1 339 ? 9.146 2.351 5.604 1.00 77.62 339 ASN A CA 1
ATOM 2589 C C . ASN A 1 339 ? 8.926 1.222 6.628 1.00 77.62 339 ASN A C 1
ATOM 2591 O O . ASN A 1 339 ? 8.202 1.418 7.603 1.00 77.62 339 ASN A O 1
ATOM 2595 N N . LEU A 1 340 ? 9.548 0.055 6.434 1.00 83.25 340 LEU A N 1
ATOM 2596 C CA . LEU A 1 340 ? 9.501 -1.060 7.386 1.00 83.25 340 LEU A CA 1
ATOM 2597 C C . LEU A 1 340 ? 10.510 -0.926 8.535 1.00 83.25 340 LEU A C 1
ATOM 2599 O O . LEU A 1 340 ? 10.393 -1.634 9.536 1.00 83.25 340 LEU A O 1
ATOM 2603 N N . LEU A 1 341 ? 11.500 -0.038 8.416 1.00 83.12 341 LEU A N 1
ATOM 2604 C CA . LEU A 1 341 ? 12.472 0.190 9.480 1.00 83.12 341 LEU A CA 1
ATOM 2605 C C . LEU A 1 341 ? 11.826 0.833 10.718 1.00 83.12 341 LEU A C 1
ATOM 2607 O O . LEU A 1 341 ? 10.830 1.551 10.599 1.00 83.12 341 LEU A O 1
ATOM 2611 N N . PRO A 1 342 ? 12.407 0.650 11.919 1.00 79.06 342 PRO A N 1
ATOM 2612 C CA . PRO A 1 342 ? 11.997 1.395 13.106 1.00 79.06 342 PRO A CA 1
ATOM 2613 C C . PRO A 1 342 ? 12.046 2.909 12.863 1.00 79.06 342 PRO A C 1
ATOM 2615 O O . PRO A 1 342 ? 12.981 3.396 12.234 1.00 79.06 342 PRO A O 1
ATOM 2618 N N . VAL A 1 343 ? 11.099 3.671 13.425 1.00 72.19 343 VAL A N 1
ATOM 2619 C CA . VAL A 1 343 ? 10.976 5.137 13.228 1.00 72.19 343 VAL A CA 1
ATOM 2620 C C . VAL A 1 343 ? 12.303 5.884 13.442 1.00 72.19 343 VAL A C 1
ATOM 2622 O O . VAL A 1 343 ? 12.622 6.812 12.703 1.00 72.19 343 VAL A O 1
ATOM 2625 N N . CYS A 1 344 ? 13.107 5.452 14.418 1.00 74.31 344 CYS A N 1
ATOM 2626 C CA . CYS A 1 344 ? 14.429 6.012 14.712 1.00 74.31 344 CYS A CA 1
ATOM 2627 C C . CYS A 1 344 ? 15.425 5.880 13.542 1.00 74.31 344 CYS A C 1
ATOM 2629 O O . CYS A 1 344 ? 16.287 6.734 13.371 1.00 74.31 344 CYS A O 1
ATOM 2631 N N . GLU A 1 345 ? 15.312 4.810 12.754 1.00 77.31 345 GLU A N 1
ATOM 2632 C CA . GLU A 1 345 ? 16.171 4.506 11.604 1.00 77.31 345 GLU A CA 1
ATOM 2633 C C . GLU A 1 345 ? 15.616 5.124 10.310 1.00 77.31 345 GLU A C 1
ATOM 2635 O O . GLU A 1 345 ? 16.391 5.537 9.451 1.00 77.31 345 GLU A O 1
ATOM 2640 N N . GLN A 1 346 ? 14.289 5.280 10.190 1.00 73.38 346 GLN A N 1
ATOM 2641 C CA . GLN A 1 346 ? 13.646 5.894 9.016 1.00 73.38 346 GLN A CA 1
ATOM 2642 C C . GLN A 1 346 ? 14.174 7.305 8.732 1.00 73.38 346 GLN A C 1
ATOM 2644 O O . GLN A 1 346 ? 14.424 7.656 7.579 1.00 73.38 346 GLN A O 1
ATOM 2649 N N . GLY A 1 347 ? 14.405 8.101 9.784 1.00 67.00 347 GLY A N 1
ATOM 2650 C CA . GLY A 1 347 ? 14.894 9.479 9.673 1.00 67.00 347 GLY A CA 1
ATOM 2651 C C . GLY A 1 347 ? 16.236 9.619 8.950 1.00 67.00 347 GLY A C 1
ATOM 2652 O O . GLY A 1 347 ? 16.517 10.672 8.384 1.00 67.00 347 GLY A O 1
ATOM 2653 N N . GLN A 1 348 ? 17.037 8.552 8.900 1.00 69.31 348 GLN A N 1
ATOM 2654 C CA . GLN A 1 348 ? 18.309 8.533 8.178 1.00 69.31 348 GLN A CA 1
ATOM 2655 C C . GLN A 1 348 ? 18.122 8.497 6.655 1.00 69.31 348 GLN A C 1
ATOM 2657 O O . GLN A 1 348 ? 19.047 8.823 5.922 1.00 69.31 348 GLN A O 1
ATOM 2662 N N . TYR A 1 349 ? 16.940 8.123 6.171 1.00 70.38 349 TYR A N 1
ATOM 2663 C CA . TYR A 1 349 ? 16.630 8.034 4.745 1.00 70.38 349 TYR A CA 1
ATOM 2664 C C . TYR A 1 349 ? 15.721 9.175 4.262 1.00 70.38 349 TYR A C 1
ATOM 2666 O O . TYR A 1 349 ? 15.431 9.258 3.075 1.00 70.38 349 TYR A O 1
ATOM 2674 N N . LEU A 1 350 ? 15.316 10.089 5.156 1.00 61.94 350 LEU A N 1
ATOM 2675 C CA . LEU A 1 350 ? 14.505 11.281 4.854 1.00 61.94 350 LEU A CA 1
ATOM 2676 C C . LEU A 1 350 ? 15.337 12.464 4.330 1.00 61.94 350 LEU A C 1
ATOM 2678 O O . LEU A 1 350 ? 14.964 13.622 4.512 1.00 61.94 350 LEU A O 1
ATOM 2682 N N . SER A 1 351 ? 16.491 12.191 3.726 1.00 58.94 351 SER A N 1
ATOM 2683 C CA . SER A 1 351 ? 17.322 13.237 3.145 1.00 58.94 351 SER A CA 1
ATOM 2684 C C . SER A 1 351 ? 16.585 13.926 1.997 1.00 58.94 351 SER A C 1
ATOM 2686 O O . SER A 1 351 ? 16.226 13.288 1.010 1.00 58.94 351 SER A O 1
ATOM 2688 N N . ASP A 1 352 ? 16.378 15.238 2.134 1.00 46.44 352 ASP A N 1
ATOM 2689 C CA . ASP A 1 352 ? 15.866 16.120 1.078 1.00 46.44 352 ASP A CA 1
ATOM 2690 C C . ASP A 1 352 ? 16.964 16.407 0.007 1.00 46.44 352 ASP A C 1
ATOM 2692 O O . ASP A 1 352 ? 16.754 17.259 -0.853 1.00 46.44 352 ASP A O 1
ATOM 2696 N N . ASP A 1 353 ? 18.148 15.762 0.049 1.00 50.66 353 ASP A N 1
ATOM 2697 C CA . ASP A 1 353 ? 19.276 16.012 -0.868 1.00 50.66 353 ASP A CA 1
ATOM 2698 C C . ASP A 1 353 ? 19.478 14.853 -1.877 1.00 50.66 353 ASP A C 1
ATOM 2700 O O . ASP A 1 353 ? 19.908 13.761 -1.502 1.00 50.66 353 ASP A O 1
ATOM 2704 N N . PRO A 1 354 ? 19.239 15.079 -3.183 1.00 45.62 354 PRO A N 1
ATOM 2705 C CA . PRO A 1 354 ? 19.356 14.069 -4.230 1.00 45.62 354 PRO A CA 1
ATOM 2706 C C . PRO A 1 354 ? 20.819 13.787 -4.607 1.00 45.62 354 PRO A C 1
ATOM 2708 O O . PRO A 1 354 ? 21.083 12.908 -5.425 1.00 45.62 354 PRO A O 1
ATOM 2711 N N . SER A 1 355 ? 21.772 14.548 -4.057 1.00 48.44 355 SER A N 1
ATOM 2712 C CA . SER A 1 355 ? 23.209 14.325 -4.226 1.00 48.44 355 SER A CA 1
ATOM 2713 C C . SER A 1 355 ? 23.809 13.416 -3.157 1.00 48.44 355 SER A C 1
ATOM 2715 O O . SER A 1 355 ? 24.970 13.013 -3.282 1.00 48.44 355 SER A O 1
ATOM 2717 N N . GLU A 1 356 ? 23.041 13.065 -2.123 1.00 58.59 356 GLU A N 1
ATOM 2718 C CA . GLU A 1 356 ? 23.537 12.128 -1.135 1.00 58.59 356 GLU A CA 1
ATOM 2719 C C . GLU A 1 356 ? 23.686 10.723 -1.729 1.00 58.59 356 GLU A C 1
ATOM 2721 O O . GLU A 1 356 ? 22.758 10.191 -2.345 1.00 58.59 356 GLU A O 1
ATOM 2726 N N . PRO A 1 357 ? 24.859 10.093 -1.550 1.00 55.25 357 PRO A N 1
ATOM 2727 C CA . PRO A 1 357 ? 25.109 8.782 -2.111 1.00 55.25 357 PRO A CA 1
ATOM 2728 C C . PRO A 1 357 ? 24.189 7.749 -1.457 1.00 55.25 357 PRO A C 1
ATOM 2730 O O . PRO A 1 357 ? 24.135 7.618 -0.230 1.00 55.25 357 PRO A O 1
ATOM 2733 N N . CYS A 1 358 ? 23.516 6.954 -2.286 1.00 65.00 358 CYS A N 1
ATOM 2734 C CA . CYS A 1 358 ? 22.988 5.674 -1.835 1.00 65.00 358 CYS A CA 1
ATOM 2735 C C . CYS A 1 358 ? 24.139 4.779 -1.339 1.00 65.00 358 CYS A C 1
ATOM 2737 O O . CYS A 1 358 ? 25.300 5.013 -1.678 1.00 65.00 358 CYS A O 1
ATOM 2739 N N . ASN A 1 359 ? 23.820 3.715 -0.598 1.00 61.66 359 ASN A N 1
ATOM 2740 C CA . ASN A 1 359 ? 24.764 2.870 0.149 1.00 61.66 359 ASN A CA 1
ATOM 2741 C C . ASN A 1 359 ? 25.238 3.498 1.464 1.00 61.66 359 ASN A C 1
ATOM 2743 O O . ASN A 1 359 ? 26.423 3.467 1.807 1.00 61.66 359 ASN A O 1
ATOM 2747 N N . ARG A 1 360 ? 24.295 4.028 2.251 1.00 63.22 360 ARG A N 1
ATOM 2748 C CA . ARG A 1 360 ? 24.563 4.339 3.657 1.00 63.22 360 ARG A CA 1
ATOM 2749 C C . ARG A 1 360 ? 24.872 3.040 4.397 1.00 63.22 360 ARG A C 1
ATOM 2751 O O . ARG A 1 360 ? 23.994 2.207 4.611 1.00 63.22 360 ARG A O 1
ATOM 2758 N N . SER A 1 361 ? 26.131 2.866 4.788 1.00 52.97 361 SER A N 1
ATOM 2759 C CA . SER A 1 361 ? 26.510 1.817 5.734 1.00 52.97 361 SER A CA 1
ATOM 2760 C C . SER A 1 361 ? 25.819 2.123 7.057 1.00 52.97 361 SER A C 1
ATOM 2762 O O . SER A 1 361 ? 26.077 3.171 7.649 1.00 52.97 361 SER A O 1
ATOM 2764 N N . PHE A 1 362 ? 24.960 1.221 7.529 1.00 53.44 362 PHE A N 1
ATOM 2765 C CA . PHE A 1 362 ? 24.394 1.335 8.866 1.00 53.44 362 PHE A CA 1
ATOM 2766 C C . PHE A 1 362 ? 25.533 1.264 9.888 1.00 53.44 362 PHE A C 1
ATOM 2768 O O . PHE A 1 362 ? 26.107 0.203 10.144 1.00 53.44 362 PHE A O 1
ATOM 2775 N N . SER A 1 363 ? 25.890 2.409 10.461 1.00 46.81 363 SER A N 1
ATOM 2776 C CA . SER A 1 363 ? 26.748 2.454 11.631 1.00 46.81 363 SER A CA 1
ATOM 2777 C C . SER A 1 363 ? 25.885 2.091 12.831 1.00 46.81 363 SER A C 1
ATOM 2779 O O . SER A 1 363 ? 25.106 2.905 13.321 1.00 46.81 363 SER A O 1
ATOM 2781 N N . ALA A 1 364 ? 26.053 0.877 13.356 1.00 47.44 364 ALA A N 1
ATOM 2782 C CA . ALA A 1 364 ? 25.437 0.471 14.621 1.00 47.44 364 ALA A CA 1
ATOM 2783 C C . ALA A 1 364 ? 25.805 1.396 15.806 1.00 47.44 364 ALA A C 1
ATOM 2785 O O . ALA A 1 364 ? 25.241 1.250 16.885 1.00 47.44 364 ALA A O 1
ATOM 2786 N N . ALA A 1 365 ? 26.739 2.339 15.620 1.00 46.03 365 ALA A N 1
ATOM 2787 C CA . ALA A 1 365 ? 27.095 3.345 16.612 1.00 46.03 365 ALA A CA 1
ATOM 2788 C C . ALA A 1 365 ? 26.107 4.528 16.693 1.00 46.03 365 ALA A C 1
ATOM 2790 O O . ALA A 1 365 ? 26.185 5.279 17.659 1.00 46.03 365 ALA A O 1
ATOM 2791 N N . GLU A 1 366 ? 25.196 4.711 15.726 1.00 44.75 366 GLU A N 1
ATOM 2792 C CA . GLU A 1 366 ? 24.261 5.856 15.696 1.00 44.75 366 GLU A CA 1
ATOM 2793 C C . GLU A 1 366 ? 22.850 5.536 16.201 1.00 44.75 366 GLU A C 1
ATOM 2795 O O . GLU A 1 366 ? 22.073 6.446 16.485 1.00 44.75 366 GLU A O 1
ATOM 2800 N N . VAL A 1 367 ? 22.521 4.257 16.388 1.00 44.78 367 VAL A N 1
ATOM 2801 C CA . VAL A 1 367 ? 21.371 3.886 17.211 1.00 44.78 367 VAL A CA 1
ATOM 2802 C C . VAL A 1 367 ? 21.880 3.809 18.640 1.00 44.78 367 VAL A C 1
ATOM 2804 O O . VAL A 1 367 ? 22.367 2.767 19.081 1.00 44.78 367 VAL A O 1
ATOM 2807 N N . GLU A 1 368 ? 21.774 4.916 19.382 1.00 44.88 368 GLU A N 1
ATOM 2808 C CA . GLU A 1 368 ? 21.681 4.797 20.835 1.00 44.88 368 GLU A CA 1
ATOM 2809 C C . GLU A 1 368 ? 20.564 3.791 21.084 1.00 44.88 368 GLU A C 1
ATOM 2811 O O . GLU A 1 368 ? 19.403 4.070 20.790 1.00 44.88 368 GLU A O 1
ATOM 2816 N N . SER A 1 369 ? 20.926 2.582 21.527 1.00 42.41 369 SER A N 1
ATOM 2817 C CA . SER A 1 369 ? 19.960 1.577 21.952 1.00 42.41 369 SER A CA 1
ATOM 2818 C C . SER A 1 369 ? 18.968 2.317 22.841 1.00 42.41 369 SER A C 1
ATOM 2820 O O . SER A 1 369 ? 19.405 2.746 23.914 1.00 42.41 369 SER A O 1
ATOM 2822 N N . PRO A 1 370 ? 17.688 2.492 22.442 1.00 49.50 370 PRO A N 1
ATOM 2823 C CA . PRO A 1 370 ? 16.703 3.113 23.305 1.00 49.50 370 PRO A CA 1
ATOM 2824 C C . PRO A 1 370 ? 16.700 2.228 24.526 1.00 49.50 370 PRO A C 1
ATOM 2826 O O . PRO A 1 370 ? 16.396 1.032 24.453 1.00 49.50 370 PRO A O 1
ATOM 2829 N N . GLY A 1 371 ? 17.278 2.750 25.597 1.00 57.44 371 GLY A N 1
ATOM 2830 C CA . GLY A 1 371 ? 17.706 1.857 26.635 1.00 57.44 371 GLY A CA 1
ATOM 2831 C C . GLY A 1 371 ? 16.463 1.164 27.196 1.00 57.44 371 GLY A C 1
ATOM 2832 O O . GLY A 1 371 ? 15.383 1.753 27.306 1.00 57.44 371 GLY A O 1
ATOM 2833 N N . LYS A 1 372 ? 16.564 -0.135 27.444 1.00 66.31 372 LYS A N 1
ATOM 2834 C CA . LYS A 1 372 ? 15.380 -0.903 27.810 1.00 66.31 372 LYS A CA 1
ATOM 2835 C C . LYS A 1 372 ? 14.947 -0.493 29.213 1.00 66.31 372 LYS A C 1
ATOM 2837 O O . LYS A 1 372 ? 15.676 -0.731 30.173 1.00 66.31 372 LYS A O 1
ATOM 2842 N N . VAL A 1 373 ? 13.760 0.101 29.330 1.00 74.69 373 VAL A N 1
ATOM 2843 C CA . VAL A 1 373 ? 13.079 0.209 30.623 1.00 74.69 373 VAL A CA 1
ATOM 2844 C C . VAL A 1 373 ? 12.661 -1.201 31.009 1.00 74.69 373 VAL A C 1
ATOM 2846 O O . VAL A 1 373 ? 11.896 -1.841 30.289 1.00 74.69 373 VAL A O 1
ATOM 2849 N N . SER A 1 374 ? 13.188 -1.705 32.119 1.00 82.38 374 SER A N 1
ATOM 2850 C CA . SER A 1 374 ? 12.822 -3.029 32.623 1.00 82.38 374 SER A CA 1
ATOM 2851 C C . SER A 1 374 ? 11.951 -2.891 33.861 1.00 82.38 374 SER A C 1
ATOM 2853 O O . SER A 1 374 ? 12.186 -2.037 34.715 1.00 82.38 374 SER A O 1
ATOM 2855 N N . VAL A 1 375 ? 10.895 -3.698 33.921 1.00 81.25 375 VAL A N 1
ATOM 2856 C CA . VAL A 1 375 ? 9.916 -3.683 35.006 1.00 81.25 375 VAL A CA 1
ATOM 2857 C C . VAL A 1 375 ? 9.948 -5.044 35.680 1.00 81.25 375 VAL A C 1
ATOM 2859 O O . VAL A 1 375 ? 9.600 -6.052 35.068 1.00 81.25 375 VAL A O 1
ATOM 2862 N N . HIS A 1 376 ? 10.349 -5.064 36.947 1.00 84.44 376 HIS A N 1
ATOM 2863 C CA . HIS A 1 376 ? 10.473 -6.272 37.756 1.00 84.44 376 HIS A CA 1
ATOM 2864 C C . HIS A 1 376 ? 9.408 -6.243 38.855 1.00 84.44 376 HIS A C 1
ATOM 2866 O O . HIS A 1 376 ? 9.601 -5.604 39.898 1.00 84.44 376 HIS A O 1
ATOM 2872 N N . PRO A 1 377 ? 8.245 -6.883 38.646 1.00 80.81 377 PRO A N 1
ATOM 2873 C CA . PRO A 1 377 ? 7.289 -7.067 39.725 1.00 80.81 377 PRO A CA 1
ATOM 2874 C C . PRO A 1 377 ? 7.866 -8.052 40.751 1.00 80.81 377 PRO A C 1
ATOM 2876 O O . PRO A 1 377 ? 8.321 -9.135 40.387 1.00 80.81 377 PRO A O 1
ATOM 2879 N N . ASN A 1 378 ? 7.820 -7.704 42.039 1.00 77.75 378 ASN A N 1
ATOM 2880 C CA . ASN A 1 378 ? 8.148 -8.609 43.142 1.00 77.75 378 ASN A CA 1
ATOM 2881 C C . ASN A 1 378 ? 6.880 -8.910 43.968 1.00 77.75 378 ASN A C 1
ATOM 2883 O O . ASN A 1 378 ? 6.539 -8.152 44.886 1.00 77.75 378 ASN A O 1
ATOM 2887 N N . PRO A 1 379 ? 6.169 -10.015 43.666 1.00 64.19 379 PRO A N 1
ATOM 2888 C CA . PRO A 1 379 ? 4.915 -10.367 44.331 1.00 64.19 379 PRO A CA 1
ATOM 2889 C C . PRO A 1 379 ? 5.081 -10.662 45.827 1.00 64.19 379 PRO A C 1
ATOM 2891 O O . PRO A 1 379 ? 4.159 -10.436 46.604 1.00 64.19 379 PRO A O 1
ATOM 2894 N N . THR A 1 380 ? 6.258 -11.129 46.248 1.00 66.75 380 THR A N 1
ATOM 2895 C CA . THR A 1 380 ? 6.522 -11.541 47.635 1.00 66.75 380 THR A CA 1
ATOM 2896 C C . THR A 1 380 ? 6.702 -10.346 48.569 1.00 66.75 380 THR A C 1
ATOM 2898 O O . THR A 1 380 ? 6.383 -10.433 49.752 1.00 66.75 380 THR A O 1
ATOM 2901 N N . THR A 1 381 ? 7.186 -9.213 48.053 1.00 73.38 381 THR A N 1
ATOM 2902 C CA . THR A 1 381 ? 7.400 -7.986 48.840 1.00 73.38 381 THR A CA 1
ATOM 2903 C C . THR A 1 381 ? 6.413 -6.869 48.506 1.00 73.38 381 THR A C 1
ATOM 2905 O O . THR A 1 381 ? 6.484 -5.802 49.112 1.00 73.38 381 THR A O 1
ATOM 2908 N N . SER A 1 382 ? 5.476 -7.095 47.573 1.00 74.94 382 SER A N 1
ATOM 2909 C CA . SER A 1 382 ? 4.568 -6.061 47.043 1.00 74.94 382 SER A CA 1
ATOM 2910 C C . SER A 1 382 ? 5.312 -4.826 46.513 1.00 74.94 382 SER A C 1
ATOM 2912 O O . SER A 1 382 ? 4.833 -3.696 46.623 1.00 74.94 382 SER A O 1
ATOM 2914 N N . GLN A 1 383 ? 6.505 -5.036 45.954 1.00 78.12 383 GLN A N 1
ATOM 2915 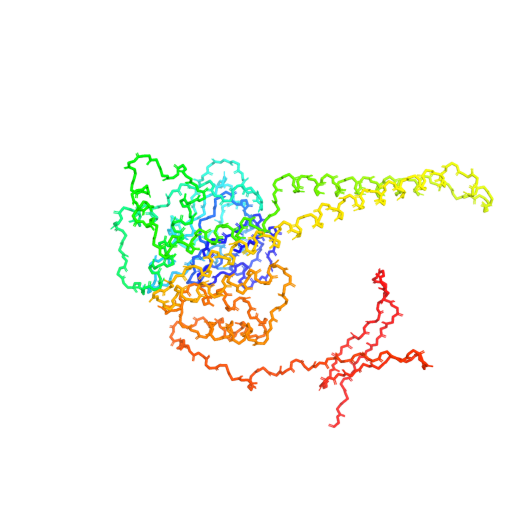C CA . GLN A 1 383 ? 7.331 -3.980 45.375 1.00 78.12 383 GLN A CA 1
ATOM 2916 C C . GLN A 1 383 ? 7.351 -4.095 43.853 1.00 78.12 383 GLN A C 1
ATOM 2918 O O . GLN A 1 383 ? 7.315 -5.185 43.287 1.00 78.12 383 GLN A O 1
ATOM 2923 N N . LEU A 1 384 ? 7.416 -2.941 43.197 1.00 78.50 384 LEU A N 1
ATOM 2924 C CA . LEU A 1 384 ? 7.607 -2.810 41.761 1.00 78.50 384 LEU A CA 1
ATOM 2925 C C . LEU A 1 384 ? 8.926 -2.077 41.555 1.00 78.50 384 LEU A C 1
ATOM 2927 O O . LEU A 1 384 ? 9.044 -0.920 41.964 1.00 78.50 384 LEU A O 1
ATOM 2931 N N . GLN A 1 385 ? 9.902 -2.746 40.952 1.00 84.56 385 GLN A N 1
ATOM 2932 C CA . GLN A 1 385 ? 11.150 -2.112 40.549 1.00 84.56 385 GLN A CA 1
ATOM 2933 C C . GLN A 1 385 ? 11.068 -1.761 39.065 1.00 84.56 385 GLN A C 1
ATOM 2935 O O . GLN A 1 385 ? 10.645 -2.576 38.248 1.00 84.56 385 GLN A O 1
ATOM 2940 N N . VAL A 1 386 ? 11.441 -0.527 38.736 1.00 82.31 386 VAL A N 1
ATOM 2941 C CA . VAL A 1 386 ? 11.517 -0.034 37.362 1.00 82.31 386 VAL A CA 1
ATOM 2942 C C . VAL A 1 386 ? 12.919 0.508 37.165 1.00 82.31 386 VAL A C 1
ATOM 2944 O O . VAL A 1 386 ? 13.287 1.497 37.800 1.00 82.31 386 VAL A O 1
ATOM 2947 N N . ASP A 1 387 ? 13.691 -0.153 36.313 1.00 83.00 387 ASP A N 1
ATOM 2948 C CA . ASP A 1 387 ? 15.047 0.266 35.995 1.00 83.00 387 ASP A CA 1
ATOM 2949 C C . ASP A 1 387 ? 15.028 1.042 34.684 1.00 83.00 387 ASP A C 1
ATOM 2951 O O . ASP A 1 387 ? 14.559 0.548 33.653 1.00 83.00 387 ASP A O 1
ATOM 2955 N N . PHE A 1 388 ? 15.540 2.268 34.744 1.00 79.62 388 PHE A N 1
ATOM 2956 C CA . PHE A 1 388 ? 15.729 3.115 33.580 1.00 79.62 388 PHE A CA 1
ATOM 2957 C C . PHE A 1 388 ? 17.169 2.968 33.089 1.00 79.62 388 PHE A C 1
ATOM 2959 O O . PHE A 1 388 ? 18.099 2.958 33.896 1.00 79.62 388 PHE A O 1
ATOM 2966 N N . PRO A 1 389 ? 17.373 2.875 31.774 1.00 72.69 389 PRO A N 1
ATOM 2967 C CA . PRO A 1 389 ? 18.694 2.648 31.188 1.00 72.69 389 PRO A CA 1
ATOM 2968 C C . PRO A 1 389 ? 19.639 3.854 31.281 1.00 72.69 389 PRO A C 1
ATOM 2970 O O . PRO A 1 389 ? 20.845 3.713 31.109 1.00 72.69 389 PRO A O 1
ATOM 2973 N N . ALA A 1 390 ? 19.079 5.043 31.490 1.00 73.00 390 ALA A N 1
ATOM 2974 C CA . ALA A 1 390 ? 19.760 6.323 31.476 1.00 73.00 390 ALA A CA 1
ATOM 2975 C C . ALA A 1 390 ? 19.033 7.290 32.414 1.00 73.00 390 ALA A C 1
ATOM 2977 O O . ALA A 1 390 ? 17.893 7.047 32.834 1.00 73.00 390 ALA A O 1
ATOM 2978 N N . ALA A 1 391 ? 19.696 8.401 32.722 1.00 73.06 391 ALA A N 1
ATOM 2979 C CA . ALA A 1 391 ? 19.105 9.544 33.399 1.00 73.06 391 ALA A CA 1
ATOM 2980 C C . ALA A 1 391 ? 17.781 9.942 32.720 1.00 73.06 391 ALA A C 1
ATOM 2982 O O . ALA A 1 391 ? 17.759 10.446 31.604 1.00 73.06 391 ALA A O 1
ATOM 2983 N N . THR A 1 392 ? 16.662 9.655 33.386 1.00 72.19 392 THR A N 1
ATOM 2984 C CA . THR A 1 392 ? 15.317 9.864 32.842 1.00 72.19 392 THR A CA 1
ATOM 2985 C C . THR A 1 392 ? 14.560 10.811 33.759 1.00 72.19 392 THR A C 1
ATOM 2987 O O . THR A 1 392 ? 14.586 10.659 34.981 1.00 72.19 392 THR A O 1
ATOM 2990 N N . SER A 1 393 ? 13.859 11.779 33.173 1.00 80.81 393 SER A N 1
ATOM 2991 C CA . SER A 1 393 ? 12.881 12.606 33.875 1.00 80.81 393 SER A CA 1
ATOM 2992 C C . SER A 1 393 ? 11.506 12.423 33.237 1.00 80.81 393 SER A C 1
ATOM 2994 O O . SER A 1 393 ? 11.393 12.217 32.031 1.00 80.81 393 SER A O 1
ATOM 2996 N N . GLY A 1 394 ? 10.445 12.427 34.040 1.00 82.88 394 GLY A N 1
ATOM 2997 C CA . GLY A 1 394 ? 9.095 12.230 33.521 1.00 82.88 394 GLY A CA 1
ATOM 2998 C C . GLY A 1 394 ? 8.107 11.716 34.554 1.00 82.88 394 GLY A C 1
ATOM 2999 O O . GLY A 1 394 ? 8.362 11.713 35.756 1.00 82.88 394 GLY A O 1
ATOM 3000 N N . THR A 1 395 ? 6.944 11.272 34.080 1.00 83.88 395 THR A N 1
ATOM 3001 C CA . THR A 1 395 ? 5.888 10.726 34.939 1.00 83.88 395 THR A CA 1
ATOM 3002 C C . THR A 1 395 ? 5.715 9.234 34.680 1.00 83.88 395 THR A C 1
ATOM 3004 O O . THR A 1 395 ? 5.319 8.840 33.588 1.00 83.88 395 THR A O 1
ATOM 3007 N N . LEU A 1 396 ? 5.945 8.406 35.699 1.00 83.06 396 LEU A N 1
ATOM 3008 C CA . LEU A 1 396 ? 5.604 6.983 35.674 1.00 83.06 396 LEU A CA 1
ATOM 3009 C C . LEU A 1 396 ? 4.168 6.820 36.178 1.00 83.06 396 LEU A C 1
ATOM 3011 O O . LEU A 1 396 ? 3.850 7.296 37.269 1.00 83.06 396 LEU A O 1
ATOM 3015 N N . ARG A 1 397 ? 3.297 6.151 35.416 1.00 86.75 397 ARG A N 1
ATOM 3016 C CA . ARG A 1 397 ? 1.908 5.870 35.816 1.00 86.75 397 ARG A CA 1
ATOM 3017 C C . ARG A 1 397 ? 1.647 4.372 35.823 1.00 86.75 397 ARG A C 1
ATOM 3019 O O . ARG A 1 397 ? 1.946 3.689 34.852 1.00 86.75 397 ARG A O 1
ATOM 3026 N N . LEU A 1 398 ? 1.051 3.885 36.905 1.00 83.38 398 LEU A N 1
ATOM 3027 C CA . LEU A 1 398 ? 0.480 2.548 36.990 1.00 83.38 398 LEU A CA 1
ATOM 3028 C C . LEU A 1 398 ? -1.021 2.661 36.737 1.00 83.38 398 LEU A C 1
ATOM 3030 O O . LEU A 1 398 ? -1.703 3.394 37.456 1.00 83.38 398 LEU A O 1
ATOM 3034 N N . LEU A 1 399 ? -1.525 1.947 35.735 1.00 82.12 399 LEU A N 1
ATOM 3035 C CA . LEU A 1 399 ? -2.941 1.928 35.379 1.00 82.12 399 LEU A CA 1
ATOM 3036 C C . LEU A 1 399 ? -3.551 0.559 35.692 1.00 82.12 399 LEU A C 1
ATOM 3038 O O . LEU A 1 399 ? -2.866 -0.461 35.648 1.00 82.12 399 LEU A O 1
ATOM 3042 N N . SER A 1 400 ? -4.842 0.539 36.012 1.00 74.50 400 SER A N 1
ATOM 3043 C CA . SER A 1 400 ? -5.632 -0.687 36.021 1.00 74.50 400 SER A CA 1
ATOM 3044 C C . SER A 1 400 ? -5.887 -1.157 34.589 1.00 74.50 400 SER A C 1
ATOM 3046 O O . SER A 1 400 ? -5.786 -0.387 33.633 1.00 74.50 400 SER A O 1
ATOM 3048 N N . ILE A 1 401 ? -6.338 -2.404 34.449 1.00 59.97 401 ILE A N 1
ATOM 3049 C CA . ILE A 1 401 ? -6.805 -2.950 33.164 1.00 59.97 401 ILE A CA 1
ATOM 3050 C C . ILE A 1 401 ? -7.980 -2.164 32.555 1.00 59.97 401 ILE A C 1
ATOM 3052 O O . ILE A 1 401 ? -8.241 -2.275 31.366 1.00 59.97 401 ILE A O 1
ATOM 3056 N N . SER A 1 402 ? -8.686 -1.360 33.357 1.00 68.19 402 SER A N 1
ATOM 3057 C CA . SER A 1 402 ? -9.772 -0.478 32.916 1.00 68.19 402 SER A CA 1
ATOM 3058 C C . SER A 1 402 ? -9.300 0.943 32.569 1.00 68.19 402 SER A C 1
ATOM 3060 O O . SER A 1 402 ? -10.129 1.831 32.398 1.00 68.19 402 SER A O 1
ATOM 3062 N N . GLY A 1 403 ? -7.984 1.183 32.507 1.00 59.22 403 GLY A N 1
ATOM 3063 C CA . GLY A 1 403 ? -7.397 2.483 32.165 1.00 59.22 403 GLY A CA 1
ATOM 3064 C C . GLY A 1 403 ? -7.411 3.514 33.298 1.00 59.22 403 GLY A C 1
ATOM 3065 O O . GLY A 1 403 ? -7.040 4.667 33.088 1.00 59.22 403 GLY A O 1
ATOM 3066 N N . VAL A 1 404 ? -7.809 3.127 34.514 1.00 74.44 404 VAL A N 1
ATOM 3067 C CA . VAL A 1 404 ? -7.825 4.028 35.675 1.00 74.44 404 VAL A CA 1
ATOM 3068 C C . VAL A 1 404 ? -6.417 4.129 36.252 1.00 74.44 404 VAL A C 1
ATOM 3070 O O . VAL A 1 404 ? -5.796 3.114 36.560 1.00 74.44 404 VAL A O 1
ATOM 3073 N N . VAL A 1 405 ? -5.902 5.345 36.441 1.00 81.88 405 VAL A N 1
ATOM 3074 C CA . VAL A 1 405 ? -4.590 5.556 37.073 1.00 81.88 405 VAL A CA 1
ATOM 3075 C C . VAL A 1 405 ? -4.662 5.141 38.544 1.00 81.88 405 VAL A C 1
ATOM 3077 O O . VAL A 1 405 ? -5.308 5.797 39.356 1.00 81.88 405 VAL A O 1
ATOM 3080 N N . LEU A 1 406 ? -3.970 4.056 38.888 1.00 80.31 406 LEU A N 1
ATOM 3081 C CA . LEU A 1 406 ? -3.845 3.544 40.252 1.00 80.31 406 LEU A CA 1
ATOM 3082 C C . LEU A 1 406 ? -2.767 4.299 41.033 1.00 80.31 406 LEU A C 1
ATOM 3084 O O . LEU A 1 406 ? -2.902 4.519 42.236 1.00 80.31 406 LEU A O 1
ATOM 3088 N N . ARG A 1 407 ? -1.673 4.683 40.359 1.00 84.81 407 ARG A N 1
ATOM 3089 C CA . ARG A 1 407 ? -0.571 5.428 40.979 1.00 84.81 407 ARG A CA 1
ATOM 3090 C C . ARG A 1 407 ? 0.222 6.235 39.961 1.00 84.81 407 ARG A C 1
ATOM 3092 O O . ARG A 1 407 ? 0.312 5.851 38.800 1.00 84.81 407 ARG A O 1
ATOM 3099 N N . SER A 1 408 ? 0.819 7.337 40.408 1.00 89.00 408 SER A N 1
ATOM 3100 C CA . SER A 1 408 ? 1.689 8.184 39.591 1.00 89.00 408 SER A CA 1
ATOM 3101 C C . SER A 1 408 ? 2.914 8.600 40.398 1.00 89.00 408 SER A C 1
ATOM 3103 O O . SER A 1 408 ? 2.782 9.028 41.543 1.00 89.00 408 SER A O 1
ATOM 3105 N N . TRP A 1 409 ? 4.092 8.520 39.788 1.00 86.44 409 TRP A N 1
ATOM 3106 C CA . TRP A 1 409 ? 5.357 8.981 40.352 1.00 86.44 409 TRP A CA 1
ATOM 3107 C C . TRP A 1 409 ? 5.992 10.012 39.427 1.00 86.44 409 TRP A C 1
ATOM 3109 O O . TRP A 1 409 ? 5.893 9.899 38.206 1.00 86.44 409 TRP A O 1
ATOM 3119 N N . GLN A 1 410 ? 6.661 11.002 40.014 1.00 87.19 410 GLN A N 1
ATOM 3120 C CA . GLN A 1 410 ? 7.555 11.893 39.281 1.00 87.19 410 GLN A CA 1
ATOM 3121 C C . GLN A 1 410 ? 8.956 11.295 39.322 1.00 87.19 410 GLN A C 1
ATOM 3123 O O . GLN A 1 410 ? 9.567 11.210 40.388 1.00 87.19 410 GLN A O 1
ATOM 3128 N N . VAL A 1 411 ? 9.440 10.859 38.167 1.00 83.44 411 VAL A N 1
ATOM 3129 C CA . VAL A 1 411 ? 10.814 10.415 37.974 1.00 83.44 411 VAL A CA 1
ATOM 3130 C C . VAL A 1 411 ? 11.637 11.670 37.729 1.00 83.44 411 VAL A C 1
ATOM 3132 O O . VAL A 1 411 ? 11.359 12.439 36.809 1.00 83.44 411 VAL A O 1
ATOM 3135 N N . LYS A 1 412 ? 12.609 11.916 38.602 1.00 77.06 412 LYS A N 1
ATOM 3136 C CA . LYS A 1 412 ? 13.554 13.016 38.449 1.00 77.06 412 LYS A CA 1
ATOM 3137 C C . LYS A 1 412 ? 14.915 12.436 38.142 1.00 77.06 412 LYS A C 1
ATOM 3139 O O . LYS A 1 412 ? 15.326 11.457 38.763 1.00 77.06 412 LYS A O 1
ATOM 3144 N N . GLU A 1 413 ? 15.602 13.089 37.222 1.00 73.12 413 GLU A N 1
ATOM 3145 C CA . GLU A 1 413 ? 16.995 12.805 36.949 1.00 73.12 413 GLU A CA 1
ATOM 3146 C C . GLU A 1 413 ? 17.813 12.986 38.234 1.00 73.12 413 GLU A C 1
ATOM 3148 O O . GLU A 1 413 ? 17.746 14.016 38.908 1.00 73.12 413 GLU A O 1
ATOM 3153 N N . SER A 1 414 ? 18.551 11.944 38.601 1.00 54.03 414 SER A N 1
ATOM 3154 C CA . SER A 1 414 ? 19.535 11.989 39.672 1.00 54.03 414 SER A CA 1
ATOM 3155 C C . SER A 1 414 ? 20.883 12.274 39.024 1.00 54.03 414 SER A C 1
ATOM 3157 O O . SER A 1 414 ? 21.521 11.343 38.535 1.00 54.03 414 SER A O 1
ATOM 3159 N N . LEU A 1 415 ? 21.318 13.536 39.044 1.00 37.97 415 LEU A N 1
ATOM 3160 C CA . LEU A 1 415 ? 22.705 13.893 38.742 1.00 37.97 415 LEU A CA 1
ATOM 3161 C C . LEU A 1 415 ? 23.615 13.122 39.710 1.00 37.97 415 LEU A C 1
ATOM 3163 O O . LEU A 1 415 ? 23.535 13.323 40.924 1.00 37.97 415 LEU A O 1
ATOM 3167 N N . ARG A 1 416 ? 24.427 12.207 39.181 1.00 40.62 416 ARG A N 1
ATOM 3168 C CA . ARG A 1 416 ? 25.561 11.620 39.899 1.00 40.62 416 ARG A CA 1
ATOM 3169 C C . ARG A 1 416 ? 26.850 12.208 39.373 1.00 40.62 416 ARG A C 1
ATOM 3171 O O . ARG A 1 416 ? 26.956 12.325 38.134 1.00 40.62 416 ARG A O 1
#

pLDDT: mean 82.97, std 12.44, range [37.97, 97.56]

Radius of gyration: 26.86 Å; chains: 1; bounding box: 65×54×79 Å